Protein 3N6X (pdb70)

CATH classification: 3.40.50.11290 (+1 more: 3.30.1490.270)

Solvent-accessible surface area: 20135 Å² total

Nearest PDB structures (foldseek):
  3n6x-assembly1_A  TM=1.002E+00  e=2.620E-93  Methylobacillus flagellatus KT
  3kaj-assembly1_A  TM=5.120E-01  e=2.077E-11  Glycine max
  2io7-assembly1_B  TM=5.416E-01  e=2.328E-09  Escherichia coli
  2iob-assembly1_B  TM=5.149E-01  e=4.248E-08  Escherichia coli
  2vob-assembly2_B  TM=5.689E-01  e=2.455E-07  Leishmania major

Structure (mmCIF, N/CA/C/O backbone):
data_3N6X
#
_entry.id   3N6X
#
_cell.length_a   97.344
_cell.length_b   97.344
_cell.length_c   155.487
_cell.angle_alpha   90.000
_cell.angle_beta   90.000
_cell.angle_gamma   90.000
#
_symmetry.space_group_name_H-M   'P 41 21 2'
#
loop_
_entity.id
_entity.type
_entity.pdbx_description
1 polymer 'Putative glutathionylspermidine synthase'
2 non-polymer 'SULFATE ION'
3 non-polymer 'CHLORIDE ION'
4 non-polymer GLYCEROL
5 water water
#
loop_
_atom_site.group_PDB
_atom_site.id
_atom_site.type_symbol
_atom_site.label_atom_id
_atom_site.label_alt_id
_atom_site.label_comp_id
_atom_site.label_asym_id
_atom_site.label_entity_id
_atom_site.label_seq_id
_atom_site.pdbx_PDB_ins_code
_atom_site.Cartn_x
_atom_site.Cartn_y
_atom_site.Cartn_z
_atom_site.occupancy
_atom_site.B_iso_or_equiv
_atom_site.auth_seq_id
_atom_site.auth_comp_id
_atom_site.auth_asym_id
_atom_site.auth_atom_id
_atom_site.pdbx_PDB_model_num
ATOM 1 N N . THR A 1 7 ? 102.831 15.471 8.250 1.00 94.13 6 THR A N 1
ATOM 2 C CA . THR A 1 7 ? 101.371 15.485 8.236 1.00 93.57 6 THR A CA 1
ATOM 3 C C . THR A 1 7 ? 100.802 15.609 9.659 1.00 95.89 6 THR A C 1
ATOM 4 O O . THR A 1 7 ? 100.868 14.655 10.444 1.00 95.72 6 THR A O 1
ATOM 6 N N . LYS A 1 8 ? 100.279 16.805 9.996 1.00 90.41 7 LYS A N 1
ATOM 7 C CA . LYS A 1 8 ? 99.703 17.103 11.313 1.00 89.05 7 LYS A CA 1
ATOM 8 C C . LYS A 1 8 ? 98.232 17.542 11.161 1.00 90.03 7 LYS A C 1
ATOM 9 O O . LYS A 1 8 ? 97.861 18.032 10.086 1.00 90.00 7 LYS A O 1
ATOM 11 N N . PRO A 1 9 ? 97.364 17.389 12.209 1.00 83.55 8 PRO A N 1
ATOM 12 C CA . PRO A 1 9 ? 95.962 17.830 12.059 1.00 82.56 8 PRO A CA 1
ATOM 13 C C . PRO A 1 9 ? 95.840 19.349 11.875 1.00 84.99 8 PRO A C 1
ATOM 14 O O . PRO A 1 9 ? 96.599 20.109 12.492 1.00 85.03 8 PRO A O 1
ATOM 18 N N . PHE A 1 10 ? 94.895 19.790 10.997 1.00 79.39 9 PHE A N 1
ATOM 19 C CA . PHE A 1 10 ? 94.625 21.206 10.700 1.00 77.84 9 PHE A CA 1
ATOM 20 C C . PHE A 1 10 ? 94.429 22.020 11.980 1.00 79.73 9 PHE A C 1
ATOM 21 O O . PHE A 1 10 ? 93.603 21.654 12.812 1.00 78.37 9 PHE A O 1
ATOM 29 N N . ASP A 1 11 ? 95.191 23.126 12.135 1.00 76.17 10 ASP A N 1
ATOM 30 C CA . ASP A 1 11 ? 95.053 24.008 13.299 1.00 75.64 10 ASP A CA 1
ATOM 31 C C . ASP A 1 11 ? 94.265 25.260 12.937 1.00 78.97 10 ASP A C 1
ATOM 32 O O . ASP A 1 11 ? 94.445 25.809 11.844 1.00 78.50 10 ASP A O 1
ATOM 37 N N . GLU A 1 12 ? 93.378 25.705 13.851 1.00 74.98 11 GLU A N 1
ATOM 38 C CA . GLU A 1 12 ? 92.538 26.889 13.644 1.00 74.69 11 GLU A CA 1
ATOM 39 C C . GLU A 1 12 ? 93.376 28.176 13.545 1.00 79.01 11 GLU A C 1
ATOM 40 O O . GLU A 1 12 ? 93.002 29.083 12.808 1.00 77.96 11 GLU A O 1
ATOM 54 N N . PHE A 1 14 ? 97.408 28.266 13.573 1.00 83.34 13 PHE A N 1
ATOM 55 C CA . PHE A 1 14 ? 98.677 28.114 12.842 1.00 84.47 13 PHE A CA 1
ATOM 56 C C . PHE A 1 14 ? 98.566 27.346 11.521 1.00 91.28 13 PHE A C 1
ATOM 57 O O . PHE A 1 14 ? 98.140 26.190 11.507 1.00 91.34 13 PHE A O 1
ATOM 65 N N . LEU A 1 15 ? 98.996 27.995 10.412 1.00 89.77 14 LEU A N 1
ATOM 66 C CA . LEU A 1 15 ? 98.963 27.458 9.041 1.00 90.77 14 LEU A CA 1
ATOM 67 C C . LEU A 1 15 ? 99.996 26.328 8.791 1.00 97.85 14 LEU A C 1
ATOM 68 O O . LEU A 1 15 ? 100.483 25.710 9.745 1.00 97.56 14 LEU A O 1
ATOM 73 N N . GLN A 1 16 ? 100.309 26.058 7.480 1.00 96.50 15 GLN A N 1
ATOM 74 C CA . GLN A 1 16 ? 101.245 25.014 7.013 1.00 97.09 15 GLN A CA 1
ATOM 75 C C . GLN A 1 16 ? 102.588 25.031 7.758 1.00 102.20 15 GLN A C 1
ATOM 76 O O . GLN A 1 16 ? 103.112 23.967 8.107 1.00 101.87 15 GLN A O 1
ATOM 78 N N . ASP A 1 17 ? 103.144 26.237 7.993 1.00 99.10 16 ASP A N 1
ATOM 79 C CA . ASP A 1 17 ? 104.378 26.409 8.754 1.00 98.87 16 ASP A CA 1
ATOM 80 C C . ASP A 1 17 ? 104.001 26.850 10.180 1.00 102.19 16 ASP A C 1
ATOM 81 O O . ASP A 1 17 ? 103.101 26.257 10.782 1.00 101.78 16 ASP A O 1
ATOM 83 N N . GLU A 1 18 ? 104.663 27.890 10.713 1.00 98.16 17 GLU A N 1
ATOM 84 C CA . GLU A 1 18 ? 104.302 28.447 12.016 1.00 97.32 17 GLU A CA 1
ATOM 85 C C . GLU A 1 18 ? 103.509 29.758 11.812 1.00 98.57 17 GLU A C 1
ATOM 86 O O . GLU A 1 18 ? 103.163 30.443 12.782 1.00 98.17 17 GLU A O 1
ATOM 92 N N . VAL A 1 19 ? 103.166 30.055 10.528 1.00 92.57 18 VAL A N 1
ATOM 93 C CA . VAL A 1 19 ? 102.383 31.225 10.104 1.00 91.29 18 VAL A CA 1
ATOM 94 C C . VAL A 1 19 ? 101.002 31.206 10.785 1.00 92.17 18 VAL A C 1
ATOM 95 O O . VAL A 1 19 ? 100.394 30.142 10.908 1.00 92.29 18 VAL A O 1
ATOM 99 N N . ILE A 1 20 ? 100.533 32.375 11.258 1.00 84.59 19 ILE A N 1
ATOM 100 C CA . ILE A 1 20 ? 99.223 32.495 11.896 1.00 82.03 19 ILE A CA 1
ATOM 101 C C . ILE A 1 20 ? 98.168 32.745 10.815 1.00 80.34 19 ILE A C 1
ATOM 102 O O . ILE A 1 20 ? 98.412 33.533 9.893 1.00 79.85 19 ILE A O 1
ATOM 107 N N . ARG A 1 21 ? 97.010 32.040 10.900 1.00 72.17 20 ARG A N 1
ATOM 108 C CA . ARG A 1 21 ? 95.892 32.235 9.972 1.00 69.35 20 ARG A CA 1
ATOM 109 C C . ARG A 1 21 ? 95.349 33.665 10.144 1.00 67.93 20 ARG A C 1
ATOM 110 O O . ARG A 1 21 ? 95.214 34.134 11.278 1.00 66.57 20 ARG A O 1
ATOM 118 N N . PRO A 1 22 ? 95.090 34.395 9.031 1.00 61.65 21 PRO A N 1
ATOM 119 C CA . PRO A 1 22 ? 94.643 35.800 9.153 1.00 60.93 21 PRO A CA 1
ATOM 120 C C . PRO A 1 22 ? 93.635 36.088 10.272 1.00 63.52 21 PRO A C 1
ATOM 121 O O . PRO A 1 22 ? 93.769 37.102 10.963 1.00 64.39 21 PRO A O 1
ATOM 125 N N . ILE A 1 23 ? 92.655 35.176 10.481 1.00 56.26 22 ILE A N 1
ATOM 126 C CA . ILE A 1 23 ? 91.599 35.339 11.486 1.00 54.30 22 ILE A CA 1
ATOM 127 C C . ILE A 1 23 ? 92.118 35.456 12.924 1.00 54.33 22 ILE A C 1
ATOM 128 O O . ILE A 1 23 ? 91.495 36.128 13.741 1.00 52.14 22 ILE A O 1
ATOM 133 N N . TYR A 1 24 ? 93.251 34.815 13.227 1.00 50.19 23 TYR A N 1
ATOM 134 C CA . TYR A 1 24 ? 93.826 34.821 14.572 1.00 49.18 23 TYR A CA 1
ATOM 135 C C . TYR A 1 24 ? 94.972 35.856 14.765 1.00 53.51 23 TYR A C 1
ATOM 136 O O . TYR A 1 24 ? 95.550 35.919 15.854 1.00 53.41 23 TYR A O 1
ATOM 145 N N . ALA A 1 25 ? 95.307 36.642 13.710 1.00 50.10 24 ALA A N 1
ATOM 146 C CA . ALA A 1 25 ? 96.405 37.632 13.756 1.00 49.92 24 ALA A CA 1
ATOM 147 C C . ALA A 1 25 ? 96.195 38.653 14.879 1.00 54.29 24 ALA A C 1
ATOM 148 O O . ALA A 1 25 ? 97.089 38.844 15.717 1.00 54.33 24 ALA A O 1
ATOM 150 N N . GLU A 1 26 ? 94.981 39.252 14.938 1.00 49.52 25 GLU A N 1
ATOM 151 C CA . GLU A 1 26 ? 94.612 40.225 15.960 1.00 48.20 25 GLU A CA 1
ATOM 152 C C . GLU A 1 26 ? 94.673 39.635 17.376 1.00 50.68 25 GLU A C 1
ATOM 153 O O . GLU A 1 26 ? 95.059 40.343 18.314 1.00 51.37 25 GLU A O 1
ATOM 159 N N . TYR A 1 27 ? 94.326 38.340 17.532 1.00 45.17 26 TYR A N 1
ATOM 160 C CA . TYR A 1 27 ? 94.392 37.684 18.843 1.00 44.00 26 TYR A CA 1
ATOM 161 C C . TYR A 1 27 ? 95.847 37.490 19.260 1.00 51.08 26 TYR A C 1
ATOM 162 O O . TYR A 1 27 ? 96.176 37.675 20.430 1.00 51.15 26 TYR A O 1
ATOM 171 N N . ALA A 1 28 ? 96.723 37.127 18.296 1.00 50.25 27 ALA A N 1
ATOM 172 C CA . ALA A 1 28 ? 98.161 36.943 18.540 1.00 50.76 27 ALA A CA 1
ATOM 173 C C . ALA A 1 28 ? 98.807 38.271 18.982 1.00 54.29 27 ALA A C 1
ATOM 174 O O . ALA A 1 28 ? 99.612 38.282 19.919 1.00 53.79 27 ALA A O 1
ATOM 176 N N . ALA A 1 29 ? 98.404 39.394 18.332 1.00 50.33 28 ALA A N 1
ATOM 177 C CA . ALA A 1 29 ? 98.864 40.743 18.667 1.00 50.41 28 ALA A CA 1
ATOM 178 C C . ALA A 1 29 ? 98.481 41.084 20.110 1.00 55.45 28 ALA A C 1
ATOM 179 O O . ALA A 1 29 ? 99.364 41.361 20.927 1.00 56.67 28 ALA A O 1
ATOM 181 N N . TRP A 1 30 ? 97.172 40.977 20.445 1.00 50.04 29 TRP A N 1
ATOM 182 C CA . TRP A 1 30 ? 96.669 41.212 21.798 1.00 48.55 29 TRP A CA 1
ATOM 183 C C . TRP A 1 30 ? 97.427 40.355 22.820 1.00 59.03 29 TRP A C 1
ATOM 184 O O . TRP A 1 30 ? 97.778 40.847 23.897 1.00 58.97 29 TRP A O 1
ATOM 195 N N . LEU A 1 31 ? 97.679 39.070 22.475 1.00 60.34 30 LEU A N 1
ATOM 196 C CA . LEU A 1 31 ? 98.363 38.110 23.346 1.00 61.97 30 LEU A CA 1
ATOM 197 C C . LEU A 1 31 ? 99.802 38.546 23.667 1.00 72.51 30 LEU A C 1
ATOM 198 O O . LEU A 1 31 ? 100.254 38.366 24.802 1.00 72.92 30 LEU A O 1
ATOM 203 N N . GLN A 1 32 ? 100.495 39.180 22.694 1.00 73.06 31 GLN A N 1
ATOM 204 C CA . GLN A 1 32 ? 101.857 39.691 22.896 1.00 74.81 31 GLN A CA 1
ATOM 205 C C . GLN A 1 32 ? 101.872 40.897 23.843 1.00 83.58 31 GLN A C 1
ATOM 206 O O . GLN A 1 32 ? 102.750 40.990 24.698 1.00 83.90 31 GLN A O 1
ATOM 212 N N . ASP A 1 33 ? 100.872 41.790 23.721 1.00 83.33 32 ASP A N 1
ATOM 213 C CA . ASP A 1 33 ? 100.758 42.993 24.555 1.00 84.75 32 ASP A CA 1
ATOM 214 C C . ASP A 1 33 ? 100.356 42.673 26.015 1.00 92.05 32 ASP A C 1
ATOM 215 O O . ASP A 1 33 ? 100.479 43.547 26.880 1.00 91.49 32 ASP A O 1
ATOM 220 N N . VAL A 1 34 ? 99.865 41.424 26.285 1.00 91.34 33 VAL A N 1
ATOM 221 C CA . VAL A 1 34 ? 99.431 40.995 27.631 1.00 92.21 33 VAL A CA 1
ATOM 222 C C . VAL A 1 34 ? 100.554 41.189 28.672 1.00 99.10 33 VAL A C 1
ATOM 223 O O . VAL A 1 34 ? 101.629 40.597 28.535 1.00 98.49 33 VAL A O 1
ATOM 227 N N . PRO A 1 35 ? 100.328 42.068 29.692 1.00 98.45 34 PRO A N 1
ATOM 228 C CA . PRO A 1 35 ? 101.389 42.342 30.682 1.00 98.93 34 PRO A CA 1
ATOM 229 C C . PRO A 1 35 ? 101.886 41.104 31.423 1.00 103.99 34 PRO A C 1
ATOM 230 O O . PRO A 1 35 ? 101.081 40.281 31.877 1.00 103.40 34 PRO A O 1
ATOM 234 N N . HIS A 1 36 ? 103.233 40.964 31.516 1.00 101.39 35 HIS A N 1
ATOM 235 C CA . HIS A 1 36 ? 103.933 39.858 32.195 1.00 101.41 35 HIS A CA 1
ATOM 236 C C . HIS A 1 36 ? 103.602 38.469 31.598 1.00 103.87 35 HIS A C 1
ATOM 237 O O . HIS A 1 36 ? 103.000 38.385 30.520 1.00 103.55 35 HIS A O 1
ATOM 244 N N . GLN A 1 37 ? 104.019 37.389 32.282 1.00 98.92 36 GLN A N 1
ATOM 245 C CA . GLN A 1 37 ? 103.821 36.015 31.801 1.00 98.06 36 GLN A CA 1
ATOM 246 C C . GLN A 1 37 ? 102.381 35.490 32.071 1.00 99.37 36 GLN A C 1
ATOM 247 O O . GLN A 1 37 ? 102.171 34.278 32.114 1.00 99.21 36 GLN A O 1
ATOM 253 N N . GLN A 1 38 ? 101.393 36.411 32.183 1.00 93.06 37 GLN A N 1
ATOM 254 C CA . GLN A 1 38 ? 99.993 36.106 32.520 1.00 91.32 37 GLN A CA 1
ATOM 255 C C . GLN A 1 38 ? 99.306 34.993 31.710 1.00 91.78 37 GLN A C 1
ATOM 256 O O . GLN A 1 38 ? 98.556 34.208 32.291 1.00 91.24 37 GLN A O 1
ATOM 262 N N . LEU A 1 39 ? 99.543 34.926 30.382 1.00 85.72 38 LEU A N 1
ATOM 263 C CA . LEU A 1 39 ? 98.931 33.880 29.545 1.00 84.17 38 LEU A CA 1
ATOM 264 C C . LEU A 1 39 ? 99.975 33.142 28.682 1.00 85.81 38 LEU A C 1
ATOM 265 O O . LEU A 1 39 ? 99.853 33.085 27.453 1.00 85.26 38 LEU A O 1
ATOM 270 N N . GLU A 1 40 ? 100.988 32.568 29.333 1.00 81.09 39 GLU A N 1
ATOM 271 C CA . GLU A 1 40 ? 102.048 31.844 28.634 1.00 80.54 39 GLU A CA 1
ATOM 272 C C . GLU A 1 40 ? 101.837 30.326 28.675 1.00 82.66 39 GLU A C 1
ATOM 273 O O . GLU A 1 40 ? 102.308 29.623 27.784 1.00 82.22 39 GLU A O 1
ATOM 279 N N . SER A 1 41 ? 101.125 29.826 29.706 1.00 77.76 40 SER A N 1
ATOM 280 C CA . SER A 1 41 ? 100.837 28.398 29.877 1.00 76.63 40 SER A CA 1
ATOM 281 C C . SER A 1 41 ? 99.523 28.182 30.681 1.00 78.50 40 SER A C 1
ATOM 282 O O . SER A 1 41 ? 98.886 29.157 31.093 1.00 77.91 40 SER A O 1
ATOM 285 N N . LYS A 1 42 ? 99.135 26.900 30.901 1.00 73.40 41 LYS A N 1
ATOM 286 C CA . LYS A 1 42 ? 97.943 26.511 31.674 1.00 72.82 41 LYS A CA 1
ATOM 287 C C . LYS A 1 42 ? 98.017 27.025 33.143 1.00 76.52 41 LYS A C 1
ATOM 288 O O . LYS A 1 42 ? 97.003 27.473 33.685 1.00 75.83 41 LYS A O 1
ATOM 294 N N . ARG A 1 43 ? 99.222 26.947 33.774 1.00 72.59 42 ARG A N 1
ATOM 295 C CA . ARG A 1 43 ? 99.438 27.371 35.167 1.00 71.94 42 ARG A CA 1
ATOM 296 C C . ARG A 1 43 ? 99.186 28.871 35.359 1.00 72.46 42 ARG A C 1
ATOM 297 O O . ARG A 1 43 ? 98.516 29.263 36.315 1.00 70.80 42 ARG A O 1
ATOM 305 N N . GLN A 1 44 ? 99.711 29.703 34.441 1.00 68.11 43 GLN A N 1
ATOM 306 C CA . GLN A 1 44 ? 99.528 31.155 34.486 1.00 67.35 43 GLN A CA 1
ATOM 307 C C . GLN A 1 44 ? 98.084 31.550 34.137 1.00 68.58 43 GLN A C 1
ATOM 308 O O . GLN A 1 44 ? 97.560 32.520 34.696 1.00 67.84 43 GLN A O 1
ATOM 314 N N . GLU A 1 45 ? 97.424 30.756 33.261 1.00 62.91 44 GLU A N 1
ATOM 315 C CA . GLU A 1 45 ? 96.014 30.946 32.908 1.00 61.91 44 GLU A CA 1
ATOM 316 C C . GLU A 1 45 ? 95.127 30.641 34.141 1.00 63.82 44 GLU A C 1
ATOM 317 O O . GLU A 1 45 ? 94.188 31.394 34.425 1.00 62.48 44 GLU A O 1
ATOM 323 N N . ALA A 1 46 ? 95.461 29.551 34.886 1.00 59.51 45 ALA A N 1
ATOM 324 C CA . ALA A 1 46 ? 94.747 29.146 36.106 1.00 59.29 45 ALA A CA 1
ATOM 325 C C . ALA A 1 46 ? 94.926 30.192 37.220 1.00 64.01 45 ALA A C 1
ATOM 326 O O . ALA A 1 46 ? 94.004 30.418 38.013 1.00 63.64 45 ALA A O 1
ATOM 328 N N . GLU A 1 47 ? 96.113 30.841 37.262 1.00 60.54 46 GLU A N 1
ATOM 329 C CA . GLU A 1 47 ? 96.416 31.896 38.219 1.00 60.11 46 GLU A CA 1
ATOM 330 C C . GLU A 1 47 ? 95.602 33.153 37.889 1.00 62.06 46 GLU A C 1
ATOM 331 O O . GLU A 1 47 ? 94.998 33.743 38.793 1.00 60.83 46 GLU A O 1
ATOM 337 N N . LEU A 1 48 ? 95.539 33.525 36.574 1.00 57.37 47 LEU A N 1
ATOM 338 C CA . LEU A 1 48 ? 94.762 34.669 36.074 1.00 56.95 47 LEU A CA 1
ATOM 339 C C . LEU A 1 48 ? 93.266 34.481 36.404 1.00 60.88 47 LEU A C 1
ATOM 340 O O . LEU A 1 48 ? 92.628 35.400 36.925 1.00 60.20 47 LEU A O 1
ATOM 345 N N . LEU A 1 49 ? 92.721 33.285 36.105 1.00 57.48 48 LEU A N 1
ATOM 346 C CA . LEU A 1 49 ? 91.314 32.967 36.347 1.00 57.31 48 LEU A CA 1
ATOM 347 C C . LEU A 1 49 ? 90.946 32.993 37.827 1.00 59.92 48 LEU A C 1
ATOM 348 O O . LEU A 1 49 ? 89.843 33.415 38.172 1.00 58.67 48 LEU A O 1
ATOM 353 N N . PHE A 1 50 ? 91.881 32.602 38.708 1.00 56.72 49 PHE A N 1
ATOM 354 C CA . PHE A 1 50 ? 91.630 32.653 40.149 1.00 56.65 49 PHE A CA 1
ATOM 355 C C . PHE A 1 50 ? 91.707 34.092 40.686 1.00 59.34 49 PHE A C 1
ATOM 356 O O . PHE A 1 50 ? 90.811 34.516 41.405 1.00 58.22 49 PHE A O 1
ATOM 364 N N . ARG A 1 51 ? 92.798 34.825 40.356 1.00 56.09 50 ARG A N 1
ATOM 365 C CA . ARG A 1 51 ? 93.019 36.208 40.806 1.00 55.76 50 ARG A CA 1
ATOM 366 C C . ARG A 1 51 ? 91.861 37.135 40.415 1.00 57.44 50 ARG A C 1
ATOM 367 O O . ARG A 1 51 ? 91.444 37.970 41.223 1.00 56.35 50 ARG A O 1
ATOM 375 N N . ARG A 1 52 ? 91.360 36.997 39.169 1.00 52.69 51 ARG A N 1
ATOM 376 C CA . ARG A 1 52 ? 90.291 37.844 38.649 1.00 52.36 51 ARG A CA 1
ATOM 377 C C . ARG A 1 52 ? 88.891 37.340 39.029 1.00 55.99 51 ARG A C 1
ATOM 378 O O . ARG A 1 52 ? 88.097 38.110 39.571 1.00 54.82 51 ARG A O 1
ATOM 386 N N . VAL A 1 53 ? 88.568 36.070 38.700 1.00 53.28 52 VAL A N 1
ATOM 387 C CA . VAL A 1 53 ? 87.220 35.532 38.929 1.00 53.63 52 VAL A CA 1
ATOM 388 C C . VAL A 1 53 ? 87.079 34.409 40.000 1.00 60.41 52 VAL A C 1
ATOM 389 O O . VAL A 1 53 ? 85.980 33.884 40.193 1.00 59.55 52 VAL A O 1
ATOM 393 N N . GLY A 1 54 ? 88.163 34.122 40.724 1.00 59.80 53 GLY A N 1
ATOM 394 C CA . GLY A 1 54 ? 88.167 33.156 41.824 1.00 61.20 53 GLY A CA 1
ATOM 395 C C . GLY A 1 54 ? 87.849 31.722 41.448 1.00 69.16 53 GLY A C 1
ATOM 396 O O . GLY A 1 54 ? 87.207 31.008 42.224 1.00 68.64 53 GLY A O 1
ATOM 397 N N . ILE A 1 55 ? 88.317 31.276 40.266 1.00 69.00 54 ILE A N 1
ATOM 398 C CA . ILE A 1 55 ? 88.083 29.910 39.784 1.00 70.25 54 ILE A CA 1
ATOM 399 C C . ILE A 1 55 ? 89.218 28.955 40.196 1.00 78.33 54 ILE A C 1
ATOM 400 O O . ILE A 1 55 ? 90.395 29.317 40.118 1.00 77.54 54 ILE A O 1
ATOM 405 N N . THR A 1 56 ? 88.852 27.714 40.578 1.00 78.90 55 THR A N 1
ATOM 406 C CA . THR A 1 56 ? 89.796 26.635 40.903 1.00 80.23 55 THR A CA 1
ATOM 407 C C . THR A 1 56 ? 89.341 25.339 40.197 1.00 86.78 55 THR A C 1
ATOM 408 O O . THR A 1 56 ? 88.241 24.841 40.476 1.00 87.32 55 THR A O 1
ATOM 412 N N . PHE A 1 57 ? 90.149 24.840 39.230 1.00 83.75 56 PHE A N 1
ATOM 413 C CA . PHE A 1 57 ? 89.815 23.619 38.477 1.00 110.80 56 PHE A CA 1
ATOM 414 C C . PHE A 1 57 ? 90.622 22.421 38.984 1.00 139.45 56 PHE A C 1
ATOM 415 O O . PHE A 1 57 ? 90.196 21.277 38.830 1.00 100.53 56 PHE A O 1
ATOM 423 N N . LEU A 1 69 ? 83.039 21.466 38.386 1.00 74.95 68 LEU A N 1
ATOM 424 C CA . LEU A 1 69 ? 82.944 22.478 37.330 1.00 74.67 68 LEU A CA 1
ATOM 425 C C . LEU A 1 69 ? 83.864 22.147 36.140 1.00 76.27 68 LEU A C 1
ATOM 426 O O . LEU A 1 69 ? 85.059 21.882 36.338 1.00 77.01 68 LEU A O 1
ATOM 428 N N . ILE A 1 70 ? 83.300 22.164 34.902 1.00 68.39 69 ILE A N 1
ATOM 429 C CA . ILE A 1 70 ? 84.032 21.876 33.654 1.00 65.72 69 ILE A CA 1
ATOM 430 C C . ILE A 1 70 ? 85.123 22.944 33.391 1.00 63.98 69 ILE A C 1
ATOM 431 O O . ILE A 1 70 ? 84.830 24.137 33.446 1.00 62.99 69 ILE A O 1
ATOM 436 N N . PRO A 1 71 ? 86.384 22.536 33.088 1.00 57.67 70 PRO A N 1
ATOM 437 C CA . PRO A 1 71 ? 87.432 23.540 32.822 1.00 56.18 70 PRO A CA 1
ATOM 438 C C . PRO A 1 71 ? 87.117 24.448 31.630 1.00 58.01 70 PRO A C 1
ATOM 439 O O . PRO A 1 71 ? 86.468 24.027 30.677 1.00 56.81 70 PRO A O 1
ATOM 443 N N . PHE A 1 72 ? 87.570 25.699 31.702 1.00 53.87 71 PHE A N 1
ATOM 444 C CA . PHE A 1 72 ? 87.373 26.679 30.648 1.00 53.30 71 PHE A CA 1
ATOM 445 C C . PHE A 1 72 ? 88.714 27.171 30.116 1.00 53.37 71 PHE A C 1
ATOM 446 O O . PHE A 1 72 ? 89.618 27.464 30.902 1.00 53.71 71 PHE A O 1
ATOM 454 N N . ASP A 1 73 ? 88.856 27.219 28.784 1.00 46.41 72 ASP A N 1
ATOM 455 C CA . ASP A 1 73 ? 90.049 27.737 28.125 1.00 45.41 72 ASP A CA 1
ATOM 456 C C . ASP A 1 73 ? 89.725 29.121 27.552 1.00 50.47 72 ASP A C 1
ATOM 457 O O . ASP A 1 73 ? 88.653 29.311 26.962 1.00 50.29 72 ASP A O 1
ATOM 462 N N . VAL A 1 74 ? 90.635 30.094 27.751 1.00 46.53 73 VAL A N 1
ATOM 463 C CA . VAL A 1 74 ? 90.414 31.493 27.349 1.00 45.45 73 VAL A CA 1
ATOM 464 C C . VAL A 1 74 ? 90.749 31.802 25.888 1.00 49.01 73 VAL A C 1
ATOM 465 O O . VAL A 1 74 ? 90.548 32.938 25.447 1.00 50.76 73 VAL A O 1
ATOM 469 N N . VAL A 1 75 ? 91.243 30.810 25.128 1.00 42.87 74 VAL A N 1
ATOM 470 C CA . VAL A 1 75 ? 91.516 31.028 23.702 1.00 41.65 74 VAL A CA 1
ATOM 471 C C . VAL A 1 75 ? 90.237 30.716 22.917 1.00 46.74 74 VAL A C 1
ATOM 472 O O . VAL A 1 75 ? 89.771 29.571 22.938 1.00 47.18 74 VAL A O 1
ATOM 476 N N . PRO A 1 76 ? 89.577 31.738 22.317 1.00 41.69 75 PRO A N 1
ATOM 477 C CA . PRO A 1 76 ? 88.308 31.469 21.635 1.00 40.89 75 PRO A CA 1
ATOM 478 C C . PRO A 1 76 ? 88.476 30.674 20.349 1.00 44.50 75 PRO A C 1
ATOM 479 O O . PRO A 1 76 ? 89.542 30.695 19.720 1.00 43.78 75 PRO A O 1
ATOM 483 N N . ARG A 1 77 ? 87.410 29.990 19.950 1.00 39.83 76 ARG A N 1
ATOM 484 C CA . ARG A 1 77 ? 87.338 29.306 18.677 1.00 38.56 76 ARG A CA 1
ATOM 485 C C . ARG A 1 77 ? 86.730 30.334 17.719 1.00 41.16 76 ARG A C 1
ATOM 486 O O . ARG A 1 77 ? 85.561 30.681 17.860 1.00 40.84 76 ARG A O 1
ATOM 494 N N . ILE A 1 78 ? 87.555 30.939 16.858 1.00 38.33 77 ILE A N 1
ATOM 495 C CA . ILE A 1 78 ? 87.078 32.018 15.972 1.00 37.11 77 ILE A CA 1
ATOM 496 C C . ILE A 1 78 ? 86.712 31.491 14.602 1.00 40.13 77 ILE A C 1
ATOM 497 O O . ILE A 1 78 ? 87.495 30.773 14.000 1.00 40.96 77 ILE A O 1
ATOM 502 N N . LEU A 1 79 ? 85.513 31.859 14.105 1.00 35.37 78 LEU A N 1
ATOM 503 C CA . LEU A 1 79 ? 85.034 31.479 12.774 1.00 34.29 78 LEU A CA 1
ATOM 504 C C . LEU A 1 79 ? 84.686 32.728 12.002 1.00 37.84 78 LEU A C 1
ATOM 505 O O . LEU A 1 79 ? 84.098 33.644 12.564 1.00 38.11 78 LEU A O 1
ATOM 510 N N . SER A 1 80 ? 85.069 32.791 10.720 1.00 34.64 79 SER A N 1
ATOM 511 C CA . SER A 1 80 ? 84.780 33.960 9.886 1.00 34.17 79 SER A CA 1
ATOM 512 C C . SER A 1 80 ? 83.319 34.014 9.494 1.00 36.19 79 SER A C 1
ATOM 513 O O . SER A 1 80 ? 82.617 32.999 9.564 1.00 35.06 79 SER A O 1
ATOM 516 N N . ALA A 1 81 ? 82.866 35.180 9.039 1.00 32.92 80 ALA A N 1
ATOM 517 C CA . ALA A 1 81 ? 81.500 35.364 8.577 1.00 33.77 80 ALA A CA 1
ATOM 518 C C . ALA A 1 81 ? 81.161 34.417 7.427 1.00 39.16 80 ALA A C 1
ATOM 519 O O . ALA A 1 81 ? 80.033 33.940 7.353 1.00 38.91 80 ALA A O 1
ATOM 521 N N . SER A 1 82 ? 82.133 34.131 6.542 1.00 37.03 81 SER A N 1
ATOM 522 C CA . SER A 1 82 ? 81.875 33.258 5.392 1.00 37.24 81 SER A CA 1
ATOM 523 C C . SER A 1 82 ? 81.844 31.769 5.787 1.00 39.86 81 SER A C 1
ATOM 524 O O . SER A 1 82 ? 80.983 31.032 5.294 1.00 38.52 81 SER A O 1
ATOM 527 N N . GLU A 1 83 ? 82.754 31.338 6.698 1.00 36.55 82 GLU A N 1
ATOM 528 C CA . GLU A 1 83 ? 82.748 29.962 7.249 1.00 37.08 82 GLU A CA 1
ATOM 529 C C . GLU A 1 83 ? 81.392 29.684 7.935 1.00 40.91 82 GLU A C 1
ATOM 530 O O . GLU A 1 83 ? 80.790 28.640 7.701 1.00 41.23 82 GLU A O 1
ATOM 536 N N . TRP A 1 84 ? 80.907 30.644 8.757 1.00 35.52 83 TRP A N 1
ATOM 537 C CA . TRP A 1 84 ? 79.642 30.490 9.466 1.00 33.79 83 TRP A CA 1
ATOM 538 C C . TRP A 1 84 ? 78.452 30.471 8.523 1.00 37.03 83 TRP A C 1
ATOM 539 O O . TRP A 1 84 ? 77.526 29.701 8.748 1.00 35.46 83 TRP A O 1
ATOM 550 N N . ALA A 1 85 ? 78.476 31.301 7.458 1.00 33.80 84 ALA A N 1
ATOM 551 C CA . ALA A 1 85 ? 77.386 31.322 6.474 1.00 34.05 84 ALA A CA 1
ATOM 552 C C . ALA A 1 85 ? 77.233 29.951 5.774 1.00 37.03 84 ALA A C 1
ATOM 553 O O . ALA A 1 85 ? 76.113 29.488 5.587 1.00 36.57 84 ALA A O 1
ATOM 555 N N . ARG A 1 86 ? 78.356 29.278 5.467 1.00 33.80 85 ARG A N 1
ATOM 556 C CA . ARG A 1 86 ? 78.337 27.951 4.828 1.00 34.84 85 ARG A CA 1
ATOM 557 C C . ARG A 1 86 ? 77.866 26.890 5.846 1.00 39.46 85 ARG A C 1
ATOM 558 O O . ARG A 1 86 ? 76.974 26.092 5.553 1.00 39.01 85 ARG A O 1
ATOM 563 N N . LEU A 1 87 ? 78.451 26.925 7.041 1.00 37.18 86 LEU A N 1
ATOM 564 C CA . LEU A 1 87 ? 78.133 26.071 8.181 1.00 38.61 86 LEU A CA 1
ATOM 565 C C . LEU A 1 87 ? 76.635 26.192 8.522 1.00 39.63 86 LEU A C 1
ATOM 566 O O . LEU A 1 87 ? 75.941 25.185 8.666 1.00 38.12 86 LEU A O 1
ATOM 571 N N . SER A 1 88 ? 76.147 27.444 8.614 1.00 34.68 87 SER A N 1
ATOM 572 C CA . SER A 1 88 ? 74.774 27.773 8.954 1.00 33.98 87 SER A CA 1
ATOM 573 C C . SER A 1 88 ? 73.789 27.267 7.874 1.00 37.63 87 SER A C 1
ATOM 574 O O . SER A 1 88 ? 72.773 26.666 8.214 1.00 37.36 87 SER A O 1
ATOM 577 N N . ASP A 1 89 ? 74.132 27.446 6.578 1.00 35.25 88 ASP A N 1
ATOM 578 C CA . ASP A 1 89 ? 73.330 26.935 5.456 1.00 35.24 88 ASP A CA 1
ATOM 579 C C . ASP A 1 89 ? 73.262 25.416 5.498 1.00 35.67 88 ASP A C 1
ATOM 580 O O . ASP A 1 89 ? 72.189 24.854 5.310 1.00 35.51 88 ASP A O 1
ATOM 585 N N . GLY A 1 90 ? 74.396 24.777 5.808 1.00 30.27 89 GLY A N 1
ATOM 586 C CA . GLY A 1 90 ? 74.500 23.325 5.936 1.00 30.01 89 GLY A CA 1
ATOM 587 C C . GLY A 1 90 ? 73.665 22.745 7.059 1.00 33.66 89 GLY A C 1
ATOM 588 O O . GLY A 1 90 ? 72.986 21.729 6.867 1.00 32.95 89 GLY A O 1
ATOM 589 N N . ALA A 1 91 ? 73.693 23.400 8.243 1.00 29.79 90 ALA A N 1
ATOM 590 C CA . ALA A 1 91 ? 72.917 22.965 9.419 1.00 29.11 90 ALA A CA 1
ATOM 591 C C . ALA A 1 91 ? 71.411 23.140 9.208 1.00 30.99 90 ALA A C 1
ATOM 592 O O . ALA A 1 91 ? 70.646 22.239 9.546 1.00 28.60 90 ALA A O 1
ATOM 594 N N . ILE A 1 92 ? 70.986 24.274 8.587 1.00 29.53 91 ILE A N 1
ATOM 595 C CA . ILE A 1 92 ? 69.563 24.538 8.297 1.00 29.77 91 ILE A CA 1
ATOM 596 C C . ILE A 1 92 ? 69.026 23.510 7.289 1.00 34.10 91 ILE A C 1
ATOM 597 O O . ILE A 1 92 ? 67.913 22.997 7.458 1.00 33.99 91 ILE A O 1
ATOM 602 N N . GLN A 1 93 ? 69.830 23.201 6.247 1.00 30.24 92 GLN A N 1
ATOM 603 C CA . GLN A 1 93 ? 69.451 22.234 5.211 1.00 28.76 92 GLN A CA 1
ATOM 604 C C . GLN A 1 93 ? 69.196 20.868 5.833 1.00 30.56 92 GLN A C 1
ATOM 605 O O . GLN A 1 93 ? 68.172 20.245 5.547 1.00 29.99 92 GLN A O 1
ATOM 611 N N . ARG A 1 94 ? 70.124 20.422 6.718 1.00 25.46 93 ARG A N 1
ATOM 612 C CA . ARG A 1 94 ? 70.064 19.136 7.392 1.00 24.76 93 ARG A CA 1
ATOM 613 C C . ARG A 1 94 ? 68.848 19.045 8.303 1.00 30.76 93 ARG A C 1
ATOM 614 O O . ARG A 1 94 ? 68.117 18.058 8.252 1.00 31.79 93 ARG A O 1
ATOM 622 N N . VAL A 1 95 ? 68.608 20.088 9.107 1.00 28.01 94 VAL A N 1
ATOM 623 C CA . VAL A 1 95 ? 67.481 20.135 10.036 1.00 27.26 94 VAL A CA 1
ATOM 624 C C . VAL A 1 95 ? 66.140 20.216 9.304 1.00 30.98 94 VAL A C 1
ATOM 625 O O . VAL A 1 95 ? 65.193 19.543 9.717 1.00 31.35 94 VAL A O 1
ATOM 629 N N . LYS A 1 96 ? 66.082 20.922 8.146 1.00 27.40 95 LYS A N 1
ATOM 630 C CA . LYS A 1 96 ? 64.835 20.939 7.353 1.00 27.42 95 LYS A CA 1
ATOM 631 C C . LYS A 1 96 ? 64.487 19.542 6.873 1.00 31.05 95 LYS A C 1
ATOM 632 O O . LYS A 1 96 ? 63.346 19.124 7.008 1.00 33.22 95 LYS 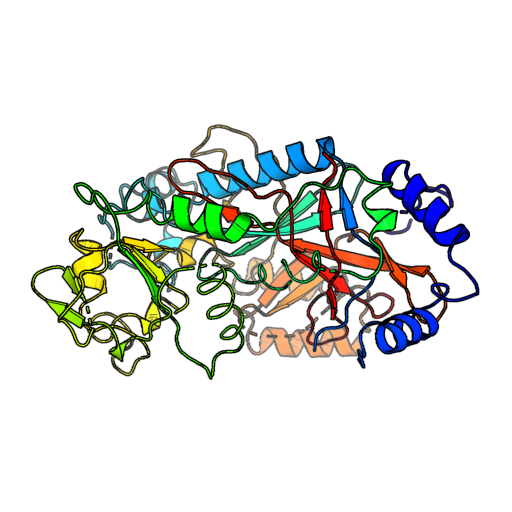A O 1
ATOM 638 N N . ALA A 1 97 ? 65.478 18.797 6.377 1.00 27.73 96 ALA A N 1
ATOM 639 C CA . ALA A 1 97 ? 65.279 17.423 5.882 1.00 27.73 96 ALA A CA 1
ATOM 640 C C . ALA A 1 97 ? 64.893 16.470 7.028 1.00 30.28 96 ALA A C 1
ATOM 641 O O . ALA A 1 97 ? 64.030 15.623 6.845 1.00 30.57 96 ALA A O 1
ATOM 643 N N . LEU A 1 98 ? 65.481 16.666 8.226 1.00 25.76 97 LEU A N 1
ATOM 644 C CA . LEU A 1 98 ? 65.162 15.864 9.416 1.00 24.65 97 LEU A CA 1
ATOM 645 C C . LEU A 1 98 ? 63.706 16.075 9.866 1.00 29.87 97 LEU A C 1
ATOM 646 O O . LEU A 1 98 ? 63.016 15.096 10.169 1.00 29.39 97 LEU A O 1
ATOM 651 N N . ASN A 1 99 ? 63.216 17.341 9.820 1.00 27.26 98 ASN A N 1
ATOM 652 C CA . ASN A 1 99 ? 61.820 17.679 10.148 1.00 27.57 98 ASN A CA 1
ATOM 653 C C . ASN A 1 99 ? 60.850 17.173 9.095 1.00 32.57 98 ASN A C 1
ATOM 654 O O . ASN A 1 99 ? 59.759 16.740 9.436 1.00 34.26 98 ASN A O 1
ATOM 667 N N . PHE A 1 101 ? 61.476 14.526 7.186 1.00 25.86 100 PHE A N 1
ATOM 668 C CA . PHE A 1 101 ? 61.544 13.077 7.385 1.00 25.78 100 PHE A CA 1
ATOM 669 C C . PHE A 1 101 ? 60.571 12.652 8.484 1.00 30.73 100 PHE A C 1
ATOM 670 O O . PHE A 1 101 ? 59.804 11.711 8.286 1.00 30.98 100 PHE A O 1
ATOM 678 N N . LEU A 1 102 ? 60.571 13.389 9.627 1.00 27.91 101 LEU A N 1
ATOM 679 C CA . LEU A 1 102 ? 59.691 13.116 10.777 1.00 27.23 101 LEU A CA 1
ATOM 680 C C . LEU A 1 102 ? 58.208 13.277 10.431 1.00 32.90 101 LEU A C 1
ATOM 681 O O . LEU A 1 102 ? 57.409 12.429 10.797 1.00 34.04 101 LEU A O 1
ATOM 686 N N . HIS A 1 103 ? 57.857 14.300 9.652 1.00 29.92 102 HIS A N 1
ATOM 687 C CA . HIS A 1 103 ? 56.494 14.439 9.159 1.00 29.91 102 HIS A CA 1
ATOM 688 C C . HIS A 1 103 ? 56.152 13.244 8.240 1.00 34.36 102 HIS A C 1
ATOM 689 O O . HIS A 1 103 ? 55.058 12.690 8.327 1.00 34.75 102 HIS A O 1
ATOM 696 N N . ASP A 1 104 ? 57.092 12.847 7.377 1.00 30.52 103 ASP A N 1
ATOM 697 C CA . ASP A 1 104 ? 56.865 11.739 6.448 1.00 29.54 103 ASP A CA 1
ATOM 698 C C . ASP A 1 104 ? 56.655 10.374 7.156 1.00 32.74 103 ASP A C 1
ATOM 699 O O . ASP A 1 104 ? 55.670 9.699 6.848 1.00 32.08 103 ASP A O 1
ATOM 704 N N . VAL A 1 105 ? 57.542 9.990 8.144 1.00 29.28 104 VAL A N 1
ATOM 705 C CA . VAL A 1 105 ? 57.397 8.693 8.856 1.00 30.18 104 VAL A CA 1
ATOM 706 C C . VAL A 1 105 ? 56.094 8.530 9.594 1.00 34.60 104 VAL A C 1
ATOM 707 O O . VAL A 1 105 ? 55.673 7.389 9.848 1.00 34.09 104 VAL A O 1
ATOM 711 N N . TYR A 1 106 ? 55.520 9.648 10.069 1.00 30.92 105 TYR A N 1
ATOM 712 C CA . TYR A 1 106 ? 54.276 9.611 10.838 1.00 29.83 105 TYR A CA 1
ATOM 713 C C . TYR A 1 106 ? 53.066 9.945 9.962 1.00 34.54 105 TYR A C 1
ATOM 714 O O . TYR A 1 106 ? 51.954 10.086 10.472 1.00 34.49 105 TYR A O 1
ATOM 723 N N . HIS A 1 107 ? 53.277 10.031 8.632 1.00 31.28 106 HIS A N 1
ATOM 724 C CA . HIS A 1 107 ? 52.198 10.304 7.691 1.00 30.76 106 HIS A CA 1
ATOM 725 C C . HIS A 1 107 ? 52.179 9.310 6.535 1.00 34.87 106 HIS A C 1
ATOM 726 O O . HIS A 1 107 ? 51.907 8.146 6.780 1.00 35.61 106 HIS A O 1
ATOM 733 N N . ASP A 1 108 ? 52.486 9.735 5.295 1.00 32.11 107 ASP A N 1
ATOM 734 C CA . ASP A 1 108 ? 52.418 8.847 4.129 1.00 32.57 107 ASP A CA 1
ATOM 735 C C . ASP A 1 108 ? 53.608 7.918 3.944 1.00 36.32 107 ASP A C 1
ATOM 736 O O . ASP A 1 108 ? 53.536 7.001 3.124 1.00 35.84 107 ASP A O 1
ATOM 741 N N . GLN A 1 109 ? 54.698 8.132 4.710 1.00 32.00 108 GLN A N 1
ATOM 742 C CA . GLN A 1 109 ? 55.915 7.300 4.637 1.00 31.63 108 GLN A CA 1
ATOM 743 C C . GLN A 1 109 ? 56.416 7.138 3.198 1.00 35.97 108 GLN A C 1
ATOM 744 O O . GLN A 1 109 ? 56.787 6.039 2.789 1.00 36.58 108 GLN A O 1
ATOM 750 N N . GLU A 1 110 ? 56.421 8.257 2.433 1.00 31.56 109 GLU A N 1
ATOM 751 C CA . GLU A 1 110 ? 56.838 8.296 1.030 1.00 31.13 109 GLU A CA 1
ATOM 752 C C . GLU A 1 110 ? 58.273 7.794 0.823 1.00 35.94 109 GLU A C 1
ATOM 753 O O . GLU A 1 110 ? 58.541 7.125 -0.178 1.00 35.63 109 GLU A O 1
ATOM 759 N N . ILE A 1 111 ? 59.199 8.129 1.764 1.00 31.07 110 ILE A N 1
ATOM 760 C CA . ILE A 1 111 ? 60.608 7.722 1.675 1.00 29.58 110 ILE A CA 1
ATOM 761 C C . ILE A 1 111 ? 60.786 6.197 1.834 1.00 33.41 110 ILE A C 1
ATOM 762 O O . ILE A 1 111 ? 61.759 5.645 1.328 1.00 33.34 110 ILE A O 1
ATOM 767 N N . ILE A 1 112 ? 59.863 5.528 2.566 1.00 29.90 111 ILE A N 1
ATOM 768 C CA . ILE A 1 112 ? 59.903 4.068 2.740 1.00 29.41 111 ILE A CA 1
ATOM 769 C C . ILE A 1 112 ? 59.345 3.395 1.466 1.00 35.34 111 ILE A C 1
ATOM 770 O O . ILE A 1 112 ? 59.982 2.490 0.924 1.00 34.78 111 ILE A O 1
ATOM 775 N N . LYS A 1 113 ? 58.206 3.917 0.942 1.00 31.89 112 LYS A N 1
ATOM 776 C CA . LYS A 1 113 ? 57.583 3.420 -0.288 1.00 32.17 112 LYS A CA 1
ATOM 777 C C . LYS A 1 113 ? 58.518 3.577 -1.495 1.00 37.18 112 LYS A C 1
ATOM 778 O O . LYS A 1 113 ? 58.450 2.764 -2.418 1.00 38.65 112 LYS A O 1
ATOM 784 N N . ALA A 1 114 ? 59.392 4.627 -1.488 1.00 31.63 113 ALA A N 1
ATOM 785 C CA . ALA A 1 114 ? 60.367 4.867 -2.557 1.00 30.85 113 ALA A CA 1
ATOM 786 C C . ALA A 1 114 ? 61.619 3.953 -2.422 1.00 35.14 113 ALA A C 1
ATOM 787 O O . ALA A 1 114 ? 62.512 3.999 -3.279 1.00 36.79 113 ALA A O 1
ATOM 789 N N . GLY A 1 115 ? 61.655 3.142 -1.361 1.00 29.80 114 GLY A N 1
ATOM 790 C CA . GLY A 1 115 ? 62.737 2.194 -1.100 1.00 29.35 114 GLY A CA 1
ATOM 791 C C . GLY A 1 115 ? 64.023 2.798 -0.555 1.00 33.82 114 GLY A C 1
ATOM 792 O O . GLY A 1 115 ? 64.986 2.064 -0.295 1.00 33.41 114 GLY A O 1
ATOM 793 N N . ILE A 1 116 ? 64.044 4.133 -0.338 1.00 30.86 115 ILE A N 1
ATOM 794 C CA . ILE A 1 116 ? 65.233 4.854 0.147 1.00 30.99 115 ILE A CA 1
ATOM 795 C C . ILE A 1 116 ? 65.567 4.547 1.618 1.00 35.43 115 ILE A C 1
ATOM 796 O O . ILE A 1 116 ? 66.729 4.272 1.946 1.00 35.83 115 ILE A O 1
ATOM 801 N N . VAL A 1 117 ? 64.557 4.547 2.486 1.00 32.37 116 VAL A N 1
ATOM 802 C CA . VAL A 1 117 ? 64.743 4.155 3.882 1.00 31.86 116 VAL A CA 1
ATOM 803 C C . VAL A 1 117 ? 64.045 2.815 4.075 1.00 38.67 116 VAL A C 1
ATOM 804 O O . VAL A 1 117 ? 62.881 2.683 3.708 1.00 37.96 116 VAL A O 1
ATOM 808 N N . PRO A 1 118 ? 64.764 1.774 4.556 1.00 39.13 117 PRO A N 1
ATOM 809 C CA . PRO A 1 118 ? 64.120 0.455 4.751 1.00 39.51 117 PRO A CA 1
ATOM 810 C C . PRO A 1 118 ? 62.960 0.503 5.734 1.00 45.21 117 PRO A C 1
ATOM 811 O O . PRO A 1 118 ? 62.943 1.354 6.627 1.00 45.16 117 PRO A O 1
ATOM 815 N N . SER A 1 119 ? 62.029 -0.460 5.624 1.00 42.78 118 SER A N 1
ATOM 816 C CA . SER A 1 119 ? 60.882 -0.561 6.538 1.00 42.24 118 SER A CA 1
ATOM 817 C C . SER A 1 119 ? 61.315 -1.027 7.937 1.00 43.39 118 SER A C 1
ATOM 818 O O . SER A 1 119 ? 60.539 -0.925 8.873 1.00 42.29 118 SER A O 1
ATOM 821 N N . SER A 1 120 ? 62.571 -1.504 8.083 1.00 40.10 119 SER A N 1
ATOM 822 C CA . SER A 1 120 ? 63.099 -1.945 9.381 1.00 39.57 119 SER A CA 1
ATOM 823 C C . SER A 1 120 ? 63.166 -0.799 10.388 1.00 44.76 119 SER A C 1
ATOM 824 O O . SER A 1 120 ? 63.162 -1.047 11.595 1.00 44.80 119 SER A O 1
ATOM 827 N N . ILE A 1 121 ? 63.147 0.465 9.893 1.00 41.92 120 ILE A N 1
ATOM 828 C CA . ILE A 1 121 ? 63.109 1.666 10.743 1.00 41.87 120 ILE A CA 1
ATOM 829 C C . ILE A 1 121 ? 61.886 1.627 11.692 1.00 44.97 120 ILE A C 1
ATOM 830 O O . ILE A 1 121 ? 61.933 2.188 12.781 1.00 45.08 120 ILE A O 1
ATOM 835 N N . LEU A 1 122 ? 60.812 0.945 11.272 1.00 41.13 121 LEU A N 1
ATOM 836 C CA . LEU A 1 122 ? 59.576 0.821 12.050 1.00 40.50 121 LEU A CA 1
ATOM 837 C C . LEU A 1 122 ? 59.728 -0.140 13.247 1.00 43.21 121 LEU A C 1
ATOM 838 O O . LEU A 1 122 ? 58.828 -0.220 14.082 1.00 41.72 121 LEU A O 1
ATOM 843 N N . ALA A 1 123 ? 60.883 -0.848 13.336 1.00 40.19 122 ALA A N 1
ATOM 844 C CA . ALA A 1 123 ? 61.210 -1.718 14.477 1.00 40.23 122 ALA A CA 1
ATOM 845 C C . ALA A 1 123 ? 61.882 -0.893 15.585 1.00 44.74 122 ALA A C 1
ATOM 846 O O . ALA A 1 123 ? 62.025 -1.372 16.710 1.00 45.23 122 ALA A O 1
ATOM 848 N N . ASN A 1 124 ? 62.277 0.356 15.267 1.00 40.75 123 ASN A N 1
ATOM 849 C CA . ASN A 1 124 ? 62.934 1.246 16.212 1.00 40.56 123 ASN A CA 1
ATOM 850 C C . ASN A 1 124 ? 62.007 1.635 17.354 1.00 44.75 123 ASN A C 1
ATOM 851 O O . ASN A 1 124 ? 60.870 2.051 17.115 1.00 42.74 123 ASN A O 1
ATOM 856 N N . ALA A 1 125 ? 62.502 1.495 18.605 1.00 43.20 124 ALA A N 1
ATOM 857 C CA . ALA A 1 125 ? 61.755 1.808 19.836 1.00 43.63 124 ALA A CA 1
ATOM 858 C C . ALA A 1 125 ? 61.442 3.282 19.926 1.00 46.89 124 ALA A C 1
ATOM 859 O O . ALA A 1 125 ? 60.487 3.673 20.604 1.00 46.79 124 ALA A O 1
ATOM 861 N N . GLN A 1 126 ? 62.236 4.110 19.223 1.00 42.76 125 GLN A N 1
ATOM 862 C CA . GLN A 1 126 ? 62.049 5.560 19.191 1.00 41.53 125 GLN A CA 1
ATOM 863 C C . GLN A 1 126 ? 60.921 5.986 18.233 1.00 43.27 125 GLN A C 1
ATOM 864 O O . GLN A 1 126 ? 60.424 7.110 18.339 1.00 43.41 125 GLN A O 1
ATOM 870 N N . TYR A 1 127 ? 60.490 5.079 17.327 1.00 36.85 126 TYR A N 1
ATOM 871 C CA . TYR A 1 127 ? 59.349 5.344 16.456 1.00 35.46 126 TYR A CA 1
ATOM 872 C C . TYR A 1 127 ? 58.090 5.184 17.305 1.00 41.83 126 TYR A C 1
ATOM 873 O O . TYR A 1 127 ? 57.892 4.126 17.893 1.00 43.70 126 TYR A O 1
ATOM 882 N N . ARG A 1 128 ? 57.280 6.253 17.432 1.00 36.94 127 ARG A N 1
ATOM 883 C CA . ARG A 1 128 ? 56.092 6.239 18.294 1.00 34.95 127 ARG A CA 1
ATOM 884 C C . ARG A 1 128 ? 54.826 6.119 17.478 1.00 36.91 127 ARG A C 1
ATOM 885 O O . ARG A 1 128 ? 54.396 7.094 16.847 1.00 35.92 127 ARG A O 1
ATOM 893 N N . PRO A 1 129 ? 54.188 4.923 17.476 1.00 33.62 128 PRO A N 1
ATOM 894 C CA . PRO A 1 129 ? 52.935 4.761 16.711 1.00 33.46 128 PRO A CA 1
ATOM 895 C C . PRO A 1 129 ? 51.813 5.702 17.182 1.00 35.79 128 PRO A C 1
ATOM 896 O O . PRO A 1 129 ? 50.896 5.985 16.408 1.00 35.53 128 PRO A O 1
ATOM 900 N N . GLU A 1 130 ? 51.939 6.259 18.424 1.00 31.45 129 GLU A N 1
ATOM 901 C CA . GLU A 1 130 ? 50.997 7.251 19.008 1.00 31.12 129 GLU A CA 1
ATOM 902 C C . GLU A 1 130 ? 51.016 8.556 18.218 1.00 34.69 129 GLU A C 1
ATOM 903 O O . GLU A 1 130 ? 50.061 9.344 18.280 1.00 35.17 129 GLU A O 1
ATOM 917 N N . PHE A 1 132 ? 51.510 8.579 14.792 1.00 29.53 131 PHE A N 1
ATOM 918 C CA . PHE A 1 132 ? 51.097 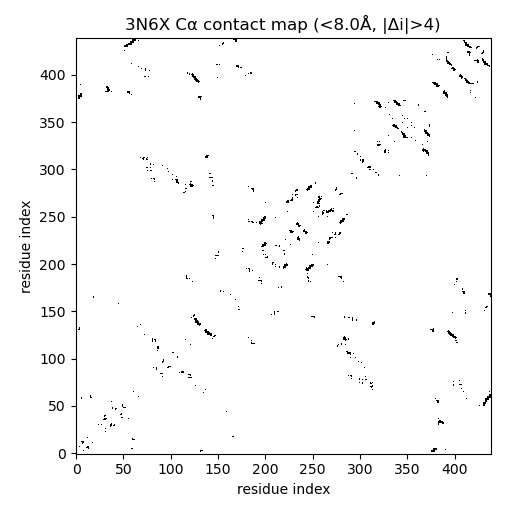8.288 13.416 1.00 30.78 131 PHE A CA 1
ATOM 919 C C . PHE A 1 132 ? 49.782 8.963 13.082 1.00 37.70 131 PHE A C 1
ATOM 920 O O . PHE A 1 132 ? 48.798 8.794 13.800 1.00 39.55 131 PHE A O 1
ATOM 928 N N . GLY A 1 133 ? 49.785 9.755 12.015 1.00 33.32 132 GLY A N 1
ATOM 929 C CA . GLY A 1 133 ? 48.605 10.487 11.573 1.00 31.75 132 GLY A CA 1
ATOM 930 C C . GLY A 1 133 ? 48.380 11.791 12.311 1.00 36.64 132 GLY A C 1
ATOM 931 O O . GLY A 1 133 ? 47.460 12.543 11.969 1.00 38.17 132 GLY A O 1
ATOM 932 N N . VAL A 1 134 ? 49.225 12.090 13.322 1.00 30.78 133 VAL A N 1
ATOM 933 C CA . VAL A 1 134 ? 49.086 13.317 14.116 1.00 29.26 133 VAL A CA 1
ATOM 934 C C . VAL A 1 134 ? 49.744 14.513 13.422 1.00 35.20 133 VAL A C 1
ATOM 935 O O . VAL A 1 134 ? 50.940 14.474 13.118 1.00 35.91 133 VAL A O 1
ATOM 939 N N . ASP A 1 135 ? 48.961 15.568 13.169 1.00 32.31 134 ASP A N 1
ATOM 940 C CA . ASP A 1 135 ? 49.457 16.816 12.593 1.00 32.76 134 ASP A CA 1
ATOM 941 C C . ASP A 1 135 ? 49.980 17.718 13.707 1.00 38.18 134 ASP A C 1
ATOM 942 O O . ASP A 1 135 ? 49.274 17.963 14.684 1.00 38.77 134 ASP A O 1
ATOM 947 N N . VAL A 1 136 ? 51.225 18.177 13.580 1.00 34.70 135 VAL A N 1
ATOM 948 C CA . VAL A 1 136 ? 51.860 19.043 14.572 1.00 33.79 135 VAL A CA 1
ATOM 949 C C . VAL A 1 136 ? 51.944 20.478 14.021 1.00 39.94 135 VAL A C 1
ATOM 950 O O . VAL A 1 136 ? 52.127 20.652 12.812 1.00 39.35 135 VAL A O 1
ATOM 954 N N . PRO A 1 137 ? 51.797 21.527 14.881 1.00 38.44 136 PRO A N 1
ATOM 955 C CA . PRO A 1 137 ? 51.823 22.916 14.362 1.00 38.53 136 PRO A CA 1
ATOM 956 C C . PRO A 1 137 ? 53.044 23.258 13.492 1.00 41.61 136 PRO A C 1
ATOM 957 O O . PRO A 1 137 ? 54.187 23.062 13.909 1.00 39.98 136 PRO A O 1
ATOM 961 N N . GLY A 1 138 ? 52.768 23.691 12.257 1.00 38.81 137 GLY A N 1
ATOM 962 C CA . GLY A 1 138 ? 53.780 24.054 11.264 1.00 37.72 137 GLY A CA 1
ATOM 963 C C . GLY A 1 138 ? 54.625 22.903 10.747 1.00 42.01 137 GLY A C 1
ATOM 964 O O . GLY A 1 138 ? 55.619 23.134 10.056 1.00 43.41 137 GLY A O 1
ATOM 965 N N . GLY A 1 139 ? 54.268 21.666 11.118 1.00 36.58 138 GLY A N 1
ATOM 966 C CA . GLY A 1 139 ? 55.036 20.477 10.745 1.00 34.98 138 GLY A CA 1
ATOM 967 C C . GLY A 1 139 ? 56.419 20.430 11.381 1.00 36.46 138 GLY A C 1
ATOM 968 O O . GLY A 1 139 ? 57.328 19.761 10.867 1.00 36.53 138 GLY A O 1
ATOM 969 N N . VAL A 1 140 ? 56.595 21.149 12.500 1.00 29.86 139 VAL A N 1
ATOM 970 C CA . VAL A 1 140 ? 57.868 21.195 13.211 1.00 29.06 139 VAL A CA 1
ATOM 971 C C . VAL A 1 140 ? 57.908 20.146 14.312 1.00 32.15 139 VAL A C 1
ATOM 972 O O . VAL A 1 140 ? 57.054 20.147 15.197 1.00 32.17 139 VAL A O 1
ATOM 976 N N . TYR A 1 141 ? 58.909 19.259 14.268 1.00 28.01 140 TYR A N 1
ATOM 977 C CA . TYR A 1 141 ? 59.082 18.219 15.288 1.00 26.61 140 TYR A CA 1
ATOM 978 C C . TYR A 1 141 ? 60.238 18.560 16.185 1.00 31.02 140 TYR A C 1
ATOM 979 O O . TYR A 1 141 ? 60.126 18.426 17.405 1.00 30.16 140 TYR A O 1
ATOM 988 N N . ALA A 1 142 ? 61.373 18.983 15.578 1.00 27.44 141 ALA A N 1
ATOM 989 C CA . ALA A 1 142 ? 62.566 19.368 16.306 1.00 27.16 141 ALA A CA 1
ATOM 990 C C . ALA A 1 142 ? 62.662 20.880 16.296 1.00 31.30 141 ALA A C 1
ATOM 991 O O . ALA A 1 142 ? 63.272 21.463 15.390 1.00 31.09 141 ALA A O 1
ATOM 993 N N . HIS A 1 143 ? 62.016 21.521 17.289 1.00 27.12 142 HIS A N 1
ATOM 994 C CA . HIS A 1 143 ? 62.002 22.987 17.472 1.00 26.01 142 HIS A CA 1
ATOM 995 C C . HIS A 1 143 ? 63.409 23.449 17.790 1.00 30.00 142 HIS A C 1
ATOM 996 O O . HIS A 1 143 ? 63.815 24.533 17.378 1.00 28.57 142 HIS A O 1
ATOM 1003 N N . ILE A 1 144 ? 64.178 22.585 18.485 1.00 28.10 143 ILE A N 1
ATOM 1004 C CA . ILE A 1 144 ? 65.596 22.789 18.751 1.00 27.78 143 ILE A CA 1
ATOM 1005 C C . ILE A 1 144 ? 66.356 21.540 18.282 1.00 32.34 143 ILE A C 1
ATOM 1006 O O . ILE A 1 144 ? 66.035 20.416 18.705 1.00 30.39 143 ILE A O 1
ATOM 1011 N N . ALA A 1 145 ? 67.396 21.746 17.470 1.00 28.73 144 ALA A N 1
ATOM 1012 C CA . ALA A 1 145 ? 68.240 20.672 16.988 1.00 28.08 144 ALA A CA 1
ATOM 1013 C C . ALA A 1 145 ? 69.690 21.029 17.209 1.00 32.96 144 ALA A C 1
ATOM 1014 O O . ALA A 1 145 ? 70.147 22.075 16.745 1.00 33.22 144 ALA A O 1
ATOM 1016 N N . GLY A 1 146 ? 70.392 20.181 17.940 1.00 29.62 145 GLY A N 1
ATOM 1017 C CA . GLY A 1 146 ? 71.829 20.307 18.143 1.00 29.90 145 GLY A CA 1
ATOM 1018 C C . GLY A 1 146 ? 72.571 19.482 17.109 1.00 37.74 145 GLY A C 1
ATOM 1019 O O . GLY A 1 146 ? 72.187 18.344 16.830 1.00 38.27 145 GLY A O 1
ATOM 1020 N N . VAL A 1 147 ? 73.583 20.065 16.478 1.00 36.69 146 VAL A N 1
ATOM 1021 C CA . VAL A 1 147 ? 74.353 19.385 15.429 1.00 37.40 146 VAL A CA 1
ATOM 1022 C C . VAL A 1 147 ? 75.804 19.336 15.855 1.00 41.57 146 VAL A C 1
ATOM 1023 O O . VAL A 1 147 ? 76.442 20.375 15.924 1.00 40.90 146 VAL A O 1
ATOM 1027 N N . ASP A 1 148 ? 76.332 18.149 16.146 1.00 39.40 147 ASP A N 1
ATOM 1028 C CA . ASP A 1 148 ? 77.737 18.040 16.546 1.00 39.82 147 ASP A CA 1
ATOM 1029 C C . ASP A 1 148 ? 78.652 18.019 15.315 1.00 43.81 147 ASP A C 1
ATOM 1030 O O . ASP A 1 148 ? 78.524 17.145 14.458 1.00 43.75 147 ASP A O 1
ATOM 1035 N N . LEU A 1 149 ? 79.519 19.029 15.198 1.00 40.10 148 LEU A N 1
ATOM 1036 C CA . LEU A 1 149 ? 80.382 19.214 14.027 1.00 39.90 148 LEU A CA 1
ATOM 1037 C C . LEU A 1 149 ? 81.840 19.134 14.367 1.00 44.05 148 LEU A C 1
ATOM 1038 O O . LEU A 1 149 ? 82.263 19.616 15.418 1.00 43.52 148 LEU A O 1
ATOM 1043 N N . VAL A 1 150 ? 82.635 18.617 13.426 1.00 41.10 149 VAL A N 1
ATOM 1044 C CA . VAL A 1 150 ? 84.092 18.560 13.538 1.00 41.22 149 VAL A CA 1
ATOM 1045 C C . VAL A 1 150 ? 84.702 19.103 12.257 1.00 49.11 149 VAL A C 1
ATOM 1046 O O . VAL A 1 150 ? 84.076 19.036 11.194 1.00 46.94 149 VAL A O 1
ATOM 1050 N N . ARG A 1 151 ? 85.892 19.681 12.362 1.00 51.02 150 ARG A N 1
ATOM 1051 C CA . ARG A 1 151 ? 86.590 20.270 11.220 1.00 53.01 150 ARG A CA 1
ATOM 1052 C C . ARG A 1 151 ? 87.839 19.439 10.883 1.00 61.79 150 ARG A C 1
ATOM 1053 O O . ARG A 1 151 ? 88.516 18.966 11.791 1.00 62.30 150 ARG A O 1
ATOM 1061 N N . THR A 1 152 ? 88.120 19.228 9.592 1.00 61.19 151 THR A N 1
ATOM 1062 C CA . THR A 1 152 ? 89.324 18.494 9.184 1.00 62.68 151 THR A CA 1
ATOM 1063 C C . THR A 1 152 ? 90.244 19.357 8.302 1.00 70.92 151 THR A C 1
ATOM 1064 O O . THR A 1 152 ? 91.443 19.080 8.203 1.00 70.78 151 THR A O 1
ATOM 1068 N N . GL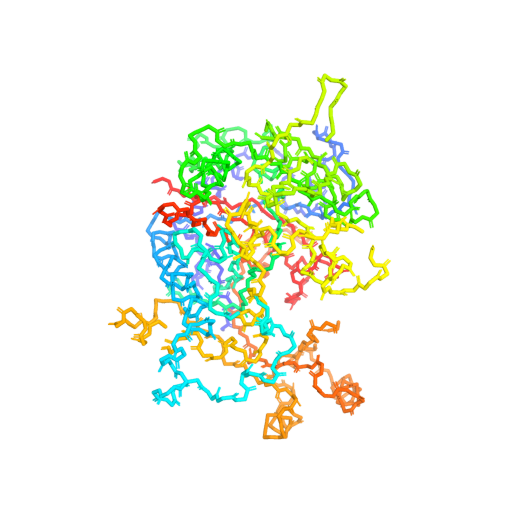Y A 1 153 ? 89.673 20.396 7.691 1.00 70.28 152 GLY A N 1
ATOM 1069 C CA . GLY A 1 153 ? 90.402 21.311 6.820 1.00 71.42 152 GLY A CA 1
ATOM 1070 C C . GLY A 1 153 ? 89.875 22.735 6.850 1.00 77.72 152 GLY A C 1
ATOM 1071 O O . GLY A 1 153 ? 89.078 23.091 7.726 1.00 77.26 152 GLY A O 1
ATOM 1072 N N . GLU A 1 154 ? 90.340 23.570 5.891 1.00 75.04 153 GLU A N 1
ATOM 1073 C CA . GLU A 1 154 ? 89.931 24.975 5.758 1.00 74.98 153 GLU A CA 1
ATOM 1074 C C . GLU A 1 154 ? 88.440 25.055 5.416 1.00 77.39 153 GLU A C 1
ATOM 1075 O O . GLU A 1 154 ? 87.706 25.849 6.015 1.00 76.16 153 GLU A O 1
ATOM 1081 N N . ASN A 1 155 ? 87.998 24.208 4.474 1.00 73.61 154 ASN A N 1
ATOM 1082 C CA . ASN A 1 155 ? 86.612 24.154 4.028 1.00 73.26 154 ASN A CA 1
ATOM 1083 C C . ASN A 1 155 ? 86.026 22.729 4.194 1.00 75.16 154 ASN A C 1
ATOM 1084 O O . ASN A 1 155 ? 85.181 22.311 3.392 1.00 75.14 154 ASN A O 1
ATOM 1086 N N . ASP A 1 156 ? 86.461 21.998 5.249 1.00 69.54 155 ASP A N 1
ATOM 1087 C CA . ASP A 1 156 ? 85.992 20.628 5.505 1.00 68.42 155 ASP A CA 1
ATOM 1088 C C . ASP A 1 156 ? 85.336 20.469 6.889 1.00 66.84 155 ASP A C 1
ATOM 1089 O O . ASP A 1 156 ? 86.009 20.607 7.913 1.00 65.97 155 ASP A O 1
ATOM 1094 N N . PHE A 1 157 ? 84.018 20.177 6.909 1.00 59.46 156 PHE A N 1
ATOM 1095 C CA . PHE A 1 157 ? 83.250 19.975 8.141 1.00 57.81 156 PHE A CA 1
ATOM 1096 C C . PHE A 1 157 ? 82.415 18.705 8.071 1.00 55.15 156 PHE A C 1
ATOM 1097 O O . PHE A 1 157 ? 81.774 18.447 7.048 1.00 54.66 156 PHE A O 1
ATOM 1105 N N . TYR A 1 158 ? 82.377 17.934 9.175 1.00 46.92 157 TYR A N 1
ATOM 1106 C CA . TYR A 1 158 ? 81.596 16.696 9.257 1.00 44.69 157 TYR A CA 1
ATOM 1107 C C . TYR A 1 158 ? 80.586 16.733 10.388 1.00 42.19 157 TYR A C 1
ATOM 1108 O O . TYR A 1 158 ? 80.938 17.107 11.509 1.00 39.45 157 TYR A O 1
ATOM 1117 N N . VAL A 1 159 ? 79.351 16.253 10.133 1.00 36.56 158 VAL A N 1
ATOM 1118 C CA . VAL A 1 159 ? 78.351 16.116 11.204 1.00 34.71 158 VAL A CA 1
ATOM 1119 C C . VAL A 1 159 ? 78.593 14.776 11.893 1.00 40.09 158 VAL A C 1
ATOM 1120 O O . VAL A 1 159 ? 78.461 13.737 11.258 1.00 39.62 158 VAL A O 1
ATOM 1124 N N . LEU A 1 160 ? 78.973 14.793 13.168 1.00 38.81 159 LEU A N 1
ATOM 1125 C CA . LEU A 1 160 ? 79.201 13.550 13.916 1.00 39.64 159 LEU A CA 1
ATOM 1126 C C . LEU A 1 160 ? 77.892 12.911 14.369 1.00 42.72 159 LEU A C 1
ATOM 1127 O O . LEU A 1 160 ? 77.806 11.686 14.456 1.00 42.75 159 LEU A O 1
ATOM 1132 N N . GLU A 1 161 ? 76.907 13.742 14.747 1.00 38.61 160 GLU A N 1
ATOM 1133 C CA . GLU A 1 161 ? 75.669 13.276 15.366 1.00 38.34 160 GLU A CA 1
ATOM 1134 C C . GLU A 1 161 ? 74.615 14.370 15.344 1.00 37.76 160 GLU A C 1
ATOM 1135 O O . GLU A 1 161 ? 74.956 15.550 15.400 1.00 36.94 160 GLU A O 1
ATOM 1141 N N . ASP A 1 162 ? 73.327 13.975 15.345 1.00 32.17 161 ASP A N 1
ATOM 1142 C CA . ASP A 1 162 ? 72.198 14.903 15.447 1.00 31.00 161 ASP A CA 1
ATOM 1143 C C . ASP A 1 162 ? 71.583 14.771 16.861 1.00 35.31 161 ASP A C 1
ATOM 1144 O O . ASP A 1 162 ? 71.623 13.687 17.433 1.00 34.97 161 ASP A O 1
ATOM 1149 N N . ASN A 1 163 ? 71.078 15.879 17.444 1.00 33.00 162 ASN A N 1
ATOM 1150 C CA . ASN A 1 163 ? 70.461 15.864 18.795 1.00 32.75 162 ASN A CA 1
ATOM 1151 C C . ASN A 1 163 ? 69.098 16.520 18.731 1.00 34.71 162 ASN A C 1
ATOM 1152 O O . ASN A 1 163 ? 69.012 17.747 18.705 1.00 34.08 162 ASN A O 1
ATOM 1157 N N . LEU A 1 164 ? 68.028 15.701 18.678 1.00 30.45 163 LEU A N 1
ATOM 1158 C CA . LEU A 1 164 ? 66.669 16.177 18.433 1.00 30.32 163 LEU A CA 1
ATOM 1159 C C . LEU A 1 164 ? 65.676 15.877 19.560 1.00 35.38 163 LEU A C 1
ATOM 1160 O O . LEU A 1 164 ? 64.474 16.112 19.387 1.00 34.31 163 LEU A O 1
ATOM 1165 N N . ARG A 1 165 ? 66.142 15.296 20.667 1.00 33.39 164 ARG A N 1
ATOM 1166 C CA . ARG A 1 165 ? 65.254 14.898 21.766 1.00 33.71 164 ARG A CA 1
ATOM 1167 C C . ARG A 1 165 ? 65.038 16.053 22.764 1.00 39.35 164 ARG A C 1
ATOM 1168 O O . ARG A 1 165 ? 63.977 16.696 22.732 1.00 40.18 164 ARG A O 1
ATOM 1176 N N . THR A 1 166 ? 66.044 16.338 23.616 1.00 34.71 165 THR A N 1
ATOM 1177 C CA . THR A 1 166 ? 66.041 17.499 24.541 1.00 34.97 165 THR A CA 1
ATOM 1178 C C . THR A 1 166 ? 67.461 18.148 24.464 1.00 38.81 165 THR A C 1
ATOM 1179 O O . THR A 1 166 ? 68.213 18.086 25.455 1.00 38.44 165 THR A O 1
ATOM 1183 N N . PRO A 1 167 ? 67.919 18.609 23.244 1.00 34.07 166 PRO A N 1
ATOM 1184 C CA . PRO A 1 167 ? 69.306 19.117 23.119 1.00 33.38 166 PRO A CA 1
ATOM 1185 C C . PRO A 1 167 ? 69.703 20.124 24.193 1.00 37.94 166 PRO A C 1
ATOM 1186 O O . PRO A 1 167 ? 68.893 20.976 24.591 1.00 36.21 166 PRO A O 1
ATOM 1190 N N . SER A 1 168 ? 70.936 20.000 24.693 1.00 35.85 167 SER A N 1
ATOM 1191 C CA . SER A 1 168 ? 71.420 20.857 25.775 1.00 35.94 167 SER A CA 1
ATOM 1192 C C . SER A 1 168 ? 72.786 21.459 25.466 1.00 39.83 167 SER A C 1
ATOM 1193 O O . SER A 1 168 ? 73.436 21.055 24.504 1.00 39.16 167 SER A O 1
ATOM 1196 N N . GLY A 1 169 ? 73.206 22.431 26.287 1.00 36.32 168 GLY A N 1
ATOM 1197 C CA . GLY A 1 169 ? 74.514 23.060 26.156 1.00 35.02 168 GLY A CA 1
ATOM 1198 C C . GLY A 1 169 ? 74.491 24.563 25.955 1.00 37.42 168 GLY A C 1
ATOM 1199 O O . GLY A 1 169 ? 75.539 25.198 26.067 1.00 36.26 168 GLY A O 1
ATOM 1200 N N . VAL A 1 170 ? 73.296 25.161 25.662 1.00 34.16 169 VAL A N 1
ATOM 1201 C CA . VAL A 1 170 ? 73.201 26.610 25.431 1.00 35.20 169 VAL A CA 1
ATOM 1202 C C . VAL A 1 170 ? 73.662 27.440 26.618 1.00 41.36 169 VAL A C 1
ATOM 1203 O O . VAL A 1 170 ? 74.252 28.505 26.412 1.00 42.54 169 VAL A O 1
ATOM 1207 N N . SER A 1 171 ? 73.444 26.940 27.867 1.00 37.69 170 SER A N 1
ATOM 1208 C CA . SER A 1 171 ? 73.874 27.659 29.080 1.00 37.21 170 SER A CA 1
ATOM 1209 C C . SER A 1 171 ? 75.390 27.853 29.104 1.00 39.94 170 SER A C 1
ATOM 1210 O O . SER A 1 171 ? 75.851 28.940 29.433 1.00 39.22 170 SER A O 1
ATOM 1213 N N . TYR A 1 172 ? 76.158 26.845 28.644 1.00 37.71 171 TYR A N 1
ATOM 1214 C CA . TYR A 1 172 ? 77.611 26.972 28.547 1.00 38.40 171 TYR A CA 1
ATOM 1215 C C . TYR A 1 172 ? 77.990 27.969 27.437 1.00 39.94 171 TYR A C 1
ATOM 1216 O O . TYR A 1 172 ? 78.896 28.770 27.619 1.00 39.70 171 TYR A O 1
ATOM 1233 N N . LEU A 1 174 ? 76.147 30.594 26.419 1.00 33.80 173 LEU A N 1
ATOM 1234 C CA . LEU A 1 174 ? 75.803 31.927 26.903 1.00 33.59 173 LEU A CA 1
ATOM 1235 C C . LEU A 1 174 ? 76.744 32.423 27.992 1.00 38.22 173 LEU A C 1
ATOM 1236 O O . LEU A 1 174 ? 77.235 33.547 27.897 1.00 38.35 173 LEU A 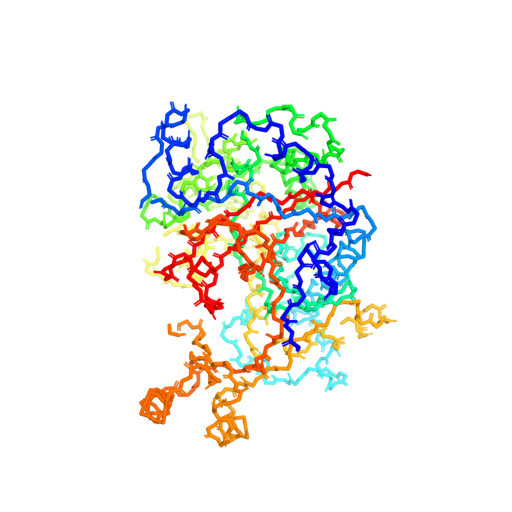O 1
ATOM 1241 N N . GLU A 1 175 ? 77.092 31.550 28.959 1.00 35.57 174 GLU A N 1
ATOM 1242 C CA . GLU A 1 175 ? 77.993 31.899 30.067 1.00 35.54 174 GLU A CA 1
ATOM 1243 C C . GLU A 1 175 ? 79.432 32.063 29.645 1.00 39.88 174 GLU A C 1
ATOM 1244 O O . GLU A 1 175 ? 80.144 32.869 30.236 1.00 40.56 174 GLU A O 1
ATOM 1250 N N . ASN A 1 176 ? 79.878 31.312 28.629 1.00 35.74 175 ASN A N 1
ATOM 1251 C CA . ASN A 1 176 ? 81.254 31.439 28.160 1.00 35.61 175 ASN A CA 1
ATOM 1252 C C . ASN A 1 176 ? 81.474 32.784 27.512 1.00 39.45 175 ASN A C 1
ATOM 1253 O O . ASN A 1 176 ? 82.531 33.377 27.701 1.00 39.88 175 ASN A O 1
ATOM 1258 N N . ARG A 1 177 ? 80.452 33.313 26.813 1.00 35.56 176 ARG A N 1
ATOM 1259 C CA . ARG A 1 177 ? 80.555 34.645 26.209 1.00 35.24 176 ARG A CA 1
ATOM 1260 C C . ARG A 1 177 ? 80.645 35.723 27.305 1.00 39.17 176 ARG A C 1
ATOM 1261 O O . ARG A 1 177 ? 81.516 36.599 27.240 1.00 37.35 176 ARG A O 1
ATOM 1269 N N . LYS A 1 178 ? 79.738 35.642 28.306 1.00 36.65 177 LYS A N 1
ATOM 1270 C CA . LYS A 1 178 ? 79.662 36.560 29.439 1.00 36.97 177 LYS A CA 1
ATOM 1271 C C . LYS A 1 178 ? 81.008 36.590 30.209 1.00 43.80 177 LYS A C 1
ATOM 1272 O O . LYS A 1 178 ? 81.487 37.663 30.550 1.00 43.94 177 LYS A O 1
ATOM 1302 N N . ARG A 1 182 ? 83.704 39.704 30.458 1.00 40.03 181 ARG A N 1
ATOM 1303 C CA . ARG A 1 182 ? 84.053 40.162 31.802 1.00 40.11 181 ARG A CA 1
ATOM 1304 C C . ARG A 1 182 ? 85.590 40.210 31.970 1.00 44.27 181 ARG A C 1
ATOM 1305 O O . ARG A 1 182 ? 86.113 41.186 32.498 1.00 44.46 181 ARG A O 1
ATOM 1313 N N . LEU A 1 183 ? 86.305 39.175 31.484 1.00 40.52 182 LEU A N 1
ATOM 1314 C CA . LEU A 1 183 ? 87.761 39.112 31.596 1.00 39.57 182 LEU A CA 1
ATOM 1315 C C . LEU A 1 183 ? 88.467 40.054 30.627 1.00 44.60 182 LEU A C 1
ATOM 1316 O O . LEU A 1 183 ? 89.391 40.757 31.036 1.00 45.05 182 LEU A O 1
ATO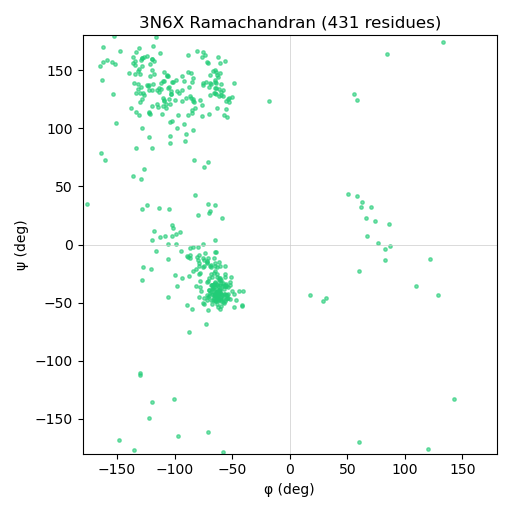M 1321 N N . PHE A 1 184 ? 88.108 40.001 29.315 1.00 40.51 183 PHE A N 1
ATOM 1322 C CA . PHE A 1 184 ? 88.845 40.741 28.280 1.00 40.38 183 PHE A CA 1
ATOM 1323 C C . PHE A 1 184 ? 87.967 41.656 27.383 1.00 45.78 183 PHE A C 1
ATOM 1324 O O . PHE A 1 184 ? 87.937 41.469 26.159 1.00 45.19 183 PHE A O 1
ATOM 1332 N N . PRO A 1 185 ? 87.336 42.723 27.948 1.00 42.90 184 PRO A N 1
ATOM 1333 C CA . PRO A 1 185 ? 86.516 43.615 27.104 1.00 42.28 184 PRO A CA 1
ATOM 1334 C C . PRO A 1 185 ? 87.279 44.196 25.915 1.00 46.25 184 PRO A C 1
ATOM 1335 O O . PRO A 1 185 ? 86.721 44.303 24.823 1.00 46.79 184 PRO A O 1
ATOM 1339 N N . GLU A 1 186 ? 88.572 44.500 26.106 1.00 42.16 185 GLU A N 1
ATOM 1340 C CA . GLU A 1 186 ? 89.423 45.076 25.055 1.00 42.19 185 GLU A CA 1
ATOM 1341 C C . GLU A 1 186 ? 89.554 44.166 23.807 1.00 47.98 185 GLU A C 1
ATOM 1342 O O . GLU A 1 186 ? 89.712 44.667 22.694 1.00 48.80 185 GLU A O 1
ATOM 1348 N N . LEU A 1 187 ? 89.447 42.834 24.000 1.00 44.41 186 LEU A N 1
ATOM 1349 C CA . LEU A 1 187 ? 89.528 41.839 22.923 1.00 42.99 186 LEU A CA 1
ATOM 1350 C C . LEU A 1 187 ? 88.301 41.933 22.004 1.00 44.70 186 LEU A C 1
ATOM 1351 O O . LEU A 1 187 ? 88.420 41.778 20.789 1.00 45.11 186 LEU A O 1
ATOM 1356 N N . PHE A 1 188 ? 87.144 42.247 22.579 1.00 40.06 187 PHE A N 1
ATOM 1357 C CA . PHE A 1 188 ? 85.899 42.403 21.834 1.00 39.41 187 PHE A CA 1
ATOM 1358 C C . PHE A 1 188 ? 85.866 43.710 21.039 1.00 45.65 187 PHE A C 1
ATOM 1359 O O . PHE A 1 188 ? 85.016 43.878 20.153 1.00 46.50 187 PHE A O 1
ATOM 1367 N N . ARG A 1 189 ? 86.803 44.630 21.340 1.00 42.00 188 ARG A N 1
ATOM 1368 C CA A ARG A 1 189 ? 86.938 45.885 20.606 0.50 41.45 188 ARG A CA 1
ATOM 1369 C CA B ARG A 1 189 ? 86.922 45.865 20.588 0.50 41.70 188 ARG A CA 1
ATOM 1370 C C . ARG A 1 189 ? 87.722 45.603 19.311 1.00 45.21 188 ARG A C 1
ATOM 1371 O O . ARG A 1 189 ? 87.421 46.185 18.270 1.00 45.67 188 ARG A O 1
ATOM 1386 N N . ARG A 1 190 ? 88.702 44.667 19.380 1.00 40.31 189 ARG A N 1
ATOM 1387 C CA . ARG A 1 190 ? 89.568 44.274 18.253 1.00 40.29 189 ARG A CA 1
ATOM 1388 C C . ARG A 1 190 ? 88.905 43.327 17.246 1.00 44.22 189 ARG A C 1
ATOM 1389 O O . ARG A 1 190 ? 89.342 43.275 16.098 1.00 44.32 189 ARG A O 1
ATOM 1397 N N . TYR A 1 191 ? 87.871 42.555 17.676 1.00 40.02 190 TYR A N 1
ATOM 1398 C CA . TYR A 1 191 ? 87.149 41.627 16.793 1.00 38.34 190 TYR A CA 1
ATOM 1399 C C . TYR A 1 191 ? 85.666 41.996 16.669 1.00 41.90 190 TYR A C 1
ATOM 1400 O O . TYR A 1 191 ? 85.013 42.281 17.684 1.00 41.17 190 TYR A O 1
ATOM 1409 N N . PRO A 1 192 ? 85.089 41.917 15.436 1.00 37.51 191 PRO A N 1
ATOM 1410 C CA . PRO A 1 192 ? 83.644 42.171 15.287 1.00 36.40 191 PRO A CA 1
ATOM 1411 C C . PRO A 1 192 ? 82.827 40.904 15.622 1.00 39.62 191 PRO A C 1
ATOM 1412 O O . PRO A 1 192 ? 82.295 40.243 14.720 1.00 39.62 191 PRO A O 1
ATOM 1416 N N . VAL A 1 193 ? 82.748 40.554 16.928 1.00 34.28 192 VAL A N 1
ATOM 1417 C CA . VAL A 1 193 ? 82.076 39.336 17.391 1.00 32.69 192 VAL A CA 1
ATOM 1418 C C . VAL A 1 193 ? 80.556 39.493 17.410 1.00 36.32 192 VAL A C 1
ATOM 1419 O O . VAL A 1 193 ? 80.044 40.427 18.026 1.00 36.85 192 VAL A O 1
ATOM 1423 N N . ALA A 1 194 ? 79.831 38.582 16.714 1.00 32.26 193 ALA A N 1
ATOM 1424 C CA . ALA A 1 194 ? 78.362 38.597 16.697 1.00 32.16 193 ALA A CA 1
ATOM 1425 C C . ALA A 1 194 ? 77.813 38.192 18.079 1.00 35.60 193 ALA A C 1
ATOM 1426 O O . ALA A 1 194 ? 78.392 37.324 18.732 1.00 34.38 193 ALA A O 1
ATOM 1428 N N . PRO A 1 195 ? 76.741 38.863 18.574 1.00 33.29 194 PRO A N 1
ATOM 1429 C CA . PRO A 1 195 ? 76.220 38.528 19.915 1.00 32.85 194 PRO A CA 1
ATOM 1430 C C . PRO A 1 195 ? 75.414 37.225 19.950 1.00 36.61 194 PRO A C 1
ATOM 1431 O O . PRO A 1 195 ? 74.936 36.769 18.914 1.00 36.30 194 PRO A O 1
ATOM 1435 N N . VAL A 1 196 ? 75.238 36.642 21.161 1.00 3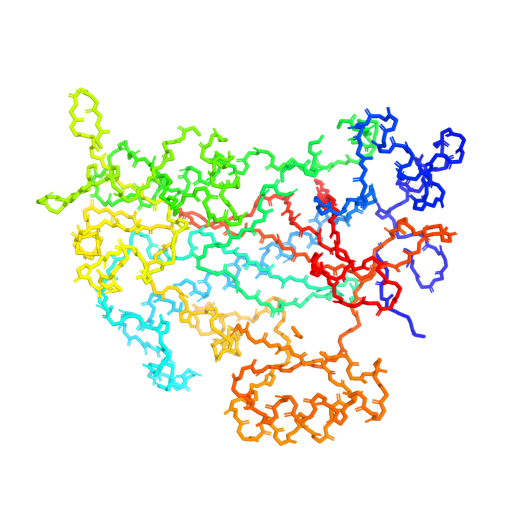2.43 195 VAL A N 1
ATOM 1436 C CA . VAL A 1 196 ? 74.524 35.366 21.345 1.00 30.55 195 VAL A CA 1
ATOM 1437 C C . VAL A 1 196 ? 73.410 35.451 22.384 1.00 35.73 195 VAL A C 1
ATOM 1438 O O . VAL A 1 196 ? 72.539 34.571 22.419 1.00 35.01 195 VAL A O 1
ATOM 1442 N N . GLU A 1 197 ? 73.455 36.473 23.267 1.00 33.85 196 GLU A N 1
ATOM 1443 C CA . GLU A 1 197 ? 72.544 36.560 24.423 1.00 33.52 196 GLU A CA 1
ATOM 1444 C C . GLU A 1 197 ? 71.054 36.732 24.133 1.00 35.34 196 GLU A C 1
ATOM 1445 O O . GLU A 1 197 ? 70.237 36.617 25.052 1.00 35.34 196 GLU A O 1
ATOM 1451 N N . HIS A 1 198 ? 70.693 36.926 22.858 1.00 29.97 197 HIS A N 1
ATOM 1452 C CA . HIS A 1 198 ? 69.291 37.049 22.442 1.00 28.91 197 HIS A CA 1
ATOM 1453 C C . HIS A 1 198 ? 68.648 35.662 22.158 1.00 31.69 197 HIS A C 1
ATOM 1454 O O . HIS A 1 198 ? 67.453 35.593 21.869 1.00 30.51 197 HIS A O 1
ATOM 1461 N N . TYR A 1 199 ? 69.447 34.570 22.258 1.00 29.70 198 TYR A N 1
ATOM 1462 C CA . TYR A 1 199 ? 68.991 33.191 22.029 1.00 29.67 198 TYR A CA 1
ATOM 1463 C C . TYR A 1 199 ? 67.687 32.869 22.781 1.00 32.67 198 TYR A C 1
ATOM 1464 O O . TYR A 1 199 ? 66.720 32.515 22.129 1.00 33.48 198 TYR A O 1
ATOM 1473 N N . PRO A 1 200 ? 67.597 33.073 24.138 1.00 28.82 199 PRO A N 1
ATOM 1474 C CA . PRO A 1 200 ? 66.343 32.745 24.851 1.00 28.08 199 PRO A CA 1
ATOM 1475 C C . PRO A 1 200 ? 65.089 33.441 24.328 1.00 31.83 199 PRO A C 1
ATOM 1476 O O . PRO A 1 200 ? 64.017 32.830 24.305 1.00 31.44 199 PRO A O 1
ATOM 1480 N N . GLN A 1 201 ? 65.223 34.695 23.864 1.00 28.83 200 GLN A N 1
ATOM 1481 C CA . GLN A 1 201 ? 64.089 35.439 23.330 1.00 28.65 200 GLN A CA 1
ATOM 1482 C C . GLN A 1 201 ? 63.736 35.003 21.914 1.00 31.39 200 GLN A C 1
ATOM 1483 O O . GLN A 1 201 ? 62.557 34.998 21.556 1.00 31.02 200 GLN A O 1
ATOM 1489 N N . VAL A 1 202 ? 64.744 34.578 21.124 1.00 27.76 201 VAL A N 1
ATOM 1490 C CA . VAL A 1 202 ? 64.509 33.990 19.792 1.00 27.44 201 VAL A CA 1
ATOM 1491 C C . VAL A 1 202 ? 63.763 32.648 20.000 1.00 30.81 201 VAL A C 1
ATOM 1492 O O . VAL A 1 202 ? 62.763 32.394 19.341 1.00 30.92 201 VAL A O 1
ATOM 1496 N N . LEU A 1 203 ? 64.209 31.840 20.974 1.00 26.68 202 LEU A N 1
ATOM 1497 C CA . LEU A 1 203 ? 63.549 30.566 21.278 1.00 27.26 202 LEU A CA 1
ATOM 1498 C C . LEU A 1 203 ? 62.100 30.768 21.776 1.00 30.86 202 LEU A C 1
ATOM 1499 O O . LEU A 1 203 ? 61.194 30.095 21.294 1.00 30.99 202 LEU A O 1
ATOM 1504 N N . LEU A 1 204 ? 61.880 31.718 22.706 1.00 27.38 203 LEU A N 1
ATOM 1505 C CA . LEU A 1 204 ? 60.530 32.003 23.196 1.00 26.71 203 LEU A CA 1
ATOM 1506 C C . LEU A 1 204 ? 59.604 32.413 22.044 1.00 32.80 203 LEU A C 1
ATOM 1507 O O . LEU A 1 204 ? 58.479 31.933 21.962 1.00 33.69 203 LEU A O 1
ATOM 1512 N N . ASN A 1 205 ? 60.090 33.260 21.138 1.00 30.21 204 ASN A N 1
ATOM 1513 C CA . ASN A 1 205 ? 59.302 33.703 19.987 1.00 30.63 204 ASN A CA 1
ATOM 1514 C C . ASN A 1 205 ? 58.935 32.532 19.059 1.00 33.94 204 ASN A C 1
ATOM 1515 O O . ASN A 1 205 ? 57.797 32.455 18.593 1.00 34.77 204 ASN A O 1
ATOM 1520 N N . ASN A 1 206 ? 59.876 31.597 18.845 1.00 29.58 205 ASN A N 1
ATOM 1521 C CA . ASN A 1 206 ? 59.630 30.390 18.059 1.00 29.05 205 ASN A CA 1
ATOM 1522 C C . ASN A 1 206 ? 58.615 29.460 18.733 1.00 33.87 205 ASN A C 1
ATOM 1523 O O . ASN A 1 206 ? 57.834 28.809 18.030 1.00 34.90 205 ASN A O 1
ATOM 1528 N N . LEU A 1 207 ? 58.643 29.359 20.091 1.00 29.34 206 LEU A N 1
ATOM 1529 C CA . LEU A 1 207 ? 57.680 28.499 20.819 1.00 29.09 206 LEU A CA 1
ATOM 1530 C C . LEU A 1 207 ? 56.250 29.062 20.703 1.00 33.56 206 LEU A C 1
ATOM 1531 O O . LEU A 1 207 ? 55.304 28.297 20.540 1.00 33.65 206 LEU A O 1
ATOM 1536 N N . ARG A 1 208 ? 56.110 30.399 20.747 1.00 29.46 207 ARG A N 1
ATOM 1537 C CA A ARG A 1 208 ? 54.815 31.075 20.594 0.50 28.86 207 ARG A CA 1
ATOM 1538 C CA B ARG A 1 208 ? 54.810 31.059 20.596 0.50 29.32 207 ARG A CA 1
ATOM 1539 C C . ARG A 1 208 ? 54.247 30.821 19.196 1.00 32.75 207 ARG A C 1
ATOM 1540 O O . ARG A 1 208 ? 53.036 30.680 19.033 1.00 32.33 207 ARG A O 1
ATOM 1555 N N . ALA A 1 209 ? 55.135 30.766 18.186 1.00 28.95 208 ALA A N 1
ATOM 1556 C CA . ALA A 1 209 ? 54.780 30.574 16.782 1.00 29.04 208 ALA A CA 1
ATOM 1557 C C . ALA A 1 209 ? 54.227 29.172 16.502 1.00 35.43 208 ALA A C 1
ATOM 1558 O O . ALA A 1 209 ? 53.579 28.962 15.469 1.00 36.02 208 ALA A O 1
ATOM 1560 N N . VAL A 1 210 ? 54.497 28.203 17.405 1.00 31.08 209 VAL A N 1
ATOM 1561 C CA . VAL A 1 210 ? 54.024 26.830 17.222 1.00 29.28 209 VAL A CA 1
ATOM 1562 C C . VAL A 1 210 ? 52.834 26.528 18.077 1.00 34.29 209 VAL A C 1
ATOM 1563 O O . VAL A 1 210 ? 52.488 25.367 18.241 1.00 33.56 209 VAL A O 1
ATOM 1567 N N . ALA A 1 211 ? 52.156 27.576 18.590 1.00 32.06 210 ALA A N 1
ATOM 1568 C CA . ALA A 1 211 ? 50.908 27.399 19.330 1.00 32.25 210 ALA A CA 1
ATOM 1569 C C . ALA A 1 211 ? 49.874 26.846 18.357 1.00 35.82 210 ALA A C 1
ATOM 1570 O O . ALA A 1 211 ? 49.982 27.097 17.152 1.00 35.35 210 ALA A O 1
ATOM 1572 N N . GLN A 1 212 ? 48.910 26.056 18.849 1.00 32.87 211 GLN A N 1
ATOM 1573 C CA . GLN A 1 212 ? 47.866 25.484 17.977 1.00 33.39 211 GLN A CA 1
ATOM 1574 C C . GLN A 1 212 ? 46.988 26.586 17.309 1.00 40.40 211 GLN A C 1
ATOM 1575 O O . GLN A 1 212 ? 47.021 27.751 17.728 1.00 38.80 211 GLN A O 1
ATOM 1581 N N . ALA A 1 213 ? 46.280 26.225 16.220 1.00 40.81 212 ALA A N 1
ATOM 1582 C CA . ALA A 1 213 ? 45.450 27.163 15.453 1.00 41.67 212 ALA A CA 1
ATOM 1583 C C . ALA A 1 213 ? 44.362 27.764 16.321 1.00 49.71 212 ALA A C 1
ATOM 1584 O O . ALA A 1 213 ? 43.673 27.031 17.041 1.00 50.12 212 ALA A O 1
ATOM 1586 N N . GLY A 1 214 ? 44.273 29.100 16.312 1.00 48.38 213 GLY A N 1
ATOM 1587 C CA . GLY A 1 214 ? 43.294 29.835 17.104 1.00 48.48 213 GLY A CA 1
ATOM 1588 C C . GLY A 1 214 ? 43.883 30.609 18.268 1.00 53.95 213 GLY A C 1
ATOM 1589 O O . GLY A 1 214 ? 43.394 31.692 18.594 1.00 55.43 213 GLY A O 1
ATOM 1590 N N . VAL A 1 215 ? 44.937 30.054 18.912 1.00 48.84 214 VAL A N 1
ATOM 1591 C CA . VAL A 1 215 ? 45.594 30.652 20.089 1.00 47.48 214 VAL A CA 1
ATOM 1592 C C . VAL A 1 215 ? 46.241 32.011 19.745 1.00 56.77 214 VAL A C 1
ATOM 1593 O O . VAL A 1 215 ? 47.179 32.066 18.949 1.00 56.30 214 VAL A O 1
ATOM 1597 N N . HIS A 1 216 ? 45.767 33.094 20.382 1.00 58.55 215 HIS A N 1
ATOM 1598 C CA . HIS A 1 216 ? 46.263 34.438 20.082 1.00 60.93 215 HIS A CA 1
ATOM 1599 C C . HIS A 1 216 ? 47.471 34.868 20.906 1.00 62.75 215 HIS A C 1
ATOM 1600 O O . HIS A 1 216 ? 48.474 35.307 20.328 1.00 63.49 215 HIS A O 1
ATOM 1607 N N . GLU A 1 217 ? 47.388 34.763 22.244 1.00 55.36 216 GLU A N 1
ATOM 1608 C CA . GLU A 1 217 ? 48.525 35.112 23.102 1.00 53.73 216 GLU A CA 1
ATOM 1609 C C . GLU A 1 217 ? 48.931 33.865 23.905 1.00 50.59 216 GLU A C 1
ATOM 1610 O O . GLU A 1 217 ? 48.397 33.615 24.993 1.00 49.93 216 GLU A O 1
ATOM 1616 N N . PRO A 1 218 ? 49.748 32.973 23.285 1.00 40.95 217 PRO A N 1
ATOM 1617 C CA . PRO A 1 218 ? 50.029 31.678 23.924 1.00 38.41 217 PRO A CA 1
ATOM 1618 C C . PRO A 1 218 ? 50.796 31.764 25.221 1.00 36.92 217 PRO A C 1
ATOM 1619 O O . PRO A 1 218 ? 51.706 32.569 25.354 1.00 35.45 217 PRO A O 1
ATOM 1623 N N . THR A 1 219 ? 50.401 30.936 26.191 1.00 31.06 218 THR A N 1
ATOM 1624 C CA . THR A 1 219 ? 51.099 30.807 27.445 1.00 29.57 218 THR A CA 1
ATOM 1625 C C . THR A 1 219 ? 52.138 29.699 27.254 1.00 30.80 218 THR A C 1
ATOM 1626 O O . THR A 1 219 ? 51.790 28.607 26.818 1.00 30.58 218 THR A O 1
ATOM 1630 N N . VAL A 1 220 ? 53.406 29.996 27.543 1.00 26.27 219 VAL A N 1
ATOM 1631 C CA . VAL A 1 220 ? 54.509 29.048 27.375 1.00 25.50 219 VAL A CA 1
ATOM 1632 C C . VAL A 1 220 ? 55.122 28.715 28.730 1.00 31.74 219 VAL A C 1
ATOM 1633 O O . VAL A 1 220 ? 55.380 29.613 29.520 1.00 33.01 219 VAL A O 1
ATOM 1637 N N . VAL A 1 221 ? 55.339 27.424 29.005 1.00 28.11 220 VAL A N 1
ATOM 1638 C CA . VAL A 1 221 ? 55.992 26.974 30.236 1.00 27.09 220 VAL A CA 1
ATOM 1639 C C . VAL A 1 221 ? 57.150 26.023 29.875 1.00 31.16 220 VAL A C 1
ATOM 1640 O O . VAL A 1 221 ? 57.187 25.496 28.762 1.00 30.85 220 VAL A O 1
ATOM 1644 N N . LEU A 1 222 ? 58.089 25.825 30.801 1.00 28.30 221 LEU A N 1
ATOM 1645 C CA . LEU A 1 222 ? 59.166 24.858 30.622 1.00 28.71 221 LEU A CA 1
ATOM 1646 C C . LEU A 1 222 ? 58.937 23.697 31.607 1.00 33.22 221 LEU A C 1
ATOM 1647 O O . LEU A 1 222 ? 59.020 23.897 32.825 1.00 32.02 221 LEU A O 1
ATOM 1652 N N . LEU A 1 223 ? 58.610 22.493 31.078 1.00 29.96 222 LEU A N 1
ATOM 1653 C CA . LEU A 1 223 ? 58.399 21.307 31.917 1.00 29.59 222 LEU A CA 1
ATOM 1654 C C . LEU A 1 223 ? 59.742 20.606 32.229 1.00 31.83 222 LEU A C 1
ATOM 1655 O O . LEU A 1 223 ? 60.420 20.128 31.323 1.00 29.33 222 LEU A O 1
ATOM 1660 N N . THR A 1 224 ? 60.144 20.631 33.509 1.00 29.15 223 THR A N 1
ATOM 1661 C CA . THR A 1 224 ? 61.405 20.049 33.975 1.00 30.06 223 THR A CA 1
ATOM 1662 C C . THR A 1 224 ? 61.173 18.779 34.826 1.00 37.32 223 THR A C 1
ATOM 1663 O O . THR A 1 224 ? 60.185 18.709 35.572 1.00 36.80 223 THR A O 1
ATOM 1667 N N . PRO A 1 225 ? 62.106 17.785 34.787 1.00 35.79 224 PRO A N 1
ATOM 1668 C CA . PRO A 1 225 ? 61.977 16.643 35.709 1.00 36.54 224 PRO A CA 1
ATOM 1669 C C . PRO A 1 225 ? 62.225 17.064 37.164 1.00 44.73 224 PRO A C 1
ATOM 1670 O O . PRO A 1 225 ? 61.681 16.457 38.078 1.00 46.23 224 PRO A O 1
ATOM 1674 N N . GLY A 1 226 ? 62.985 18.143 37.355 1.00 43.34 225 GLY A N 1
ATOM 1675 C CA . GLY A 1 226 ? 63.289 18.683 38.675 1.00 44.47 225 GLY A CA 1
ATOM 1676 C C . GLY A 1 226 ? 64.773 18.717 38.993 1.00 54.23 225 GLY A C 1
ATOM 1677 O O . GLY A 1 226 ? 65.607 18.358 38.145 1.00 53.54 225 GLY A O 1
ATOM 1678 N N . ALA A 1 227 ? 65.112 19.135 40.249 1.00 54.69 226 ALA A N 1
ATOM 1679 C CA . ALA A 1 227 ? 66.490 19.315 40.748 1.00 55.46 226 ALA A CA 1
ATOM 1680 C C . ALA A 1 227 ? 67.416 18.104 40.633 1.00 61.03 226 ALA A C 1
ATOM 1681 O O . ALA A 1 227 ? 68.617 18.283 40.404 1.00 60.19 226 ALA A O 1
ATOM 1683 N N . TYR A 1 228 ? 66.879 16.879 40.772 1.00 59.77 227 TYR A N 1
ATOM 1684 C CA . TYR A 1 228 ? 67.714 15.678 40.656 1.00 60.74 227 TYR A CA 1
ATOM 1685 C C . TYR A 1 228 ? 67.955 15.253 39.205 1.00 66.58 227 TYR A C 1
ATOM 1686 O O . TYR A 1 228 ? 67.918 14.063 38.874 1.00 67.09 227 TYR A O 1
ATOM 1695 N N . ASN A 1 229 ? 68.233 16.245 38.350 1.00 63.20 228 ASN A N 1
ATOM 1696 C CA . ASN A 1 229 ? 68.561 16.080 36.942 1.00 62.40 228 ASN A CA 1
ATOM 1697 C C . ASN A 1 229 ? 69.817 16.923 36.658 1.00 64.64 228 ASN A C 1
ATOM 1698 O O . ASN A 1 229 ? 69.914 18.076 37.120 1.00 62.50 228 ASN A O 1
ATOM 1703 N N . SER A 1 230 ? 70.803 16.322 35.949 1.00 61.19 229 SER A N 1
ATOM 1704 C CA . SER A 1 230 ? 72.099 16.952 35.643 1.00 60.69 229 SER A CA 1
ATOM 1705 C C . SER A 1 230 ? 71.966 18.312 34.922 1.00 63.47 229 SER A C 1
ATOM 1706 O O . SER A 1 230 ? 72.759 19.224 35.190 1.00 63.81 229 SER A O 1
ATOM 1709 N N . ALA A 1 231 ? 70.949 18.452 34.033 1.00 57.11 230 ALA A N 1
ATOM 1710 C CA . ALA A 1 231 ? 70.735 19.688 33.273 1.00 55.79 230 ALA A CA 1
ATOM 1711 C C . ALA A 1 231 ? 69.709 20.632 33.929 1.00 56.78 230 ALA A C 1
ATOM 1712 O O . ALA A 1 231 ? 69.307 21.614 33.303 1.00 55.97 230 ALA A O 1
ATOM 1714 N N . TYR A 1 232 ? 69.299 20.353 35.200 1.00 51.84 231 TYR A N 1
ATOM 1715 C CA . TYR A 1 232 ? 68.296 21.179 35.882 1.00 49.84 231 TYR A CA 1
ATOM 1716 C C . TYR A 1 232 ? 68.650 22.641 35.898 1.00 49.26 231 TYR A C 1
ATOM 1717 O O . TYR A 1 232 ? 67.783 23.463 35.586 1.00 50.22 231 TYR A O 1
ATOM 1726 N N . PHE A 1 233 ? 69.924 22.987 36.238 1.00 41.96 232 PHE A N 1
ATOM 1727 C CA A PHE A 1 233 ? 70.323 24.391 36.244 0.50 40.90 232 PHE A CA 1
ATOM 1728 C CA B PHE A 1 233 ? 70.402 24.371 36.234 0.50 41.16 232 PHE A CA 1
ATOM 1729 C C . PHE A 1 233 ? 70.059 25.044 34.888 1.00 43.03 232 PHE A C 1
ATOM 1730 O O . PHE A 1 233 ? 69.532 26.154 34.858 1.00 42.84 232 PHE A O 1
ATOM 1745 N N . GLU A 1 234 ? 70.356 24.340 33.767 1.00 36.94 233 GLU A N 1
ATOM 1746 C CA . GLU A 1 234 ? 70.076 24.868 32.435 1.00 35.72 233 GLU A CA 1
ATOM 1747 C C . GLU A 1 234 ? 68.574 25.133 32.257 1.00 38.44 233 GLU A C 1
ATOM 1748 O O . GLU A 1 234 ? 68.212 26.173 31.713 1.00 39.19 233 GLU A O 1
ATOM 1754 N N . HIS A 1 235 ? 67.703 24.233 32.786 1.00 32.22 234 HIS A N 1
ATOM 1755 C CA . HIS A 1 235 ? 66.244 24.390 32.678 1.00 31.53 234 HIS A CA 1
ATOM 1756 C C . HIS A 1 235 ? 65.797 25.666 33.403 1.00 35.62 234 HIS A C 1
ATOM 1757 O O . HIS A 1 235 ? 65.062 26.479 32.833 1.00 34.98 234 HIS A O 1
ATOM 1764 N N . ALA A 1 236 ? 66.279 25.854 34.650 1.00 31.76 235 ALA A N 1
ATOM 1765 C CA . ALA A 1 236 ? 65.949 27.011 35.468 1.00 31.76 235 ALA A CA 1
ATOM 1766 C C . ALA A 1 236 ? 66.514 28.298 34.835 1.00 36.51 235 ALA A C 1
ATOM 1767 O O . ALA A 1 236 ? 65.788 29.297 34.714 1.00 35.07 235 ALA A O 1
ATOM 1769 N N . PHE A 1 237 ? 67.782 28.228 34.343 1.00 34.34 236 PHE A N 1
ATOM 1770 C CA . PHE A 1 237 ? 68.473 29.341 33.686 1.00 34.99 236 PHE A CA 1
ATOM 1771 C C . PHE A 1 237 ? 67.760 29.796 32.399 1.00 37.31 236 PHE A C 1
ATOM 1772 O O . PHE A 1 237 ? 67.444 30.988 32.278 1.00 36.72 236 PHE A O 1
ATOM 1780 N N . ILE A 1 238 ? 67.484 28.855 31.446 1.00 33.80 237 ILE A N 1
ATOM 1781 C CA A ILE A 1 238 ? 66.823 29.226 30.203 0.50 33.43 237 ILE A CA 1
ATOM 1782 C CA B ILE A 1 238 ? 66.802 29.209 30.179 0.50 33.61 237 ILE A CA 1
ATOM 1783 C C . ILE A 1 238 ? 65.397 29.766 30.431 1.00 36.07 237 ILE A C 1
ATOM 1784 O O . ILE A 1 238 ? 65.038 30.782 29.852 1.00 37.36 237 ILE A O 1
ATOM 1793 N N . ALA A 1 239 ? 64.629 29.146 31.348 1.00 31.60 238 ALA A N 1
ATOM 1794 C CA . ALA A 1 239 ? 63.269 29.614 31.693 1.00 31.02 238 ALA A CA 1
ATOM 1795 C C . ALA A 1 239 ? 63.313 31.039 32.295 1.00 34.94 238 ALA A C 1
ATOM 1796 O O . ALA A 1 239 ? 62.490 31.895 31.941 1.00 33.84 238 ALA A O 1
ATOM 1798 N N . GLN A 1 240 ? 64.299 31.300 33.162 1.00 32.20 239 GLN A N 1
ATOM 1799 C CA . GLN A 1 240 ? 64.484 32.633 33.746 1.00 32.58 239 GLN A CA 1
ATOM 1800 C C . GLN A 1 240 ? 64.878 33.629 32.646 1.00 35.93 239 GLN A C 1
ATOM 1801 O O . GLN A 1 240 ? 64.256 34.676 32.532 1.00 35.98 239 GLN A O 1
ATOM 1807 N N . GLN A 1 241 ? 65.846 33.251 31.770 1.00 32.78 240 GLN A N 1
ATOM 1808 C CA . GLN A 1 241 ? 66.264 34.087 30.627 1.00 32.05 240 GLN A CA 1
ATOM 1809 C C . GLN A 1 241 ? 65.088 34.381 29.681 1.00 35.99 240 GLN A C 1
ATOM 1810 O O . GLN A 1 241 ? 65.016 35.460 29.084 1.00 36.93 240 GLN A O 1
ATOM 1824 N N . GLY A 1 243 ? 61.792 34.258 30.703 1.00 29.48 242 GLY A N 1
ATOM 1825 C CA . GLY A 1 243 ? 60.728 34.897 31.470 1.00 28.30 242 GLY A CA 1
ATOM 1826 C C . GLY A 1 243 ? 59.452 34.073 31.474 1.00 33.15 242 GLY A C 1
ATOM 1827 O O . GLY A 1 243 ? 58.354 34.623 31.416 1.00 35.09 242 GLY A O 1
ATOM 1828 N N . ILE A 1 244 ? 59.590 32.739 31.489 1.00 28.38 243 ILE A N 1
ATOM 1829 C CA . ILE A 1 244 ? 58.450 31.819 31.524 1.00 28.28 243 ILE A CA 1
ATOM 1830 C C . ILE A 1 244 ? 58.511 30.944 32.792 1.00 32.36 243 ILE A C 1
ATOM 1831 O O . ILE A 1 244 ? 59.583 30.794 33.390 1.00 31.39 243 ILE A O 1
ATOM 1836 N N . GLU A 1 245 ? 57.368 30.359 33.186 1.00 29.06 244 GLU A N 1
ATOM 1837 C CA . GLU A 1 245 ? 57.297 29.505 34.381 1.00 28.61 244 GLU A CA 1
ATOM 1838 C C . GLU A 1 245 ? 58.057 28.213 34.190 1.00 34.33 244 GLU A C 1
ATOM 1839 O O . GLU A 1 245 ? 57.977 27.596 33.119 1.00 34.28 244 GLU A O 1
ATOM 1845 N N . LEU A 1 246 ? 58.793 27.803 35.229 1.00 30.94 245 LEU A N 1
ATOM 1846 C CA . LEU A 1 246 ? 59.475 26.527 35.301 1.00 30.46 245 LEU A CA 1
ATOM 1847 C C . LEU A 1 246 ? 58.563 25.591 36.095 1.00 36.43 245 LEU A C 1
ATOM 1848 O O . LEU A 1 246 ? 58.309 25.833 37.284 1.00 37.38 245 LEU A O 1
ATOM 1853 N N . VAL A 1 247 ? 57.996 24.582 35.428 1.00 31.58 246 VAL A N 1
ATOM 1854 C CA . VAL A 1 247 ? 57.046 23.684 36.066 1.00 30.67 246 VAL A CA 1
ATOM 1855 C C . VAL A 1 247 ? 57.525 22.239 36.095 1.00 35.25 246 VAL A C 1
ATOM 1856 O O . VAL A 1 247 ? 58.340 21.832 35.271 1.00 35.34 246 VAL A O 1
ATOM 1860 N N . GLU A 1 248 ? 56.970 21.459 37.032 1.00 31.61 247 GLU A N 1
ATOM 1861 C CA . GLU A 1 248 ? 57.144 20.014 37.139 1.00 30.31 247 GLU A CA 1
ATOM 1862 C C . GLU A 1 248 ? 55.784 19.390 36.838 1.00 33.06 247 GLU A C 1
ATOM 1863 O O . GLU A 1 248 ? 54.786 20.112 36.773 1.00 32.28 247 GLU A O 1
ATOM 1869 N N . GLY A 1 249 ? 55.758 18.092 36.572 1.00 30.27 248 GLY A N 1
ATOM 1870 C CA . GLY A 1 249 ? 54.531 17.391 36.197 1.00 30.18 248 GLY A CA 1
ATOM 1871 C C . GLY A 1 249 ? 53.327 17.700 37.073 1.00 34.04 248 GLY A C 1
ATOM 1872 O O . GLY A 1 249 ? 52.244 18.031 36.563 1.00 33.32 248 GLY A O 1
ATOM 1873 N N . GLN A 1 250 ? 53.523 17.647 38.399 1.00 30.90 249 GLN A N 1
ATOM 1874 C CA . GLN A 1 250 ? 52.456 17.852 39.396 1.00 31.36 249 GLN A CA 1
ATOM 1875 C C . GLN A 1 250 ? 51.861 19.265 39.397 1.00 35.60 249 GLN A C 1
ATOM 1876 O O . GLN A 1 250 ? 50.775 19.461 39.940 1.00 37.46 249 GLN A O 1
ATOM 1882 N N . ASP A 1 251 ? 52.556 20.239 38.758 1.00 30.24 250 ASP A N 1
ATOM 1883 C CA . ASP A 1 251 ? 52.115 21.643 38.655 1.00 29.00 250 ASP A CA 1
ATOM 1884 C C . ASP A 1 251 ? 51.069 21.845 37.561 1.00 32.19 250 ASP A C 1
ATOM 1885 O O . ASP A 1 251 ? 50.438 22.909 37.493 1.00 31.14 250 ASP A O 1
ATOM 1890 N N . LEU A 1 252 ? 50.903 20.836 36.696 1.00 28.86 251 LEU A N 1
ATOM 1891 C CA . LEU A 1 252 ? 49.987 20.871 35.562 1.00 27.93 251 LEU A CA 1
ATOM 1892 C C . LEU A 1 252 ? 48.957 19.768 35.683 1.00 32.35 251 LEU A C 1
ATOM 1893 O O . LEU A 1 252 ? 49.184 18.775 36.376 1.00 32.43 251 LEU A O 1
ATOM 1898 N N . PHE A 1 253 ? 47.840 19.921 34.992 1.00 27.36 252 PHE A N 1
ATOM 1899 C CA . PHE A 1 253 ? 46.817 18.894 34.952 1.00 26.66 252 PHE A CA 1
ATOM 1900 C C . PHE A 1 253 ? 46.033 19.035 33.680 1.00 31.30 252 PHE A C 1
ATOM 1901 O O . PHE A 1 253 ? 46.001 20.115 33.089 1.00 29.49 252 PHE A O 1
ATOM 1909 N N . VAL A 1 254 ? 45.394 17.950 33.256 1.00 30.45 253 VAL A N 1
ATOM 1910 C CA . VAL A 1 254 ? 44.630 17.901 32.026 1.00 30.53 253 VAL A CA 1
ATOM 1911 C C . VAL A 1 254 ? 43.125 17.818 32.321 1.00 36.19 253 VAL A C 1
ATOM 1912 O O . VAL A 1 254 ? 42.714 17.076 33.212 1.00 35.77 253 VAL A O 1
ATOM 1916 N N . ARG A 1 255 ? 42.307 18.526 31.516 1.00 33.59 254 ARG A N 1
ATOM 1917 C CA . ARG A 1 255 ? 40.849 18.360 31.457 1.00 33.47 254 ARG A CA 1
ATOM 1918 C C . ARG A 1 255 ? 40.240 18.969 30.209 1.00 35.94 254 ARG A C 1
ATOM 1919 O O . ARG A 1 255 ? 40.681 20.022 29.753 1.00 34.38 254 ARG A O 1
ATOM 1927 N N . ASN A 1 256 ? 39.238 18.280 29.649 1.00 34.06 255 ASN A N 1
ATOM 1928 C CA A ASN A 1 256 ? 38.521 18.668 28.434 0.50 34.32 255 ASN A CA 1
ATOM 1929 C CA B ASN A 1 256 ? 38.504 18.743 28.464 0.50 34.09 255 ASN A CA 1
ATOM 1930 C C . ASN A 1 256 ? 39.422 19.205 27.316 1.00 39.08 255 ASN A C 1
ATOM 1931 O O . ASN A 1 256 ? 39.228 20.311 26.787 1.00 39.36 255 ASN A O 1
ATOM 1940 N N . ASN A 1 257 ? 40.406 18.365 26.925 1.00 35.45 256 ASN A N 1
ATOM 1941 C CA . ASN A 1 257 ? 41.351 18.648 25.842 1.00 34.57 256 ASN A CA 1
ATOM 1942 C C . ASN A 1 257 ? 42.161 19.924 26.048 1.00 36.68 256 ASN A C 1
ATOM 1943 O O . ASN A 1 257 ? 42.401 20.684 25.103 1.00 37.76 256 ASN A O 1
ATOM 1948 N N . ALA A 1 258 ? 42.607 20.147 27.271 1.00 29.81 257 ALA A N 1
ATOM 1949 C CA . ALA A 1 258 ? 43.410 21.309 27.591 1.00 28.44 257 ALA A CA 1
ATOM 1950 C C . ALA A 1 258 ? 44.305 20.993 28.759 1.00 32.15 257 ALA A C 1
ATOM 1951 O O . ALA A 1 258 ? 44.002 20.094 29.546 1.00 30.73 257 ALA A O 1
ATOM 1953 N N . VAL A 1 259 ? 45.422 21.708 28.860 1.00 29.73 258 VAL A N 1
ATOM 1954 C CA . VAL A 1 259 ? 46.381 21.557 29.952 1.00 29.68 258 VAL A CA 1
ATOM 1955 C C . VAL A 1 259 ? 46.344 22.848 30.729 1.00 34.18 258 VAL A C 1
ATOM 1956 O O . VAL A 1 259 ? 46.333 23.935 30.123 1.00 34.40 258 VAL A O 1
ATOM 1960 N N . TYR A 1 260 ? 46.297 22.749 32.066 1.00 29.63 259 TYR A N 1
ATOM 1961 C CA . TYR A 1 260 ? 46.230 23.915 32.929 1.00 28.43 259 TYR A CA 1
ATOM 1962 C C . TYR A 1 260 ? 47.376 23.945 33.886 1.00 31.66 259 TYR A C 1
ATOM 1963 O O . TYR A 1 260 ? 47.839 22.900 34.326 1.00 31.49 259 TYR A O 1
ATOM 1980 N N . ARG A 1 262 ? 48.450 25.209 37.714 1.00 33.97 261 ARG A N 1
ATOM 1981 C CA . ARG A 1 262 ? 47.843 25.574 38.998 1.00 34.70 261 ARG A CA 1
ATOM 1982 C C . ARG A 1 262 ? 48.356 26.932 39.472 1.00 42.53 261 ARG A C 1
ATOM 1983 O O . ARG A 1 262 ? 49.570 27.137 39.570 1.00 43.10 261 ARG A O 1
ATOM 1991 N N . THR A 1 263 ? 47.440 27.862 39.754 1.00 40.61 262 THR A N 1
ATOM 1992 C CA . THR A 1 263 ? 47.778 29.170 40.348 1.00 41.50 262 THR A CA 1
ATOM 1993 C C . THR A 1 263 ? 46.772 29.462 41.494 1.00 45.96 262 THR A C 1
ATOM 1994 O O . THR A 1 263 ? 45.641 28.968 41.456 1.00 45.51 262 THR A O 1
ATOM 1998 N N . THR A 1 264 ? 47.170 30.273 42.482 1.00 42.93 263 THR A N 1
ATOM 1999 C CA . THR A 1 264 ? 46.280 30.617 43.603 1.00 42.39 263 THR A CA 1
ATOM 2000 C C . THR A 1 264 ? 44.975 31.282 43.118 1.00 44.55 263 THR A C 1
ATOM 2001 O O . THR A 1 264 ? 43.912 31.020 43.683 1.00 44.84 263 THR A O 1
ATOM 2005 N N . GLU A 1 265 ? 45.051 32.064 42.022 1.00 39.50 264 GLU A N 1
ATOM 2006 C CA . GLU A 1 265 ? 43.895 32.743 41.442 1.00 39.61 264 GLU A CA 1
ATOM 2007 C C . GLU A 1 265 ? 43.015 31.814 40.594 1.00 44.25 264 GLU A C 1
ATOM 2008 O O . GLU A 1 265 ? 41.915 32.207 40.197 1.00 44.81 264 GLU A O 1
ATOM 2014 N N . GLY A 1 266 ? 43.490 30.594 40.331 1.00 39.91 265 GLY A N 1
ATOM 2015 C CA . GLY A 1 266 ? 42.746 29.627 39.525 1.00 38.97 265 GLY A CA 1
ATOM 2016 C C . GLY A 1 266 ? 43.577 28.949 38.447 1.00 42.31 265 GLY A C 1
ATOM 2017 O O . GLY A 1 266 ? 44.742 29.301 38.228 1.00 40.63 265 GLY A O 1
ATOM 2018 N N . PRO A 1 267 ? 43.001 27.955 37.739 1.00 38.58 266 PRO A N 1
ATOM 2019 C CA . PRO A 1 267 ? 43.785 27.254 36.703 1.00 37.49 266 PRO A CA 1
ATOM 2020 C C . PRO A 1 267 ? 44.080 28.137 35.490 1.00 39.95 266 PRO A C 1
ATOM 2021 O O . PRO A 1 267 ? 43.155 28.718 34.920 1.00 40.36 266 PRO A O 1
ATOM 2025 N N . LYS A 1 268 ? 45.366 28.224 35.085 1.00 34.08 267 LYS A N 1
ATOM 2026 C CA . LYS A 1 268 ? 45.774 28.988 33.904 1.00 33.29 267 LYS A CA 1
ATOM 2027 C C . LYS A 1 268 ? 46.079 28.038 32.717 1.00 35.49 267 LYS A C 1
ATOM 2028 O O . LYS A 1 268 ? 46.976 27.209 32.824 1.00 34.14 267 LYS A O 1
ATOM 2034 N N . ARG A 1 269 ? 45.371 28.197 31.579 1.00 32.01 268 ARG A N 1
ATOM 2035 C CA . ARG A 1 269 ? 45.618 27.349 30.405 1.00 32.18 268 ARG A CA 1
ATOM 2036 C C . ARG A 1 269 ? 47.032 27.476 29.846 1.00 35.05 268 ARG A C 1
ATOM 2037 O O . ARG A 1 269 ? 47.551 28.583 29.710 1.00 34.39 268 ARG A O 1
ATOM 2045 N N . VAL A 1 270 ? 47.662 26.329 29.557 1.00 30.98 269 VAL A N 1
ATOM 2046 C CA . VAL A 1 270 ? 49.006 26.274 28.978 1.00 30.27 269 VAL A CA 1
ATOM 2047 C C . VAL A 1 270 ? 48.875 25.912 27.512 1.00 33.62 269 VAL A C 1
ATOM 2048 O O . VAL A 1 270 ? 48.213 24.921 27.182 1.00 33.23 269 VAL A O 1
ATOM 2052 N N . ASP A 1 271 ? 49.452 26.739 26.617 1.00 29.63 270 ASP A N 1
ATOM 2053 C CA . ASP A 1 271 ? 49.318 26.500 25.181 1.00 29.36 270 ASP A CA 1
ATOM 2054 C C . ASP A 1 271 ? 50.514 25.789 24.567 1.00 31.56 270 ASP A C 1
ATOM 2055 O O . ASP A 1 271 ? 50.340 24.992 23.637 1.00 30.65 270 ASP A O 1
ATOM 2060 N N . VAL A 1 272 ? 51.730 26.089 25.064 1.00 26.08 271 VAL A N 1
ATOM 2061 C CA . VAL A 1 272 ? 52.964 25.494 24.552 1.00 24.61 271 VAL A CA 1
ATOM 2062 C C . VAL A 1 272 ? 53.829 25.037 25.718 1.00 30.02 271 VAL A C 1
ATOM 2063 O O . VAL A 1 272 ? 54.072 25.812 26.645 1.00 30.51 271 VAL A O 1
ATOM 2067 N N . ILE A 1 273 ? 54.309 23.785 25.667 1.00 26.70 272 ILE A N 1
ATOM 2068 C CA . ILE A 1 273 ? 55.221 23.252 26.684 1.00 26.58 272 ILE A CA 1
ATOM 2069 C C . ILE A 1 273 ? 56.574 22.965 26.049 1.00 30.52 272 ILE A C 1
ATOM 2070 O O . ILE A 1 273 ? 56.673 22.129 25.135 1.00 29.13 272 ILE A O 1
ATOM 2075 N N . TYR A 1 274 ? 57.609 23.650 26.523 1.00 26.66 273 TYR A N 1
ATOM 2076 C CA . TYR A 1 274 ? 58.967 23.371 26.118 1.00 25.92 273 TYR A CA 1
ATOM 2077 C C . TYR A 1 274 ? 59.397 22.234 27.021 1.00 30.48 273 TYR A C 1
ATOM 2078 O O . TYR A 1 274 ? 59.614 22.443 28.214 1.00 27.74 273 TYR A O 1
ATOM 2087 N N . ARG A 1 275 ? 59.325 20.993 26.507 1.00 31.70 274 ARG A N 1
ATOM 2088 C CA . ARG A 1 275 ? 59.599 19.827 27.353 1.00 32.67 274 ARG A CA 1
ATOM 2089 C C . ARG A 1 275 ? 61.071 19.486 27.468 1.00 36.58 274 ARG A C 1
ATOM 2090 O O . ARG A 1 275 ? 61.759 19.327 26.454 1.00 36.14 274 ARG A O 1
ATOM 2098 N N . ARG A 1 276 ? 61.566 19.399 28.705 1.00 32.29 275 ARG A N 1
ATOM 2099 C CA . ARG A 1 276 ? 62.936 18.973 28.955 1.00 31.50 275 ARG A CA 1
ATOM 2100 C C . ARG A 1 276 ? 62.915 17.628 29.693 1.00 35.25 275 ARG A C 1
ATOM 2101 O O . ARG A 1 276 ? 63.795 17.320 30.495 1.00 35.63 275 ARG A O 1
ATOM 2109 N N . ILE A 1 277 ? 61.889 16.836 29.400 1.00 32.46 276 ILE A N 1
ATOM 2110 C CA . ILE A 1 277 ? 61.685 15.485 29.925 1.00 33.50 276 ILE A CA 1
ATOM 2111 C C . ILE A 1 277 ? 61.608 14.535 28.718 1.00 40.31 276 ILE A C 1
ATOM 2112 O O . ILE A 1 277 ? 61.089 14.933 27.677 1.00 40.60 276 ILE A O 1
ATOM 2117 N N . ASP A 1 278 ? 62.126 13.292 28.845 1.00 37.91 277 ASP A N 1
ATOM 2118 C CA . ASP A 1 278 ? 62.045 12.309 27.754 1.00 38.05 277 ASP A CA 1
ATOM 2119 C C . ASP A 1 278 ? 60.607 11.892 27.513 1.00 41.70 277 ASP A C 1
ATOM 2120 O O . ASP A 1 278 ? 59.815 11.857 28.460 1.00 40.81 277 ASP A O 1
ATOM 2125 N N . ASP A 1 279 ? 60.265 11.550 26.243 1.00 39.62 278 ASP A N 1
ATOM 2126 C CA . ASP A 1 279 ? 58.932 11.049 25.839 1.00 41.05 278 ASP A CA 1
ATOM 2127 C C . ASP A 1 279 ? 58.380 10.066 26.836 1.00 46.15 278 ASP A C 1
ATOM 2128 O O . ASP A 1 279 ? 57.237 10.177 27.242 1.00 46.96 278 ASP A O 1
ATOM 2133 N N . ASP A 1 280 ? 59.178 9.055 27.170 1.00 43.99 279 ASP A N 1
ATOM 2134 C CA . ASP A 1 280 ? 58.814 7.951 28.051 1.00 44.23 279 ASP A CA 1
ATOM 2135 C C . ASP A 1 280 ? 58.217 8.386 29.373 1.00 43.78 279 ASP A C 1
ATOM 2136 O O . ASP A 1 280 ? 57.471 7.621 29.975 1.00 43.51 279 ASP A O 1
ATOM 2141 N N . PHE A 1 281 ? 58.587 9.579 29.858 1.00 37.46 280 PHE A N 1
ATOM 2142 C CA . PHE A 1 281 ? 58.204 10.052 31.192 1.00 35.92 280 PHE A CA 1
ATOM 2143 C C . PHE A 1 281 ? 57.123 11.137 31.231 1.00 40.83 280 PHE A C 1
ATOM 2144 O O . PHE A 1 281 ? 56.772 11.579 32.324 1.00 40.99 280 PHE A O 1
ATOM 2152 N N . ILE A 1 282 ? 56.599 11.573 30.068 1.00 37.96 281 ILE A N 1
ATOM 2153 C CA . ILE A 1 282 ? 55.655 12.700 30.021 1.00 38.71 281 ILE A CA 1
ATOM 2154 C C . ILE A 1 282 ? 54.209 12.389 30.397 1.00 41.27 281 ILE A C 1
ATOM 2155 O O . ILE A 1 282 ? 53.466 13.318 30.709 1.00 40.35 281 ILE A O 1
ATOM 2160 N N . ASP A 1 283 ? 53.767 11.137 30.240 1.00 36.46 282 ASP A N 1
ATOM 2161 C CA . ASP A 1 283 ? 52.359 10.805 30.460 1.00 34.96 282 ASP A CA 1
ATOM 2162 C C . ASP A 1 283 ? 52.197 9.355 30.937 1.00 38.69 282 ASP A C 1
ATOM 2163 O O . ASP A 1 283 ? 52.254 8.417 30.123 1.00 37.21 282 ASP A O 1
ATOM 2168 N N . PRO A 1 284 ? 51.928 9.163 32.259 1.00 34.81 283 PRO A N 1
ATOM 2169 C CA . PRO A 1 284 ? 51.789 7.793 32.786 1.00 34.56 283 PRO A CA 1
ATOM 2170 C C . PRO A 1 284 ? 50.581 7.004 32.260 1.00 38.10 283 PRO A C 1
ATOM 2171 O O . PRO A 1 284 ? 50.550 5.799 32.415 1.00 38.68 283 PRO A O 1
ATOM 2175 N N . LEU A 1 285 ? 49.640 7.661 31.582 1.00 34.83 284 LEU A N 1
ATOM 2176 C CA . LEU A 1 285 ? 48.487 6.979 30.996 1.00 35.00 284 LEU A CA 1
ATOM 2177 C C . LEU A 1 285 ? 48.789 6.448 29.596 1.00 40.31 284 LEU A C 1
ATOM 2178 O O . LEU A 1 285 ? 47.958 5.745 29.022 1.00 41.46 284 LEU A O 1
ATOM 2183 N N . SER A 1 286 ? 49.943 6.809 29.026 1.00 36.71 285 SER A N 1
ATOM 2184 C CA . SER A 1 286 ? 50.271 6.407 27.653 1.00 36.81 285 SER A CA 1
ATOM 2185 C C . SER A 1 286 ? 51.632 5.757 27.526 1.00 41.65 285 SER A C 1
ATOM 2186 O O . SER A 1 286 ? 51.842 4.954 26.618 1.00 42.06 285 SER A O 1
ATOM 2189 N N . PHE A 1 287 ? 52.580 6.152 28.379 1.00 38.39 286 PHE A N 1
ATOM 2190 C CA . PHE A 1 287 ? 53.937 5.625 28.334 1.00 38.36 286 PHE A CA 1
ATOM 2191 C C . PHE A 1 287 ? 54.259 4.940 29.656 1.00 43.55 286 PHE A C 1
ATOM 2192 O O . PHE A 1 287 ? 53.411 4.202 30.144 1.00 44.48 286 PHE A O 1
ATOM 2200 N N . ARG A 1 288 ? 55.462 5.176 30.243 1.00 39.77 287 ARG A N 1
ATOM 2201 C CA . ARG A 1 288 ? 55.871 4.587 31.534 1.00 39.36 287 ARG A CA 1
ATOM 2202 C C . ARG A 1 288 ? 54.835 4.893 32.626 1.00 44.09 287 ARG A C 1
ATOM 2203 O O . ARG A 1 288 ? 54.677 6.057 33.001 1.00 43.38 287 ARG A O 1
ATOM 2211 N N . PRO A 1 289 ? 54.069 3.868 33.110 1.00 41.61 288 PRO A N 1
ATOM 2212 C CA . PRO A 1 289 ? 52.988 4.155 34.084 1.00 41.57 288 PRO A CA 1
ATOM 2213 C C . PRO A 1 289 ? 53.474 4.530 35.479 1.00 46.56 288 PRO A C 1
ATOM 2214 O O . PRO A 1 289 ? 52.696 5.050 36.284 1.00 46.49 288 PRO A O 1
ATOM 2218 N N . ASP A 1 290 ? 54.745 4.253 35.771 1.00 44.62 289 ASP A N 1
ATOM 2219 C CA . ASP A 1 290 ? 55.339 4.528 37.075 1.00 45.69 289 ASP A CA 1
ATOM 2220 C C . ASP A 1 290 ? 55.912 5.936 37.165 1.00 47.20 289 ASP A C 1
ATOM 2221 O O . ASP A 1 290 ? 56.288 6.362 38.255 1.00 45.70 289 ASP A O 1
ATOM 2226 N N . SER A 1 291 ? 56.017 6.648 36.016 1.00 43.50 290 SER A N 1
ATOM 2227 C CA . SER A 1 291 ? 56.587 7.998 35.965 1.00 43.14 290 SER A CA 1
ATOM 2228 C C . SER A 1 291 ? 55.862 8.993 36.874 1.00 48.17 290 SER A C 1
ATOM 2229 O O . SER A 1 291 ? 54.631 9.030 36.911 1.00 47.65 290 SER A O 1
ATOM 2240 N N . LEU A 1 293 ? 57.166 12.240 36.682 1.00 40.05 292 LEU A N 1
ATOM 2241 C CA . LEU A 1 293 ? 57.677 13.455 36.045 1.00 38.00 292 LEU A CA 1
ATOM 2242 C C . LEU A 1 293 ? 56.665 14.089 35.130 1.00 39.95 292 LEU A C 1
ATOM 2243 O O . LEU A 1 293 ? 56.776 15.274 34.820 1.00 40.33 292 LEU A O 1
ATOM 2248 N N . GLY A 1 294 ? 55.715 13.295 34.662 1.00 34.36 293 GLY A N 1
ATOM 2249 C CA . GLY A 1 294 ? 54.781 13.725 33.637 1.00 32.67 293 GLY A CA 1
ATOM 2250 C C . GLY A 1 294 ? 53.439 14.224 34.098 1.00 34.10 293 GLY A C 1
ATOM 2251 O O . GLY A 1 294 ? 53.250 14.586 35.266 1.00 33.36 293 GLY A O 1
ATOM 2252 N N . VAL A 1 295 ? 52.513 14.308 33.141 1.00 28.47 294 VAL A N 1
ATOM 2253 C CA . VAL A 1 295 ? 51.188 14.859 33.309 1.00 27.31 294 VAL A CA 1
ATOM 2254 C C . VAL A 1 295 ? 50.198 13.851 32.730 1.00 32.83 294 VAL A C 1
ATOM 2255 O O . VAL A 1 295 ? 50.171 13.655 31.510 1.00 33.13 294 VAL A O 1
ATOM 2259 N N . PRO A 1 296 ? 49.361 13.196 33.570 1.00 29.38 295 PRO A N 1
ATOM 2260 C CA . PRO A 1 296 ? 48.407 12.209 33.021 1.00 28.22 295 PRO A CA 1
ATOM 2261 C C . PRO A 1 296 ? 47.459 12.794 31.970 1.00 32.85 295 PRO A C 1
ATOM 2262 O O . PRO A 1 296 ? 46.831 13.826 32.203 1.00 32.69 295 PRO A O 1
ATOM 2266 N N . GLY A 1 297 ? 47.395 12.139 30.810 1.00 30.42 296 GLY A N 1
ATOM 2267 C CA . GLY A 1 297 ? 46.531 12.543 29.701 1.00 29.59 296 GLY A CA 1
ATOM 2268 C C . GLY A 1 297 ? 47.133 13.564 28.753 1.00 33.37 296 GLY A C 1
ATOM 2269 O O . GLY A 1 297 ? 46.498 13.933 27.763 1.00 33.65 296 GLY A O 1
ATOM 2270 N N . LEU A 1 298 ? 48.370 14.017 29.031 1.00 30.47 297 LEU A N 1
ATOM 2271 C CA . LEU A 1 298 ? 49.059 15.021 28.212 1.00 31.12 297 LEU A CA 1
ATOM 2272 C C . LEU A 1 298 ? 49.150 14.623 26.731 1.00 37.53 297 LEU A C 1
ATOM 2273 O O . LEU A 1 298 ? 48.872 15.453 25.857 1.00 38.46 297 LEU A O 1
ATOM 2278 N N . LEU A 1 299 ? 49.541 13.365 26.447 1.00 33.55 298 LEU A N 1
ATOM 2279 C CA . LEU A 1 299 ? 49.658 12.895 25.075 1.00 34.06 298 LEU A CA 1
ATOM 2280 C C . LEU A 1 299 ? 48.351 13.040 24.286 1.00 37.36 298 LEU A C 1
ATOM 2281 O O . LEU A 1 299 ? 48.380 13.503 23.143 1.00 36.92 298 LEU A O 1
ATOM 2286 N N . SER A 1 300 ? 47.203 12.703 24.916 1.00 33.91 299 SER A N 1
ATOM 2287 C CA . SER A 1 300 ? 45.875 12.838 24.293 1.00 33.62 299 SER A CA 1
ATOM 2288 C C . SER A 1 300 ? 45.544 14.299 23.902 1.00 36.75 299 SER A C 1
ATOM 2289 O O . SER A 1 300 ? 44.979 14.528 22.830 1.00 37.26 299 SER A O 1
ATOM 2292 N N . VAL A 1 301 ? 45.884 15.278 24.776 1.00 31.70 300 VAL A N 1
ATOM 2293 C CA . VAL A 1 301 ? 45.650 16.718 24.502 1.00 31.04 300 VAL A CA 1
ATOM 2294 C C . VAL A 1 301 ? 46.491 17.164 23.282 1.00 34.52 300 VAL A C 1
ATOM 2295 O O . VAL A 1 301 ? 46.008 17.902 22.422 1.00 34.88 300 VAL A O 1
ATOM 2299 N N . TYR A 1 302 ? 47.742 16.721 23.235 1.00 30.08 301 TYR A N 1
ATOM 2300 C CA . TYR A 1 302 ? 48.674 17.019 22.161 1.00 28.97 301 TYR A CA 1
ATOM 2301 C C . TYR A 1 302 ? 48.185 16.400 20.844 1.00 33.61 301 TYR A C 1
ATOM 2302 O O . TYR A 1 302 ? 48.102 17.099 19.835 1.00 33.00 301 TYR A O 1
ATOM 2311 N N . ARG A 1 303 ? 47.804 15.103 20.875 1.00 31.26 302 ARG A N 1
ATOM 2312 C CA . ARG A 1 303 ? 47.285 14.390 19.697 1.00 31.95 302 ARG A CA 1
ATOM 2313 C C . ARG A 1 303 ? 45.998 15.033 19.169 1.00 36.77 302 ARG A C 1
ATOM 2314 O O . ARG A 1 303 ? 45.758 14.986 17.965 1.00 37.35 302 ARG A O 1
ATOM 2322 N N . ASN A 1 304 ? 45.193 15.677 20.065 1.00 32.45 303 ASN A N 1
ATOM 2323 C CA . ASN A 1 304 ? 43.916 16.318 19.696 1.00 31.88 303 ASN A CA 1
ATOM 2324 C C . ASN A 1 304 ? 43.961 17.845 19.554 1.00 36.04 303 ASN A C 1
ATOM 2325 O O . ASN A 1 304 ? 42.909 18.491 19.471 1.00 36.28 303 ASN A O 1
ATOM 2330 N N . GLY A 1 305 ? 45.165 18.398 19.488 1.00 32.65 304 GLY A N 1
ATOM 2331 C CA . GLY A 1 305 ? 45.391 19.815 19.208 1.00 32.18 304 GLY A CA 1
ATOM 2332 C C . GLY A 1 305 ? 45.098 20.819 20.310 1.00 36.26 304 GLY A C 1
ATOM 2333 O O . GLY A 1 305 ? 44.978 22.017 20.032 1.00 37.16 304 GLY A O 1
ATOM 2334 N N . GLY A 1 306 ? 45.058 20.365 21.557 1.00 30.85 305 GLY A N 1
ATOM 2335 C CA . GLY A 1 306 ? 44.791 21.253 22.688 1.00 29.44 305 GLY A CA 1
ATOM 2336 C C . GLY A 1 306 ? 46.028 21.886 23.295 1.00 32.92 305 GLY A C 1
ATOM 2337 O O . GLY A 1 306 ? 45.919 22.771 24.153 1.00 33.50 305 GLY A O 1
ATOM 2338 N N . VAL A 1 307 ? 47.221 21.419 22.873 1.00 27.31 306 VAL A N 1
ATOM 2339 C CA . VAL A 1 307 ? 48.508 21.916 23.371 1.00 26.33 306 VAL A CA 1
ATOM 2340 C C . VAL A 1 307 ? 49.619 21.591 22.352 1.00 29.88 306 VAL A C 1
ATOM 2341 O O . VAL A 1 307 ? 49.459 20.684 21.532 1.00 28.45 306 VAL A O 1
ATOM 2345 N N . THR A 1 308 ? 50.738 22.322 22.418 1.00 26.87 307 THR A N 1
ATOM 2346 C CA . THR A 1 308 ? 51.921 22.038 21.614 1.00 26.55 307 THR A CA 1
ATOM 2347 C C . THR A 1 308 ? 53.049 21.594 22.531 1.00 30.70 307 THR A C 1
ATOM 2348 O O . THR A 1 308 ? 53.319 22.259 23.530 1.00 29.93 307 THR A O 1
ATOM 2352 N N . LEU A 1 309 ? 53.712 20.475 22.183 1.00 28.15 308 LEU A N 1
ATOM 2353 C CA . LEU A 1 309 ? 54.911 19.994 22.875 1.00 27.95 308 LEU A CA 1
ATOM 2354 C C . LEU A 1 309 ? 56.112 20.278 22.002 1.00 30.65 308 LEU A C 1
ATOM 2355 O O . LEU A 1 309 ? 56.054 20.090 20.785 1.00 29.54 308 LEU A O 1
ATOM 2360 N N . ALA A 1 310 ? 57.166 20.804 22.597 1.00 27.85 309 ALA A N 1
ATOM 2361 C CA . ALA A 1 310 ? 58.381 21.148 21.873 1.00 28.53 309 ALA A CA 1
ATOM 2362 C C . ALA A 1 310 ? 59.593 20.726 22.695 1.00 31.84 309 ALA A C 1
ATOM 2363 O O . ALA A 1 310 ? 59.729 21.175 23.817 1.00 33.39 309 ALA A O 1
ATOM 2365 N N . ASN A 1 311 ? 60.431 19.800 22.191 1.00 27.60 310 ASN A N 1
ATOM 2366 C CA . ASN A 1 311 ? 60.275 19.156 20.876 1.00 26.36 310 ASN A CA 1
ATOM 2367 C C . ASN A 1 311 ? 59.100 18.169 20.876 1.00 29.73 310 ASN A C 1
ATOM 2368 O O . ASN A 1 311 ? 58.640 17.733 21.941 1.00 28.44 310 ASN A O 1
ATOM 2373 N N . ALA A 1 312 ? 58.568 17.885 19.688 1.00 26.87 311 ALA A N 1
ATOM 2374 C CA . ALA A 1 312 ? 57.467 16.954 19.514 1.00 27.01 311 ALA A CA 1
ATOM 2375 C C . ALA A 1 312 ? 57.812 15.591 20.085 1.00 33.71 311 ALA A C 1
ATOM 2376 O O . ALA A 1 312 ? 58.992 15.251 20.205 1.00 34.22 311 ALA A O 1
ATOM 2378 N N . VAL A 1 313 ? 56.781 14.796 20.406 1.00 30.71 312 VAL A N 1
ATOM 2379 C CA . VAL A 1 313 ? 56.931 13.410 20.823 1.00 29.95 312 VAL A CA 1
ATOM 2380 C C . VAL A 1 313 ? 57.329 12.589 19.554 1.00 33.40 312 VAL A C 1
ATOM 2381 O O . VAL A 1 313 ? 56.819 12.861 18.468 1.00 30.31 312 VAL A O 1
ATOM 2385 N N . GLY A 1 314 ? 58.254 11.640 19.709 1.00 31.35 313 GLY A N 1
ATOM 2386 C CA . GLY A 1 314 ? 58.663 10.749 18.622 1.00 30.51 313 GLY A CA 1
ATOM 2387 C C . GLY A 1 314 ? 59.765 11.240 17.699 1.00 33.52 313 GLY A C 1
ATOM 2388 O O . GLY A 1 314 ? 59.938 10.686 16.607 1.00 30.96 313 GLY A O 1
ATOM 2389 N N . THR A 1 315 ? 60.547 12.261 18.126 1.00 30.55 314 THR A N 1
ATOM 2390 C CA . THR A 1 315 ? 61.660 12.758 17.295 1.00 30.80 314 THR A CA 1
ATOM 2391 C C . THR A 1 315 ? 62.860 11.808 17.323 1.00 34.63 314 THR A C 1
ATOM 2392 O O . THR A 1 315 ? 63.728 11.897 16.450 1.00 34.32 314 THR A O 1
ATOM 2396 N N . GLY A 1 316 ? 62.913 10.934 18.343 1.00 30.09 315 GLY A N 1
ATOM 2397 C CA . GLY A 1 316 ? 64.017 10.004 18.559 1.00 29.83 315 GLY A CA 1
ATOM 2398 C C . GLY A 1 316 ? 64.322 9.083 17.390 1.00 34.72 315 GLY A C 1
ATOM 2399 O O . GLY A 1 316 ? 65.448 8.603 17.261 1.00 33.80 315 GLY A O 1
ATOM 2400 N N . VAL A 1 317 ? 63.315 8.813 16.534 1.00 30.86 316 VAL A N 1
ATOM 2401 C CA . VAL A 1 317 ? 63.499 7.966 15.366 1.00 29.95 316 VAL A CA 1
ATOM 2402 C C . VAL A 1 31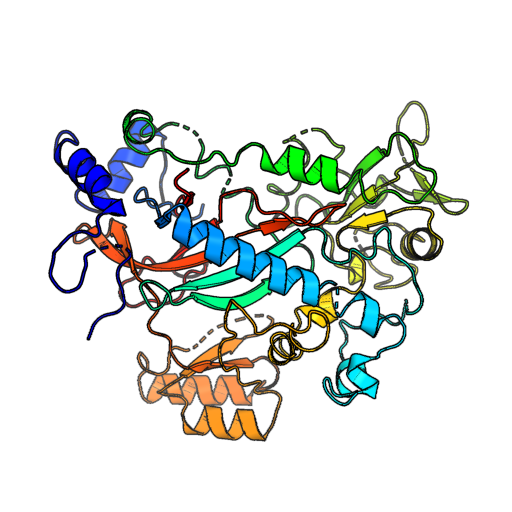7 ? 64.457 8.617 14.335 1.00 34.49 316 VAL A C 1
ATOM 2403 O O . VAL A 1 317 ? 65.119 7.901 13.592 1.00 34.57 316 VAL A O 1
ATOM 2407 N N . ALA A 1 318 ? 64.577 9.964 14.345 1.00 29.88 317 ALA A N 1
ATOM 2408 C CA . ALA A 1 318 ? 65.436 10.691 13.395 1.00 28.72 317 ALA A CA 1
ATOM 2409 C C . ALA A 1 318 ? 66.908 10.843 13.852 1.00 32.28 317 ALA A C 1
ATOM 2410 O O . ALA A 1 318 ? 67.797 10.969 13.004 1.00 32.17 317 ALA A O 1
ATOM 2412 N N . ASP A 1 319 ? 67.169 10.843 15.163 1.00 27.83 318 ASP A N 1
ATOM 2413 C CA . ASP A 1 319 ? 68.546 10.975 15.625 1.00 28.67 318 ASP A CA 1
ATOM 2414 C C . ASP A 1 319 ? 69.121 9.687 16.214 1.00 33.83 318 ASP A C 1
ATOM 2415 O O . ASP A 1 319 ? 70.245 9.694 16.710 1.00 33.74 318 ASP A O 1
ATOM 2420 N N . ASP A 1 320 ? 68.373 8.568 16.108 1.00 32.85 319 ASP A N 1
ATOM 2421 C CA . ASP A 1 320 ? 68.862 7.241 16.487 1.00 33.76 319 ASP A CA 1
ATOM 2422 C C . ASP A 1 320 ? 70.068 6.848 15.599 1.00 37.50 319 ASP A C 1
ATOM 2423 O O . ASP A 1 320 ? 70.092 7.169 14.410 1.00 36.72 319 ASP A O 1
ATOM 2428 N N . LYS A 1 321 ? 71.046 6.149 16.183 1.00 36.21 320 LYS A N 1
ATOM 2429 C CA . LYS A 1 321 ? 72.270 5.719 15.497 1.00 36.24 320 LYS A CA 1
ATOM 2430 C C . LYS A 1 321 ? 72.003 4.964 14.175 1.00 40.04 320 LYS A C 1
ATOM 2431 O O . LYS A 1 321 ? 72.762 5.136 13.219 1.00 39.89 320 LYS A O 1
ATOM 2437 N N . ASP A 1 322 ? 70.879 4.208 14.095 1.00 35.75 321 ASP A N 1
ATOM 2438 C CA . ASP A 1 322 ? 70.525 3.472 12.878 1.00 35.88 321 ASP A CA 1
ATOM 2439 C C . ASP A 1 322 ? 69.889 4.337 11.788 1.00 39.66 321 ASP A C 1
ATOM 2440 O O . ASP A 1 322 ? 69.842 3.917 10.625 1.00 40.53 321 ASP A O 1
ATOM 2445 N N . THR A 1 323 ? 69.382 5.528 12.146 1.00 34.08 322 THR A N 1
ATOM 2446 C CA . THR A 1 323 ? 68.752 6.413 11.152 1.00 32.33 322 THR A CA 1
ATOM 2447 C C . THR A 1 323 ? 69.764 7.406 10.595 1.00 33.10 322 THR A C 1
ATOM 2448 O O . THR A 1 323 ? 69.636 7.832 9.454 1.00 32.89 322 THR A O 1
ATOM 2452 N N . TYR A 1 324 ? 70.778 7.754 11.407 1.00 28.83 323 TYR A N 1
ATOM 2453 C CA . TYR A 1 324 ? 71.841 8.705 11.082 1.00 28.48 323 TYR A CA 1
ATOM 2454 C C . TYR A 1 324 ? 72.408 8.507 9.671 1.00 34.73 323 TYR A C 1
ATOM 2455 O O . TYR A 1 324 ? 72.677 9.486 8.964 1.00 34.67 323 TYR A O 1
ATOM 2464 N N . ILE A 1 325 ? 72.569 7.248 9.255 1.00 30.94 324 ILE A N 1
ATOM 2465 C CA . ILE A 1 325 ? 73.178 6.927 7.970 1.00 30.32 324 ILE A CA 1
ATOM 2466 C C . ILE A 1 325 ? 72.322 7.320 6.754 1.00 33.14 324 ILE A C 1
ATOM 2467 O O . ILE A 1 325 ? 72.852 7.433 5.648 1.00 32.94 324 ILE A O 1
ATOM 2472 N N . TYR A 1 326 ? 71.010 7.564 6.961 1.00 28.29 325 TYR A N 1
ATOM 2473 C CA . TYR A 1 326 ? 70.090 7.928 5.869 1.00 27.80 325 TYR A CA 1
ATOM 2474 C C . TYR A 1 326 ? 69.907 9.429 5.686 1.00 29.23 325 TYR A C 1
ATOM 2475 O O . TYR A 1 326 ? 69.236 9.847 4.745 1.00 29.66 325 TYR A O 1
ATOM 2484 N N . VAL A 1 327 ? 70.492 10.243 6.577 1.00 26.36 326 VAL A N 1
ATOM 2485 C CA . VAL A 1 327 ? 70.322 11.699 6.537 1.00 25.92 326 VAL A CA 1
ATOM 2486 C C . VAL A 1 327 ? 70.716 12.331 5.186 1.00 30.15 326 VAL A C 1
ATOM 2487 O O . VAL A 1 327 ? 69.878 13.019 4.606 1.00 30.19 326 VAL A O 1
ATOM 2491 N N . PRO A 1 328 ? 71.890 11.984 4.571 1.00 27.40 327 PRO A N 1
ATOM 2492 C CA . PRO A 1 328 ? 72.200 12.534 3.237 1.00 26.89 327 PRO A CA 1
ATOM 2493 C C . PRO A 1 328 ? 71.126 12.210 2.188 1.00 33.18 327 PRO A C 1
ATOM 2494 O O . PRO A 1 328 ? 70.806 13.066 1.360 1.00 33.98 327 PRO A O 1
ATOM 2498 N N . GLU A 1 329 ? 70.519 10.998 2.268 1.00 30.06 328 GLU A N 1
ATOM 2499 C CA . GLU A 1 329 ? 69.443 10.584 1.355 1.00 29.56 328 GLU A CA 1
ATOM 2500 C C . GLU A 1 329 ? 68.144 11.344 1.621 1.00 34.22 328 GLU A C 1
ATOM 2501 O O . GLU A 1 329 ? 67.372 11.565 0.681 1.00 35.05 328 GLU A O 1
ATOM 2515 N N . ILE A 1 331 ? 68.049 14.541 2.587 1.00 25.73 330 ILE A N 1
ATOM 2516 C CA . ILE A 1 331 ? 68.299 15.843 1.954 1.00 25.64 330 ILE A CA 1
ATOM 2517 C C . ILE A 1 331 ? 67.995 15.765 0.435 1.00 31.80 330 ILE A C 1
ATOM 2518 O O . ILE A 1 331 ? 67.208 16.558 -0.062 1.00 32.82 330 ILE A O 1
ATOM 2523 N N . ARG A 1 332 ? 68.518 14.738 -0.251 1.00 28.79 331 ARG A N 1
ATOM 2524 C CA . ARG A 1 332 ? 68.251 14.504 -1.684 1.00 28.77 331 ARG A CA 1
ATOM 2525 C C . ARG A 1 332 ? 66.775 14.256 -1.945 1.00 33.94 331 ARG A C 1
ATOM 2526 O O . ARG A 1 332 ? 66.214 14.879 -2.833 1.00 34.84 331 ARG A O 1
ATOM 2534 N N . PHE A 1 333 ? 66.124 13.391 -1.132 1.00 30.21 332 PHE A N 1
ATOM 2535 C CA . PHE A 1 333 ? 64.708 13.049 -1.322 1.00 29.52 332 PHE A CA 1
ATOM 2536 C C . PHE A 1 333 ? 63.742 14.229 -1.049 1.00 34.32 332 PHE A C 1
ATOM 2537 O O . PHE A 1 333 ? 62.886 14.515 -1.879 1.00 35.32 332 PHE A O 1
ATOM 2545 N N . TYR A 1 334 ? 63.862 14.889 0.108 1.00 29.35 333 TYR A N 1
ATOM 2546 C CA . TYR A 1 334 ? 62.923 15.951 0.481 1.00 28.42 333 TYR A CA 1
ATOM 2547 C C . TYR A 1 334 ? 63.209 17.277 -0.128 1.00 33.12 333 TYR A C 1
ATOM 2548 O O . TYR A 1 334 ? 62.274 18.049 -0.367 1.00 32.05 333 TYR A O 1
ATOM 2557 N N . LEU A 1 335 ? 64.494 17.614 -0.285 1.00 31.26 334 LEU A N 1
ATOM 2558 C CA . LEU A 1 335 ? 64.866 18.947 -0.735 1.00 31.76 334 LEU A CA 1
ATOM 2559 C C . LEU A 1 335 ? 65.353 19.000 -2.177 1.00 38.34 334 LEU A C 1
ATOM 2560 O O . LEU A 1 335 ? 65.503 20.094 -2.718 1.00 37.74 334 LEU A O 1
ATOM 2565 N N . GLY A 1 336 ? 65.625 17.830 -2.775 1.00 35.43 335 GLY A N 1
ATOM 2566 C CA . GLY A 1 336 ? 66.152 17.740 -4.135 1.00 35.48 335 GLY A CA 1
ATOM 2567 C C . GLY A 1 336 ? 67.509 18.401 -4.272 1.00 40.18 335 GLY A C 1
ATOM 2568 O O . GLY A 1 336 ? 67.827 18.960 -5.324 1.00 40.71 335 GLY A O 1
ATOM 2569 N N . GLU A 1 337 ? 68.319 18.356 -3.189 1.00 35.67 336 GLU A N 1
ATOM 2570 C CA . GLU A 1 337 ? 69.626 19.012 -3.126 1.00 34.10 336 GLU A CA 1
ATOM 2571 C C . GLU A 1 337 ? 70.689 18.026 -2.718 1.00 38.21 336 GLU A C 1
ATOM 2572 O O . GLU A 1 337 ? 70.386 17.017 -2.080 1.00 37.67 336 GLU A O 1
ATOM 2578 N N . GLU A 1 338 ? 71.950 18.373 -2.979 1.00 34.63 337 GLU A N 1
ATOM 2579 C CA . GLU A 1 338 ? 73.087 17.618 -2.499 1.00 34.61 337 GLU A CA 1
ATOM 2580 C C . GLU A 1 338 ? 73.425 18.096 -1.071 1.00 38.38 337 GLU A C 1
ATOM 2581 O O . GLU A 1 338 ? 73.345 19.302 -0.796 1.00 37.75 337 GLU A O 1
ATOM 2587 N N . PRO A 1 339 ? 73.788 17.178 -0.139 1.00 33.98 338 PRO A N 1
ATOM 2588 C CA . PRO A 1 339 ? 74.120 17.616 1.231 1.00 32.93 338 PRO A CA 1
ATOM 2589 C C . PRO A 1 339 ? 75.292 18.595 1.276 1.00 38.23 338 PRO A C 1
ATOM 2590 O O . PRO A 1 339 ? 76.335 18.329 0.675 1.00 38.76 338 PRO A O 1
ATOM 2594 N N . ILE A 1 340 ? 75.129 19.725 1.998 1.00 34.03 339 ILE A N 1
ATOM 2595 C CA . ILE A 1 340 ? 76.210 20.712 2.164 1.00 32.30 339 ILE A CA 1
ATOM 2596 C C . ILE A 1 340 ? 77.245 20.148 3.155 1.00 36.10 339 ILE A C 1
ATOM 2597 O O . ILE A 1 340 ? 78.447 20.200 2.891 1.00 35.04 339 ILE A O 1
ATOM 2602 N N . LEU A 1 341 ? 76.768 19.600 4.283 1.00 33.74 340 LEU A N 1
ATOM 2603 C CA . LEU A 1 341 ? 77.638 18.999 5.308 1.00 34.11 340 LEU A CA 1
ATOM 2604 C C . LEU A 1 341 ? 77.677 17.486 5.153 1.00 38.28 340 LEU A C 1
ATOM 2605 O O . LEU A 1 341 ? 76.651 16.869 4.867 1.00 38.38 340 LEU A O 1
ATOM 2610 N N . SER A 1 342 ? 78.840 16.885 5.360 1.00 34.97 341 SER A N 1
ATOM 2611 C CA . SER A 1 342 ? 78.984 15.444 5.178 1.00 34.81 341 SER A CA 1
ATOM 2612 C C . SER A 1 342 ? 78.784 14.676 6.439 1.00 36.40 341 SER A C 1
ATOM 2613 O O . SER A 1 342 ? 79.243 15.091 7.502 1.00 34.86 341 SER A O 1
ATOM 2616 N N . ASN A 1 343 ? 78.194 13.485 6.301 1.00 32.43 342 ASN A N 1
ATOM 2617 C CA . ASN A 1 343 ? 78.106 12.499 7.355 1.00 32.27 342 ASN A CA 1
ATOM 2618 C C . ASN A 1 343 ? 79.491 11.857 7.500 1.00 37.59 342 ASN A C 1
ATOM 2619 O O . ASN A 1 343 ? 80.340 11.988 6.610 1.00 36.90 342 ASN A O 1
ATOM 2624 N N . VAL A 1 344 ? 79.707 11.151 8.588 1.00 34.84 343 VAL A N 1
ATOM 2625 C CA . VAL A 1 344 ? 80.935 10.396 8.795 1.00 34.32 343 VAL A CA 1
ATOM 2626 C C . VAL A 1 344 ? 80.575 8.921 8.518 1.00 37.15 343 VAL A C 1
ATOM 2627 O O . VAL A 1 344 ? 79.541 8.474 9.013 1.00 35.96 343 VAL A O 1
ATOM 2631 N N . PRO A 1 345 ? 81.366 8.147 7.713 1.00 33.87 344 PRO A N 1
ATOM 2632 C CA . PRO A 1 345 ? 81.038 6.715 7.539 1.00 33.36 344 PRO A CA 1
ATOM 2633 C C . PRO A 1 345 ? 80.956 6.046 8.909 1.00 37.26 344 PRO A C 1
ATOM 2634 O O . PRO A 1 345 ? 81.840 6.254 9.753 1.00 35.87 344 PRO A O 1
ATOM 2638 N N . THR A 1 346 ? 79.811 5.430 9.205 1.00 34.27 345 THR A N 1
ATOM 2639 C CA . THR A 1 346 ? 79.575 4.880 10.535 1.00 34.37 345 THR A CA 1
ATOM 2640 C C . THR A 1 346 ? 79.162 3.443 10.467 1.00 39.14 345 THR A C 1
ATOM 2641 O O . THR A 1 346 ? 78.261 3.090 9.707 1.00 39.55 345 THR A O 1
ATOM 2645 N N . TYR A 1 347 ? 79.822 2.604 11.264 1.00 35.48 346 TYR A N 1
ATOM 2646 C CA . TYR A 1 347 ? 79.532 1.177 11.337 1.00 34.68 346 TYR A CA 1
ATOM 2647 C C . TYR A 1 347 ? 78.649 0.913 12.527 1.00 38.28 346 TYR A C 1
ATOM 2648 O O . TYR A 1 347 ? 78.927 1.425 13.600 1.00 38.88 346 TYR A O 1
ATOM 2657 N N . GLN A 1 348 ? 77.565 0.150 12.347 1.00 34.65 347 GLN A N 1
ATOM 2658 C CA . GLN A 1 348 ? 76.690 -0.220 13.472 1.00 34.60 347 GLN A CA 1
ATOM 2659 C C . GLN A 1 348 ? 77.004 -1.664 13.857 1.00 39.03 347 GLN A C 1
ATOM 2660 O O . GLN A 1 348 ? 76.680 -2.583 13.107 1.00 37.98 347 GLN A O 1
ATOM 2666 N N . LEU A 1 349 ? 77.695 -1.858 15.000 1.00 35.74 348 LEU A N 1
ATOM 2667 C CA . LEU A 1 349 ? 78.146 -3.188 15.453 1.00 35.63 348 LEU A CA 1
ATOM 2668 C C . LEU A 1 349 ? 77.009 -4.145 15.780 1.00 39.34 348 LEU A C 1
ATOM 2669 O O . LEU A 1 349 ? 77.242 -5.336 15.929 1.00 39.48 348 LEU A O 1
ATOM 2674 N N . SER A 1 350 ? 75.761 -3.646 15.746 1.00 35.55 349 SER A N 1
ATOM 2675 C CA . SER A 1 350 ? 74.558 -4.473 15.847 1.00 34.64 349 SER A CA 1
ATOM 2676 C C . SER A 1 350 ? 74.363 -5.275 14.538 1.00 37.88 349 SER A C 1
ATOM 2677 O O . SER A 1 350 ? 73.548 -6.194 14.500 1.00 37.70 349 SER A O 1
ATOM 2680 N N . LYS A 1 351 ? 75.097 -4.893 13.458 1.00 32.96 350 LYS A N 1
ATOM 2681 C CA . LYS A 1 351 ? 75.016 -5.544 12.146 1.00 31.97 350 LYS A CA 1
ATOM 2682 C C . LYS A 1 351 ? 76.216 -6.435 11.963 1.00 34.67 350 LYS A C 1
ATOM 2683 O O . LYS A 1 351 ? 77.342 -5.999 12.199 1.00 33.80 350 LYS A O 1
ATOM 2689 N N . ALA A 1 352 ? 75.979 -7.703 11.580 1.00 31.77 351 ALA A N 1
ATOM 2690 C CA . ALA A 1 352 ? 77.015 -8.730 11.436 1.00 31.08 351 ALA A CA 1
ATOM 2691 C C . ALA A 1 352 ? 78.149 -8.328 10.486 1.00 35.69 351 ALA A C 1
ATOM 2692 O O . ALA A 1 352 ? 79.323 -8.508 10.825 1.00 35.75 351 ALA A O 1
ATOM 2694 N N . ASP A 1 353 ? 77.810 -7.723 9.332 1.00 33.38 352 ASP A N 1
ATOM 2695 C CA . ASP A 1 353 ? 78.810 -7.259 8.361 1.00 34.32 352 ASP A CA 1
ATOM 2696 C C . ASP A 1 353 ? 79.689 -6.172 8.955 1.00 37.68 352 ASP A C 1
ATOM 2697 O O . ASP A 1 353 ? 80.901 -6.168 8.731 1.00 37.74 352 ASP A O 1
ATOM 2702 N N . ASP A 1 354 ? 79.075 -5.251 9.721 1.00 33.52 353 ASP A N 1
ATOM 2703 C CA . ASP A 1 354 ? 79.781 -4.145 10.368 1.00 32.71 353 ASP A CA 1
ATOM 2704 C C . ASP A 1 354 ? 80.638 -4.641 11.520 1.00 35.74 353 ASP A C 1
ATOM 2705 O O . ASP A 1 354 ? 81.800 -4.251 11.620 1.00 35.19 353 ASP A O 1
ATOM 2710 N N . LEU A 1 355 ? 80.089 -5.556 12.359 1.00 31.21 354 LEU A N 1
ATOM 2711 C CA . LEU A 1 355 ? 80.832 -6.152 13.465 1.00 30.63 354 LEU A CA 1
ATOM 2712 C C . LEU A 1 355 ? 82.070 -6.906 12.945 1.00 35.49 354 LEU A C 1
ATOM 2713 O O . LEU A 1 355 ? 83.150 -6.748 13.496 1.00 35.29 354 LEU A O 1
ATOM 2718 N N . LYS A 1 356 ? 81.918 -7.666 11.844 1.00 33.44 355 LYS A N 1
ATOM 2719 C CA . LYS A 1 356 ? 83.027 -8.411 11.243 1.00 32.91 355 LYS A CA 1
ATOM 2720 C C . LYS A 1 356 ? 84.135 -7.465 10.789 1.00 38.79 355 LYS A C 1
ATOM 2721 O O . LYS A 1 356 ? 85.303 -7.689 11.113 1.00 38.00 355 LYS A O 1
ATOM 2727 N N . TYR A 1 357 ? 83.763 -6.385 10.071 1.00 36.74 356 TYR A N 1
ATOM 2728 C CA . TYR A 1 357 ? 84.724 -5.406 9.566 1.00 36.32 356 TYR A CA 1
ATOM 2729 C C . TYR A 1 357 ? 85.448 -4.704 10.695 1.00 38.75 356 TYR A C 1
ATOM 2730 O O . TYR A 1 357 ? 86.673 -4.637 10.679 1.00 39.52 356 TYR A O 1
ATOM 2739 N N . VAL A 1 358 ? 84.696 -4.170 11.671 1.00 34.03 357 VAL A N 1
ATOM 2740 C CA . VAL A 1 358 ? 85.264 -3.421 12.788 1.00 34.26 357 VAL A CA 1
ATOM 2741 C C . VAL A 1 358 ? 86.276 -4.238 13.589 1.00 41.03 357 VAL A C 1
ATOM 2742 O O . VAL A 1 358 ? 87.383 -3.765 13.805 1.00 41.24 357 VAL A O 1
ATOM 2746 N N . LEU A 1 359 ? 85.915 -5.487 13.988 1.00 38.17 358 LEU A N 1
ATOM 2747 C CA . LEU A 1 359 ? 86.820 -6.361 14.750 1.00 37.28 358 LEU A CA 1
ATOM 2748 C C . LEU A 1 359 ? 88.066 -6.723 13.955 1.00 44.71 358 LEU A C 1
ATOM 2749 O O . LEU A 1 359 ? 89.127 -6.923 14.546 1.00 45.97 358 LEU A O 1
ATOM 2754 N N . ASP A 1 360 ? 87.956 -6.750 12.615 1.00 42.18 359 ASP A N 1
ATOM 2755 C CA . ASP A 1 360 ? 89.084 -7.061 11.735 1.00 43.50 359 ASP A CA 1
ATOM 2756 C C . ASP A 1 360 ? 90.014 -5.843 11.485 1.00 50.56 359 ASP A C 1
ATOM 2757 O O . ASP A 1 360 ? 91.163 -6.028 11.096 1.00 50.66 359 ASP A O 1
ATOM 2762 N N . ASN A 1 361 ? 89.509 -4.610 11.692 1.00 47.86 360 ASN A N 1
ATOM 2763 C CA . ASN A 1 361 ? 90.278 -3.384 11.438 1.00 46.49 360 ASN A CA 1
ATOM 2764 C C . ASN A 1 361 ? 90.249 -2.450 12.651 1.00 50.37 360 ASN A C 1
ATOM 2765 O O . ASN A 1 361 ? 90.368 -1.234 12.503 1.00 50.79 360 ASN A O 1
ATOM 2770 N N . LEU A 1 362 ? 90.146 -3.031 13.849 1.00 47.27 361 LEU A N 1
ATOM 2771 C CA . LEU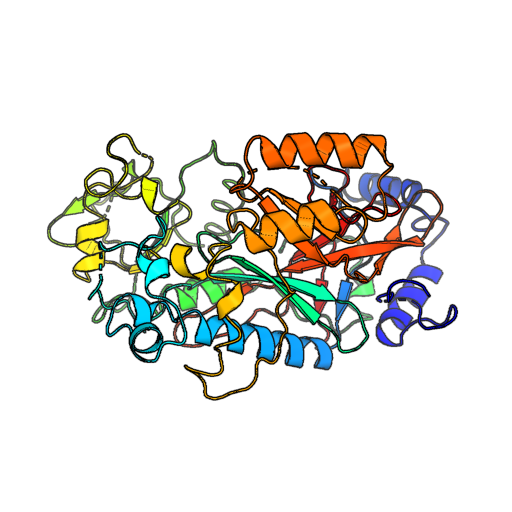 A 1 362 ? 90.017 -2.321 15.124 1.00 48.39 361 LEU A CA 1
ATOM 2772 C C . LEU A 1 362 ? 91.103 -1.263 15.406 1.00 57.93 361 LEU A C 1
ATOM 2773 O O . LEU A 1 362 ? 90.793 -0.216 15.973 1.00 58.01 361 LEU A O 1
ATOM 2778 N N . ALA A 1 363 ? 92.364 -1.528 15.005 1.00 57.82 362 ALA A N 1
ATOM 2779 C CA . ALA A 1 363 ? 93.495 -0.614 15.262 1.00 58.35 362 ALA A CA 1
ATOM 2780 C C . ALA A 1 363 ? 93.505 0.641 14.339 1.00 63.10 362 ALA A C 1
ATOM 2781 O O . ALA A 1 363 ? 94.418 1.469 14.439 1.00 62.67 362 ALA A O 1
ATOM 2783 N N . GLU A 1 364 ? 92.505 0.758 13.429 1.00 58.97 363 GLU A N 1
ATOM 2784 C CA . GLU A 1 364 ? 92.401 1.869 12.475 1.00 57.49 363 GLU A CA 1
ATOM 2785 C C . GLU A 1 364 ? 91.151 2.712 12.723 1.00 58.46 363 GLU A C 1
ATOM 2786 O O . GLU A 1 364 ? 90.961 3.743 12.066 1.00 58.92 363 GLU A O 1
ATOM 2792 N N . LEU A 1 365 ? 90.294 2.275 13.655 1.00 51.77 364 LEU A N 1
ATOM 2793 C CA . LEU A 1 365 ? 88.992 2.896 13.875 1.00 49.65 364 LEU A CA 1
ATOM 2794 C C . LEU A 1 365 ? 88.813 3.469 15.254 1.00 51.82 364 LEU A C 1
ATOM 2795 O O . LEU A 1 365 ? 89.627 3.224 16.150 1.00 52.34 364 LEU A O 1
ATOM 2800 N N . VAL A 1 366 ? 87.704 4.218 15.435 1.00 45.81 365 VAL A N 1
ATOM 2801 C CA . VAL A 1 366 ? 87.276 4.786 16.705 1.00 44.86 365 VAL A CA 1
ATOM 2802 C C . VAL A 1 366 ? 85.966 4.111 17.059 1.00 48.70 365 VAL A C 1
ATOM 2803 O O . VAL A 1 366 ? 85.014 4.174 16.279 1.00 49.59 365 VAL A O 1
ATOM 2807 N N . VAL A 1 367 ? 85.916 3.435 18.203 1.00 43.88 366 VAL A N 1
ATOM 2808 C CA . VAL A 1 367 ? 84.703 2.727 18.616 1.00 43.04 366 VAL A CA 1
ATOM 2809 C C . VAL A 1 367 ? 84.105 3.407 19.818 1.00 49.13 366 VAL A C 1
ATOM 2810 O O . VAL A 1 367 ? 84.836 3.784 20.722 1.00 50.30 366 VAL A O 1
ATOM 2814 N N . LYS A 1 368 ? 82.784 3.637 19.801 1.00 46.93 367 LYS A N 1
ATOM 2815 C CA . LYS A 1 368 ? 82.090 4.327 20.886 1.00 47.84 367 LYS A CA 1
ATOM 2816 C C . LYS A 1 368 ? 80.870 3.547 21.288 1.00 55.28 367 LYS A C 1
ATOM 2817 O O . LYS A 1 368 ? 80.214 2.963 20.428 1.00 54.25 367 LYS A O 1
ATOM 2823 N N . GLU A 1 369 ? 80.483 3.627 22.572 1.00 55.87 368 GLU A N 1
ATOM 2824 C CA . GLU A 1 369 ? 79.232 3.020 23.002 1.00 57.56 368 GLU A CA 1
ATOM 2825 C C . GLU A 1 369 ? 78.065 3.972 22.778 1.00 64.26 368 GLU A C 1
ATOM 2826 O O . GLU A 1 369 ? 78.250 5.187 22.801 1.00 64.75 368 GLU A O 1
ATOM 2832 N N . VAL A 1 370 ? 76.885 3.424 22.484 1.00 62.51 369 VAL A N 1
ATOM 2833 C CA . VAL A 1 370 ? 75.692 4.211 22.198 1.00 63.37 369 VAL A CA 1
ATOM 2834 C C . VAL A 1 370 ? 75.138 4.850 23.492 1.00 70.18 369 VAL A C 1
ATOM 2835 O O . VAL A 1 370 ? 75.229 6.068 23.650 1.00 69.71 369 VAL A O 1
ATOM 2839 N N . GLN A 1 371 ? 74.600 4.014 24.428 1.00 68.44 370 GLN A N 1
ATOM 2840 C CA . GLN A 1 371 ? 74.047 4.459 25.719 1.00 101.67 370 GLN A CA 1
ATOM 2841 C C . GLN A 1 371 ? 73.904 3.277 26.676 1.00 139.10 370 GLN A C 1
ATOM 2842 O O . GLN A 1 371 ? 73.304 2.262 26.319 1.00 105.64 370 GLN A O 1
ATOM 2844 N N . GLY A 1 377 ? 82.629 4.770 27.551 1.00 75.84 376 GLY A N 1
ATOM 2845 C CA . GLY A 1 377 ? 83.642 3.950 26.897 1.00 75.56 376 GLY A CA 1
ATOM 2846 C C . GLY A 1 377 ? 83.928 4.375 25.469 1.00 78.72 376 GLY A C 1
ATOM 2847 O O . GLY A 1 377 ? 83.005 4.731 24.727 1.00 79.53 376 GLY A O 1
ATOM 2856 N N . LEU A 1 379 ? 87.289 3.626 22.300 1.00 64.81 378 LEU A N 1
ATOM 2857 C CA . LEU A 1 379 ? 88.606 3.133 21.923 1.00 63.34 378 LEU A CA 1
ATOM 2858 C C . LEU A 1 379 ? 89.152 3.873 20.713 1.00 66.87 378 LEU A C 1
ATOM 2859 O O . LEU A 1 379 ? 88.476 3.961 19.694 1.00 67.43 378 LEU A O 1
ATOM 2864 N N . VAL A 1 380 ? 90.395 4.368 20.811 1.00 62.33 379 VAL A N 1
ATOM 2865 C CA . VAL A 1 380 ? 91.074 4.992 19.691 1.00 62.13 379 VAL A CA 1
ATOM 2866 C C . VAL A 1 380 ? 92.099 3.992 19.167 1.00 69.57 379 VAL A C 1
ATOM 2867 O O . VAL A 1 380 ? 93.198 3.876 19.710 1.00 69.27 379 VAL A O 1
ATOM 2871 N N . GLY A 1 381 ? 91.677 3.215 18.173 1.00 69.13 380 GLY A N 1
ATOM 2872 C CA . GLY A 1 381 ? 92.475 2.169 17.542 1.00 70.13 380 GLY A CA 1
ATOM 2873 C C . GLY A 1 381 ? 93.930 2.514 17.282 1.00 76.35 380 GLY A C 1
ATOM 2874 O O . GLY A 1 381 ? 94.814 1.764 17.703 1.00 76.63 380 GLY A O 1
ATOM 2875 N N . PRO A 1 382 ? 94.237 3.653 16.597 1.00 74.23 381 PRO A N 1
ATOM 2876 C CA . PRO A 1 382 ? 95.654 3.978 16.322 1.00 74.48 381 PRO A CA 1
ATOM 2877 C C . PRO A 1 382 ? 96.462 4.364 17.570 1.00 79.05 381 PRO A C 1
ATOM 2878 O O . PRO A 1 382 ? 97.693 4.312 17.540 1.00 78.80 381 PRO A O 1
ATOM 2882 N N . ALA A 1 383 ? 95.771 4.736 18.668 1.00 75.92 382 ALA A N 1
ATOM 2883 C CA . ALA A 1 383 ? 96.407 5.106 19.933 1.00 76.13 382 ALA A CA 1
ATOM 2884 C C . ALA A 1 383 ? 96.261 3.974 20.966 1.00 81.70 382 ALA A C 1
ATOM 2885 O O . ALA A 1 383 ? 96.197 4.236 22.174 1.00 81.40 382 ALA A O 1
ATOM 2887 N N . ALA A 1 384 ? 96.219 2.715 20.491 1.00 79.07 383 ALA A N 1
ATOM 2888 C CA . ALA A 1 384 ? 96.040 1.560 21.369 1.00 78.97 383 ALA A CA 1
ATOM 2889 C C . ALA A 1 384 ? 97.068 0.468 21.116 1.00 81.90 383 ALA A C 1
ATOM 2890 O O . ALA A 1 384 ? 97.505 0.278 19.979 1.00 81.31 383 ALA A O 1
ATOM 2892 N N . SER A 1 385 ? 97.453 -0.252 22.189 1.00 78.06 384 SER A N 1
ATOM 2893 C CA . SER A 1 385 ? 98.397 -1.372 22.138 1.00 77.77 384 SER A CA 1
ATOM 2894 C C . SER A 1 385 ? 97.645 -2.673 21.871 1.00 82.51 384 SER A C 1
ATOM 2895 O O . SER A 1 385 ? 96.434 -2.738 22.110 1.00 82.89 384 SER A O 1
ATOM 2898 N N . LYS A 1 386 ? 98.374 -3.733 21.447 1.00 78.39 385 LYS A N 1
ATOM 2899 C CA . LYS A 1 386 ? 97.793 -5.052 21.157 1.00 77.69 385 LYS A CA 1
ATOM 2900 C C . LYS A 1 386 ? 96.925 -5.596 22.314 1.00 79.69 385 LYS A C 1
ATOM 2901 O O . LYS A 1 386 ? 95.895 -6.229 22.057 1.00 78.58 385 LYS A O 1
ATOM 2903 N N . GLN A 1 387 ? 97.316 -5.309 23.579 1.00 75.41 386 GLN A N 1
ATOM 2904 C CA . GLN A 1 387 ? 96.574 -5.773 24.755 1.00 75.02 386 GLN A CA 1
ATOM 2905 C C . GLN A 1 387 ? 95.241 -5.052 24.924 1.00 77.45 386 GLN A C 1
ATOM 2906 O O . GLN A 1 387 ? 94.198 -5.708 24.961 1.00 76.94 386 GLN A O 1
ATOM 2912 N N . GLU A 1 388 ? 95.261 -3.705 25.008 1.00 73.12 387 GLU A N 1
ATOM 2913 C CA . GLU A 1 388 ? 94.021 -2.930 25.162 1.00 72.46 387 GLU A CA 1
ATOM 2914 C C . GLU A 1 388 ? 93.063 -3.073 23.956 1.00 73.68 387 GLU A C 1
ATOM 2915 O O . GLU A 1 388 ? 91.845 -2.985 24.133 1.00 73.38 387 GLU A O 1
ATOM 2921 N N . LEU A 1 389 ? 93.612 -3.384 22.756 1.00 67.89 388 LEU A N 1
ATOM 2922 C CA . LEU A 1 389 ? 92.811 -3.670 21.562 1.00 66.94 388 LEU A CA 1
ATOM 2923 C C . LEU A 1 389 ? 92.054 -4.999 21.751 1.00 70.83 388 LEU A C 1
ATOM 2924 O O . LEU A 1 389 ? 90.837 -5.046 21.541 1.00 70.45 388 LEU A O 1
ATOM 2929 N N . GLU A 1 390 ? 92.776 -6.069 22.205 1.00 66.70 389 GLU A N 1
ATOM 2930 C CA . GLU A 1 390 ? 92.187 -7.386 22.486 1.00 65.59 389 GLU A CA 1
ATOM 2931 C C . GLU A 1 390 ? 91.193 -7.321 23.650 1.00 66.47 389 GLU A C 1
ATOM 2932 O O . GLU A 1 390 ? 90.207 -8.059 23.644 1.00 65.77 389 GLU A O 1
ATOM 2938 N N . ASP A 1 391 ? 91.447 -6.431 24.644 1.00 61.06 390 ASP A N 1
ATOM 2939 C CA . ASP A 1 391 ? 90.550 -6.226 25.788 1.00 60.35 390 ASP A CA 1
ATOM 2940 C C . ASP A 1 391 ? 89.216 -5.644 25.311 1.00 62.28 390 ASP A C 1
ATOM 2941 O O . ASP A 1 391 ? 88.152 -6.139 25.704 1.00 61.84 390 ASP A O 1
ATOM 2946 N N . PHE A 1 392 ? 89.277 -4.582 24.453 1.00 57.21 391 PHE A N 1
ATOM 2947 C CA . PHE A 1 392 ? 88.094 -3.907 23.911 1.00 56.41 391 PHE A CA 1
ATOM 2948 C C . PHE A 1 392 ? 87.293 -4.838 22.994 1.00 56.41 391 PHE A C 1
ATOM 2949 O O . PHE A 1 392 ? 86.061 -4.810 23.012 1.00 54.79 391 PHE A O 1
ATOM 2957 N N . ARG A 1 393 ? 88.008 -5.713 22.244 1.00 51.06 392 ARG A N 1
ATOM 2958 C CA . ARG A 1 393 ? 87.436 -6.754 21.387 1.00 49.91 392 ARG A CA 1
ATOM 2959 C C . ARG A 1 393 ? 86.473 -7.638 22.216 1.00 53.03 392 ARG A C 1
ATOM 2960 O O . ARG A 1 393 ? 85.347 -7.909 21.777 1.00 52.52 392 ARG A O 1
ATOM 2968 N N . GLN A 1 394 ? 86.895 -8.013 23.451 1.00 48.92 393 GLN A N 1
ATOM 2969 C CA . GLN A 1 394 ? 86.071 -8.796 24.376 1.00 48.45 393 GLN A CA 1
ATOM 2970 C C . GLN A 1 394 ? 84.909 -7.960 24.877 1.00 50.71 393 GLN A C 1
ATOM 2971 O O . GLN A 1 394 ? 83.795 -8.464 24.963 1.00 49.94 393 GLN A O 1
ATOM 2977 N N . ARG A 1 395 ? 85.170 -6.668 25.206 1.00 48.28 394 ARG A N 1
ATOM 2978 C CA . ARG A 1 395 ? 84.139 -5.721 25.677 1.00 48.07 394 ARG A CA 1
ATOM 2979 C C . ARG A 1 395 ? 83.033 -5.566 24.604 1.00 49.94 394 ARG A C 1
ATOM 2980 O O . ARG A 1 395 ? 81.838 -5.680 24.919 1.00 49.17 394 ARG A O 1
ATOM 2985 N N . ILE A 1 396 ? 83.445 -5.402 23.328 1.00 44.37 395 ILE A N 1
ATOM 2986 C CA . ILE A 1 396 ? 82.518 -5.317 22.198 1.00 42.82 395 ILE A CA 1
ATOM 2987 C C . ILE A 1 396 ? 81.668 -6.590 22.094 1.00 45.09 395 ILE A C 1
ATOM 2988 O O . ILE A 1 396 ? 80.449 -6.500 22.063 1.00 44.29 395 ILE A O 1
ATOM 2993 N N . LEU A 1 397 ? 82.310 -7.771 22.061 1.00 41.49 396 LEU A N 1
ATOM 2994 C CA . LEU A 1 397 ? 81.581 -9.042 21.891 1.00 41.02 396 LEU A CA 1
ATOM 2995 C C . LEU A 1 397 ? 80.647 -9.404 23.037 1.00 46.09 396 LEU A C 1
ATOM 2996 O O . LEU A 1 397 ? 79.691 -10.162 22.834 1.00 44.57 396 LEU A O 1
ATOM 3001 N N . ALA A 1 398 ? 80.853 -8.774 24.220 1.00 45.35 397 ALA A N 1
ATOM 3002 C CA . ALA A 1 398 ? 79.972 -8.947 25.373 1.00 45.75 397 ALA A CA 1
ATOM 3003 C C . ALA A 1 398 ? 78.610 -8.266 25.117 1.00 51.33 397 ALA A C 1
ATOM 3004 O O . ALA A 1 398 ? 77.592 -8.735 25.627 1.00 51.64 397 ALA A O 1
ATOM 3006 N N . ASN A 1 399 ? 78.591 -7.184 24.273 1.00 48.55 398 ASN A N 1
ATOM 3007 C CA . ASN A 1 399 ? 77.363 -6.461 23.880 1.00 48.67 398 ASN A CA 1
ATOM 3008 C C . ASN A 1 399 ? 77.598 -5.648 22.581 1.00 51.41 398 ASN A C 1
ATOM 3009 O O . ASN A 1 399 ? 77.723 -4.422 22.645 1.00 51.18 398 ASN A O 1
ATOM 3014 N N . PRO A 1 400 ? 77.696 -6.316 21.394 1.00 46.41 399 PRO A N 1
ATOM 3015 C CA . PRO A 1 400 ? 78.030 -5.575 20.152 1.00 45.12 399 PRO A CA 1
ATOM 3016 C C . PRO A 1 400 ? 77.019 -4.514 19.711 1.00 45.74 399 PRO A C 1
ATOM 3017 O O . PRO A 1 400 ? 77.429 -3.466 19.208 1.00 43.47 399 PRO A O 1
ATOM 3021 N N . ALA A 1 401 ? 75.712 -4.758 19.937 1.00 42.13 400 ALA A N 1
ATOM 3022 C CA . ALA A 1 401 ? 74.648 -3.813 19.574 1.00 42.49 400 ALA A CA 1
ATOM 3023 C C . ALA A 1 401 ? 74.755 -2.443 20.286 1.00 47.73 400 ALA A C 1
ATOM 3024 O O . ALA A 1 401 ? 74.123 -1.475 19.847 1.00 49.40 400 ALA A O 1
ATOM 3026 N N . ASN A 1 402 ? 75.569 -2.355 21.350 1.00 43.50 401 ASN A N 1
ATOM 3027 C CA A ASN A 1 402 ? 75.760 -1.102 22.093 0.50 43.52 401 ASN A CA 1
ATOM 3028 C CA B ASN A 1 402 ? 75.753 -1.107 22.085 0.50 43.50 401 ASN A CA 1
ATOM 3029 C C . ASN A 1 402 ? 76.945 -0.288 21.542 1.00 47.98 401 ASN A C 1
ATOM 3030 O O . ASN A 1 402 ? 77.370 0.679 22.168 1.00 48.82 401 ASN A O 1
ATOM 3039 N N . TYR A 1 403 ? 77.466 -0.657 20.357 1.00 43.24 402 TYR A N 1
ATOM 3040 C CA . TYR A 1 403 ? 78.606 0.056 19.794 1.00 42.20 402 TYR A CA 1
ATOM 3041 C C . TYR A 1 403 ? 78.415 0.521 18.364 1.00 44.57 402 TYR A C 1
ATOM 3042 O O . TYR A 1 403 ? 77.621 -0.049 17.603 1.00 44.15 402 TYR A O 1
ATOM 3051 N N . ILE A 1 404 ? 79.136 1.583 18.011 1.00 38.33 403 ILE A N 1
ATOM 3052 C CA . ILE A 1 404 ? 79.248 2.104 16.664 1.00 37.30 403 ILE A CA 1
ATOM 3053 C C . ILE A 1 404 ? 80.713 2.375 16.459 1.00 40.45 403 ILE A C 1
ATOM 3054 O O . ILE A 1 404 ? 81.450 2.498 17.442 1.00 38.98 403 ILE A O 1
ATOM 3059 N N . ALA A 1 405 ? 81.160 2.432 15.213 1.00 38.24 404 ALA A N 1
ATOM 3060 C CA . ALA A 1 405 ? 82.564 2.727 14.928 1.00 39.13 404 ALA A CA 1
ATOM 3061 C C . ALA A 1 405 ? 82.679 3.643 13.737 1.00 43.85 404 ALA A C 1
ATOM 3062 O O . ALA A 1 405 ? 81.835 3.606 12.852 1.00 43.64 404 ALA A O 1
ATOM 3064 N N . GLN A 1 406 ? 83.693 4.501 13.736 1.00 42.01 405 GLN A N 1
ATOM 3065 C CA . GLN A 1 406 ? 83.931 5.435 12.645 1.00 42.68 405 GLN A CA 1
ATOM 3066 C C . GLN A 1 406 ? 85.418 5.443 12.325 1.00 50.16 405 GLN A C 1
ATOM 3067 O O . GLN A 1 406 ? 86.231 5.137 13.201 1.00 50.03 405 GLN A O 1
ATOM 3073 N N . PRO A 1 407 ? 85.823 5.818 11.094 1.00 49.01 406 PRO A N 1
ATOM 3074 C CA . PRO A 1 407 ? 87.261 5.951 10.826 1.00 50.35 406 PRO A CA 1
ATOM 3075 C C . PRO A 1 407 ? 87.858 7.075 11.679 1.00 59.29 406 PRO A C 1
ATOM 3076 O O . PRO A 1 407 ? 87.139 8.011 12.032 1.00 60.17 406 PRO A O 1
ATOM 3080 N N . THR A 1 408 ? 89.142 6.954 12.074 1.00 58.54 407 THR A N 1
ATOM 3081 C CA . THR A 1 408 ? 89.804 7.996 12.879 1.00 58.98 407 THR A CA 1
ATOM 3082 C C . THR A 1 408 ? 90.031 9.225 12.004 1.00 61.43 407 THR A C 1
ATOM 3083 O O . THR A 1 408 ? 90.751 9.151 11.005 1.00 60.17 407 THR A O 1
ATOM 3087 N N . LEU A 1 409 ? 89.319 10.317 12.317 1.00 58.15 408 LEU A N 1
ATOM 3088 C CA . LEU A 1 409 ? 89.344 11.540 11.517 1.00 57.15 408 LEU A CA 1
ATOM 3089 C C . LEU A 1 409 ? 90.456 12.474 11.952 1.00 60.82 408 LEU A C 1
ATOM 3090 O O . LEU A 1 409 ? 90.771 12.543 13.147 1.00 59.78 408 LEU A O 1
ATOM 3095 N N . ALA A 1 410 ? 91.006 13.251 10.992 1.00 57.40 409 ALA A N 1
ATOM 3096 C CA . ALA A 1 410 ? 92.028 14.263 11.276 1.00 58.10 409 ALA A CA 1
ATOM 3097 C C . ALA A 1 410 ? 91.372 15.494 11.959 1.00 63.23 409 ALA A C 1
ATOM 3098 O O . ALA A 1 410 ? 91.287 16.577 11.361 1.00 61.84 409 ALA A O 1
ATOM 3100 N N . LEU A 1 411 ? 90.870 15.292 13.209 1.00 61.38 410 LEU A N 1
ATOM 3101 C CA . LEU A 1 411 ? 90.164 16.300 14.015 1.00 61.30 410 LEU A CA 1
ATOM 3102 C C . LEU A 1 411 ? 90.982 17.582 14.157 1.00 65.15 410 LEU A C 1
ATOM 3103 O O . LEU A 1 411 ? 92.131 17.526 14.587 1.00 65.46 410 LEU A O 1
ATOM 3108 N N . SER A 1 412 ? 90.391 18.738 13.777 1.00 60.92 411 SER A N 1
ATOM 3109 C CA . SER A 1 412 ? 91.088 20.023 13.833 1.00 60.77 411 SER A CA 1
ATOM 3110 C C . SER A 1 412 ? 91.477 20.415 15.242 1.00 63.96 411 SER A C 1
ATOM 3111 O O . SER A 1 412 ? 90.779 20.075 16.206 1.00 62.38 411 SER A O 1
ATOM 3114 N N . THR A 1 413 ? 92.623 21.092 15.363 1.00 61.30 412 THR A N 1
ATOM 3115 C CA . THR A 1 413 ? 93.142 21.552 16.640 1.00 61.54 412 THR A CA 1
ATOM 3116 C C . THR A 1 413 ? 92.959 23.053 16.796 1.00 66.94 412 THR A C 1
ATOM 3117 O O . THR A 1 413 ? 93.043 23.800 15.820 1.00 66.48 412 THR A O 1
ATOM 3121 N N . CYS A 1 414 ? 92.704 23.489 18.017 1.00 64.41 413 CYS A N 1
ATOM 3122 C CA . CYS A 1 414 ? 92.543 24.895 18.337 1.00 64.86 413 CYS A CA 1
ATOM 3123 C C . CYS A 1 414 ? 93.575 25.250 19.403 1.00 68.75 413 CYS A C 1
ATOM 3124 O O . CYS A 1 414 ? 93.744 24.486 20.365 1.00 67.89 413 CYS A O 1
ATOM 3127 N N . PRO A 1 415 ? 94.315 26.383 19.243 1.00 64.94 414 PRO A N 1
ATOM 3128 C CA . PRO A 1 415 ? 95.319 26.752 20.257 1.00 64.06 414 PRO A CA 1
ATOM 3129 C C . PRO A 1 415 ? 94.724 26.779 21.642 1.00 66.58 414 PRO A C 1
ATOM 3130 O O . PRO A 1 415 ? 93.659 27.344 21.849 1.00 64.98 414 PRO A O 1
ATOM 3134 N N . THR A 1 416 ? 95.336 26.042 22.548 1.00 64.71 415 THR A N 1
ATOM 3135 C CA . THR A 1 416 ? 94.839 25.860 23.897 1.00 65.23 415 THR A CA 1
ATOM 3136 C C . THR A 1 416 ? 95.997 26.001 24.862 1.00 73.26 415 THR A C 1
ATOM 3137 O O . THR A 1 416 ? 97.100 25.510 24.585 1.00 73.27 415 THR A O 1
ATOM 3141 N N . LEU A 1 417 ? 95.762 26.674 25.994 1.00 72.18 416 LEU A N 1
ATOM 3142 C CA . LEU A 1 417 ? 96.794 26.857 27.002 1.00 73.13 416 LEU A CA 1
ATOM 3143 C C . LEU A 1 417 ? 97.015 25.575 27.801 1.00 79.10 416 LEU A C 1
ATOM 3144 O O . LEU A 1 417 ? 96.128 25.135 28.541 1.00 78.97 416 LEU A O 1
ATOM 3149 N N . VAL A 1 418 ? 98.181 24.942 27.591 1.00 76.64 417 VAL A N 1
ATOM 3150 C CA . VAL A 1 418 ? 98.588 23.702 28.273 1.00 76.63 417 VAL A CA 1
ATOM 3151 C C . VAL A 1 418 ? 99.852 23.961 29.142 1.00 80.60 417 VAL A C 1
ATOM 3152 O O . VAL A 1 418 ? 100.340 25.093 29.175 1.00 79.61 417 VAL A O 1
ATOM 3156 N N . GLU A 1 419 ? 100.349 22.922 29.864 1.00 78.37 418 GLU A N 1
ATOM 3157 C CA . GLU A 1 419 ? 101.526 23.025 30.749 1.00 78.78 418 GLU A CA 1
ATOM 3158 C C . GLU A 1 419 ? 102.764 23.644 30.057 1.00 84.44 418 GLU A C 1
ATOM 3159 O O . GLU A 1 419 ? 103.383 24.554 30.612 1.00 84.23 418 GLU A O 1
ATOM 3161 N N . THR A 1 420 ? 103.089 23.177 28.831 1.00 82.11 419 THR A N 1
ATOM 3162 C CA . THR A 1 420 ? 104.243 23.665 28.049 1.00 82.31 419 THR A CA 1
ATOM 3163 C C . THR A 1 420 ? 104.022 25.068 27.425 1.00 85.92 419 THR A C 1
ATOM 3164 O O . THR A 1 420 ? 104.991 25.726 27.033 1.00 85.88 419 THR A O 1
ATOM 3168 N N . GLY A 1 421 ? 102.761 25.489 27.319 1.00 81.71 420 GLY A N 1
ATOM 3169 C CA . GLY A 1 421 ? 102.404 26.784 26.750 1.00 81.19 420 GLY A CA 1
ATOM 3170 C C . GLY A 1 421 ? 101.132 26.754 25.928 1.00 84.40 420 GLY A C 1
ATOM 3171 O O . GLY A 1 421 ? 100.114 26.228 26.376 1.00 83.32 420 GLY A O 1
ATOM 3172 N N . ILE A 1 422 ? 101.177 27.347 24.725 1.00 81.13 421 ILE A N 1
ATOM 3173 C CA . ILE A 1 422 ? 100.041 27.360 23.803 1.00 81.24 421 ILE A CA 1
ATOM 3174 C C . ILE A 1 422 ? 100.242 26.233 22.781 1.00 84.84 421 ILE A C 1
ATOM 3175 O O . ILE A 1 422 ? 101.059 26.366 21.861 1.00 84.77 421 ILE A O 1
ATOM 3180 N N . ALA A 1 423 ? 99.552 25.094 22.987 1.00 80.27 422 ALA A N 1
ATOM 3181 C CA . ALA A 1 423 ? 99.686 23.931 22.104 1.00 79.17 422 ALA A CA 1
ATOM 3182 C C . ALA A 1 423 ? 98.367 23.554 21.444 1.00 79.20 422 ALA A C 1
ATOM 3183 O O . ALA A 1 423 ? 97.307 23.743 22.043 1.00 78.59 422 ALA A O 1
ATOM 3185 N N . PRO A 1 424 ? 98.410 22.968 20.220 1.00 73.33 423 PRO A N 1
ATOM 3186 C CA . PRO A 1 424 ? 97.159 22.565 19.558 1.00 71.74 423 PRO A CA 1
ATOM 3187 C C . PRO A 1 424 ? 96.427 21.455 20.313 1.00 70.78 423 PRO A C 1
ATOM 3188 O O . PRO A 1 424 ? 97.057 20.498 20.768 1.00 70.29 423 PRO A O 1
ATOM 3192 N N . ARG A 1 425 ? 95.094 21.611 20.484 1.00 62.99 424 ARG A N 1
ATOM 3193 C CA . ARG A 1 425 ? 94.231 20.612 21.124 1.00 60.50 424 ARG A CA 1
ATOM 3194 C C . ARG A 1 425 ? 92.955 20.399 20.310 1.00 62.44 424 ARG A C 1
ATOM 3195 O O . ARG A 1 425 ? 92.477 21.326 19.655 1.00 61.91 424 ARG A O 1
ATOM 3203 N N . HIS A 1 426 ? 92.428 19.167 20.320 1.00 57.32 425 HIS A N 1
ATOM 3204 C CA . HIS A 1 426 ? 91.249 18.801 19.533 1.00 55.28 425 HIS A CA 1
ATOM 3205 C C . HIS A 1 426 ? 89.959 19.432 20.060 1.00 52.81 425 HIS A C 1
ATOM 3206 O O . HIS A 1 426 ? 89.714 19.445 21.267 1.00 50.16 425 HIS A O 1
ATOM 3213 N N . VAL A 1 427 ? 89.144 19.969 19.143 1.00 47.75 426 VAL A N 1
ATOM 3214 C CA . VAL A 1 427 ? 87.863 20.612 19.482 1.00 46.64 426 VAL A CA 1
ATOM 3215 C C . VAL A 1 427 ? 86.715 20.069 18.639 1.00 50.36 426 VAL A C 1
ATOM 3216 O O . VAL A 1 427 ? 86.924 19.625 17.499 1.00 49.55 426 VAL A O 1
ATOM 3220 N N . ASP A 1 428 ? 85.492 20.232 19.141 1.00 46.37 427 ASP A N 1
ATOM 3221 C CA . ASP A 1 428 ? 84.292 20.002 18.357 1.00 45.60 427 ASP A CA 1
ATOM 3222 C C . ASP A 1 428 ? 83.315 21.174 18.566 1.00 49.16 427 ASP A C 1
ATOM 3223 O O . ASP A 1 428 ? 83.530 21.999 19.466 1.00 47.95 427 ASP A O 1
ATOM 3228 N N . LEU A 1 429 ? 82.293 21.283 17.707 1.00 44.63 428 LEU A N 1
ATOM 3229 C CA . LEU A 1 429 ? 81.392 22.421 17.700 1.00 43.48 428 LEU A CA 1
ATOM 3230 C C . LEU A 1 429 ? 79.921 21.996 17.716 1.00 44.17 428 LEU A C 1
ATOM 3231 O O . LEU A 1 429 ? 79.506 21.177 16.890 1.00 44.25 428 LEU A O 1
ATOM 3236 N N . ARG A 1 430 ? 79.122 22.580 18.618 1.00 37.92 429 ARG A N 1
ATOM 3237 C CA . ARG A 1 430 ? 77.687 22.319 18.640 1.00 36.41 429 ARG A CA 1
ATOM 3238 C C . ARG A 1 430 ? 76.825 23.595 18.494 1.00 39.83 429 ARG A C 1
ATOM 3239 O O . ARG A 1 430 ? 76.471 24.217 19.493 1.00 40.54 429 ARG A O 1
ATOM 3247 N N . PRO A 1 431 ? 76.425 23.973 17.261 1.00 35.77 430 PRO A N 1
ATOM 3248 C CA . PRO A 1 431 ? 75.448 25.059 17.125 1.00 35.03 430 PRO A CA 1
ATOM 3249 C C . PRO A 1 431 ? 74.018 24.520 17.357 1.00 38.02 430 PRO A C 1
ATOM 3250 O O . PRO A 1 431 ? 73.808 23.301 17.380 1.00 37.23 430 PRO A O 1
ATOM 3254 N N . PHE A 1 432 ? 73.046 25.421 17.543 1.00 33.12 431 PHE A N 1
ATOM 3255 C CA . PHE A 1 432 ? 71.675 25.039 17.849 1.00 32.57 431 PHE A CA 1
ATOM 3256 C C . PHE A 1 432 ? 70.729 25.594 16.810 1.00 34.69 431 PHE A C 1
ATOM 3257 O O . PHE A 1 432 ? 70.577 26.801 16.707 1.00 35.73 431 PHE A O 1
ATOM 3265 N N . VAL A 1 433 ? 70.115 24.726 16.021 1.00 28.64 432 VAL A N 1
ATOM 3266 C CA . VAL A 1 433 ? 69.206 25.166 14.976 1.00 27.88 432 VAL A CA 1
ATOM 3267 C C . VAL A 1 433 ? 67.810 25.329 15.555 1.00 33.36 432 VAL A C 1
ATOM 3268 O O . VAL A 1 433 ? 67.275 24.391 16.165 1.00 32.47 432 VAL A O 1
ATOM 3272 N N . LEU A 1 434 ? 67.199 26.508 15.332 1.00 30.67 433 LEU A N 1
ATOM 3273 C CA . LEU A 1 434 ? 65.865 26.815 15.840 1.00 30.14 433 LEU A CA 1
ATOM 3274 C C . LEU A 1 434 ? 64.847 26.869 14.733 1.00 33.77 433 LEU A C 1
ATOM 3275 O O . LEU A 1 434 ? 65.024 27.616 13.783 1.00 35.73 433 LEU A O 1
ATOM 3280 N N . SER A 1 435 ? 63.788 26.070 14.838 1.00 30.76 434 SER A N 1
ATOM 3281 C CA . SER A 1 435 ? 62.715 26.044 13.839 1.00 31.99 434 SER A CA 1
ATOM 3282 C C . SER A 1 435 ? 61.387 26.432 14.475 1.00 40.28 434 SER A C 1
ATOM 3283 O O . SER A 1 435 ? 60.916 25.770 15.395 1.00 40.07 434 SER A O 1
ATOM 3286 N N . GLY A 1 436 ? 60.812 27.504 13.980 1.00 41.05 435 GLY A N 1
ATOM 3287 C CA . GLY A 1 436 ? 59.498 27.986 14.376 1.00 42.82 435 GLY A CA 1
ATOM 3288 C C . GLY A 1 436 ? 58.713 28.222 13.116 1.00 50.19 435 GLY A C 1
ATOM 3289 O O . GLY A 1 436 ? 58.476 27.277 12.354 1.00 51.00 435 GLY A O 1
ATOM 3290 N N . LYS A 1 437 ? 58.444 29.487 12.792 1.00 47.62 436 LYS A N 1
ATOM 3291 C CA . LYS A 1 437 ? 57.860 29.781 11.486 1.00 47.90 436 LYS A CA 1
ATOM 3292 C C . LYS A 1 437 ? 58.984 29.873 10.472 1.00 51.07 436 LYS A C 1
ATOM 3293 O O . LYS A 1 437 ? 58.782 29.571 9.298 1.00 52.02 436 LYS A O 1
ATOM 3299 N N . THR A 1 438 ? 60.213 30.150 10.965 1.00 46.04 437 THR A N 1
ATOM 3300 C CA . THR A 1 438 ? 61.447 30.181 10.166 1.00 45.21 437 THR A CA 1
ATOM 3301 C C . THR A 1 438 ? 62.517 29.299 10.813 1.00 44.75 437 THR A C 1
ATOM 3302 O O . THR A 1 438 ? 62.440 28.999 12.007 1.00 43.81 437 THR A O 1
ATOM 3306 N N . VAL A 1 439 ? 63.524 28.904 10.028 1.00 37.84 438 VAL A N 1
ATOM 3307 C CA . VAL A 1 439 ? 64.629 28.100 10.519 1.00 36.60 438 VAL A CA 1
ATOM 3308 C C . VAL A 1 439 ? 65.875 28.986 10.590 1.00 40.42 438 VAL A C 1
ATOM 3309 O O . VAL A 1 439 ? 66.246 29.608 9.593 1.00 40.51 438 VAL A O 1
ATOM 3313 N N . SER A 1 440 ? 66.460 29.119 11.787 1.00 35.69 439 SER A N 1
ATOM 3314 C CA . SER A 1 440 ? 67.581 30.026 11.992 1.00 34.72 439 SER A CA 1
ATOM 3315 C C . SER A 1 440 ? 68.548 29.518 13.034 1.00 37.75 439 SER A C 1
ATOM 3316 O O . SER A 1 440 ? 68.245 28.571 13.763 1.00 36.48 439 SER A O 1
ATOM 3319 N N . LEU A 1 441 ? 69.734 30.140 13.083 1.00 34.86 440 LEU A N 1
ATOM 3320 C CA . LEU A 1 441 ? 70.768 29.860 14.054 1.00 34.85 440 LEU A CA 1
ATOM 3321 C C . LEU A 1 441 ? 71.190 31.171 14.648 1.00 39.43 440 LEU A C 1
ATOM 3322 O O . LEU A 1 441 ? 71.441 32.123 13.907 1.00 39.31 440 LEU A O 1
ATOM 3327 N N . VAL A 1 442 ? 71.342 31.222 15.966 1.00 35.94 441 VAL A N 1
ATOM 3328 C CA . VAL A 1 442 ? 71.956 32.368 16.625 1.00 35.40 441 VAL A CA 1
ATOM 3329 C C . VAL A 1 442 ? 73.474 32.213 16.329 1.00 37.83 441 VAL A C 1
ATOM 3330 O O . VAL A 1 442 ? 73.950 31.082 16.288 1.00 35.79 441 VAL A O 1
ATOM 3334 N N . PRO A 1 443 ? 74.217 33.296 15.976 1.00 35.46 442 PRO A N 1
ATOM 3335 C CA . PRO A 1 443 ? 75.638 33.116 15.602 1.00 35.16 442 PRO A CA 1
ATOM 3336 C C . PRO A 1 443 ? 76.553 32.761 16.780 1.00 38.90 442 PRO A C 1
ATOM 3337 O O . PRO A 1 443 ? 77.414 33.551 17.196 1.00 38.07 442 PRO A O 1
ATOM 3341 N N . GLY A 1 444 ? 76.391 31.548 17.266 1.00 35.72 443 GLY A N 1
ATOM 3342 C CA . GLY A 1 444 ? 77.186 31.012 18.355 1.00 35.16 443 GLY A CA 1
ATOM 3343 C C . GLY A 1 444 ? 77.095 29.512 18.417 1.00 38.35 443 GLY A C 1
ATOM 3344 O O . GLY A 1 444 ? 76.246 28.910 17.756 1.00 37.28 443 GLY A O 1
ATOM 3345 N N . ALA A 1 445 ? 77.943 28.900 19.234 1.00 35.55 444 ALA A N 1
ATOM 3346 C CA . ALA A 1 445 ? 77.983 27.454 19.384 1.00 35.62 444 ALA A CA 1
ATOM 3347 C C . ALA A 1 445 ? 78.705 27.068 20.662 1.00 42.67 444 ALA A C 1
ATOM 3348 O O . ALA A 1 445 ? 79.542 27.829 21.165 1.00 42.81 444 ALA A O 1
ATOM 3350 N N . LEU A 1 446 ? 78.417 25.868 21.171 1.00 40.17 445 LEU A N 1
ATOM 3351 C CA . LEU A 1 446 ? 79.166 25.334 22.279 1.00 40.05 445 LEU A CA 1
ATOM 3352 C C . LEU A 1 446 ? 80.417 24.679 21.697 1.00 44.06 445 LEU A C 1
ATOM 3353 O O . LEU A 1 446 ? 80.310 23.858 20.806 1.00 44.20 445 LEU A O 1
ATOM 3358 N N . CYS A 1 447 ? 81.591 25.091 22.145 1.00 41.85 446 CYS A N 1
ATOM 3359 C CA . CYS A 1 447 ? 82.825 24.471 21.702 1.00 41.24 446 CYS A CA 1
ATOM 3360 C C . CYS A 1 447 ? 83.435 23.689 22.844 1.00 45.20 446 CYS A C 1
ATOM 3361 O O . CYS A 1 447 ? 83.595 24.223 23.936 1.00 44.06 446 CYS A O 1
ATOM 3364 N N . ARG A 1 448 ? 83.718 22.407 22.611 1.00 43.17 447 ARG A N 1
ATOM 3365 C CA . ARG A 1 448 ? 84.316 21.524 23.611 1.00 42.93 447 ARG A CA 1
ATOM 3366 C C . ARG A 1 448 ? 85.729 21.195 23.207 1.00 48.95 447 ARG A C 1
ATOM 3367 O O . ARG A 1 448 ? 86.010 21.043 22.012 1.00 48.34 447 ARG A O 1
ATOM 3375 N N . VAL A 1 449 ? 86.643 21.147 24.184 1.00 47.45 448 VAL A N 1
ATOM 3376 C CA . VAL A 1 449 ? 88.064 20.906 23.902 1.00 48.31 448 VAL A CA 1
ATOM 3377 C C . VAL A 1 449 ? 88.610 19.688 24.666 1.00 53.52 448 VAL A C 1
ATOM 3378 O O . VAL A 1 449 ? 88.293 19.501 25.846 1.00 52.50 448 VAL A O 1
ATOM 3382 N N . ALA A 1 450 ? 89.405 18.846 23.972 1.00 51.41 449 ALA A N 1
ATOM 3383 C CA . ALA A 1 450 ? 90.080 17.692 24.578 1.00 52.13 449 ALA A CA 1
ATOM 3384 C C . ALA A 1 450 ? 91.453 18.170 25.065 1.00 56.43 449 ALA A C 1
ATOM 3385 O O . ALA A 1 450 ? 92.388 18.302 24.266 1.00 55.78 449 ALA A O 1
ATOM 3387 N N . LEU A 1 451 ? 91.533 18.535 26.356 1.00 54.13 450 LEU A N 1
ATOM 3388 C CA . LEU A 1 451 ? 92.718 19.149 26.973 1.00 54.83 450 LEU A CA 1
ATOM 3389 C C . LEU A 1 451 ? 93.973 18.265 27.014 1.00 62.30 450 LEU A C 1
ATOM 3390 O O . LEU A 1 451 ? 95.072 18.774 26.779 1.00 61.51 450 LEU A O 1
ATOM 3395 N N . ARG A 1 452 ? 93.819 16.950 27.320 1.00 62.20 451 ARG A N 1
ATOM 3396 C CA . ARG A 1 452 ? 94.952 16.010 27.398 1.00 63.25 451 ARG A CA 1
ATOM 3397 C C . ARG A 1 452 ? 95.628 15.837 26.030 1.00 69.26 451 ARG A C 1
ATOM 3398 O O . ARG A 1 452 ? 94.939 15.787 25.008 1.00 68.66 451 ARG A O 1
ATOM 3406 N N . GLU A 1 453 ? 96.979 15.783 26.009 1.00 67.73 452 GLU A N 1
ATOM 3407 C CA . GLU A 1 453 ? 97.750 15.662 24.762 1.00 68.64 452 GLU A CA 1
ATOM 3408 C C . GLU A 1 453 ? 97.430 14.363 24.005 1.00 72.85 452 GLU A C 1
ATOM 3409 O O . GLU A 1 453 ? 97.452 13.279 24.592 1.00 72.65 452 GLU A O 1
ATOM 3415 N N . GLY A 1 454 ? 97.090 14.502 22.724 1.00 69.20 453 GLY A N 1
ATOM 3416 C CA . GLY A 1 454 ? 96.753 13.377 21.857 1.00 68.87 453 GLY A CA 1
ATOM 3417 C C . GLY A 1 454 ? 95.322 12.878 21.974 1.00 72.55 453 GLY A C 1
ATOM 3418 O O . GLY A 1 454 ? 94.864 12.113 21.117 1.00 72.85 453 GLY A O 1
ATOM 3419 N N . SER A 1 455 ? 94.596 13.309 23.033 1.00 67.85 454 SER A N 1
ATOM 3420 C CA . SER A 1 455 ? 93.216 12.883 23.289 1.00 67.88 454 SER A CA 1
ATOM 3421 C C . SER A 1 455 ? 92.207 13.429 22.273 1.00 73.71 454 SER A C 1
ATOM 3422 O O . SER A 1 455 ? 92.346 14.558 21.800 1.00 74.00 454 SER A O 1
ATOM 3425 N N . LEU A 1 456 ? 91.170 12.628 21.973 1.00 70.69 455 LEU A N 1
ATOM 3426 C CA . LEU A 1 456 ? 90.058 13.016 21.099 1.00 70.51 455 LEU A CA 1
ATOM 3427 C C . LEU A 1 456 ? 88.762 12.982 21.908 1.00 75.28 455 LEU A C 1
ATOM 3428 O O . LEU A 1 456 ? 87.673 13.085 21.349 1.00 75.05 455 LEU A O 1
ATOM 3433 N N . VAL A 1 457 ? 88.893 12.863 23.237 1.00 73.43 456 VAL A N 1
ATOM 3434 C CA . VAL A 1 457 ? 87.763 12.835 24.160 1.00 74.63 456 VAL A CA 1
ATOM 3435 C C . VAL A 1 457 ? 87.445 14.274 24.635 1.00 81.02 456 VAL A C 1
ATOM 3436 O O . VAL A 1 457 ? 88.011 14.752 25.632 1.00 80.45 456 VAL A O 1
ATOM 3440 N N . VAL A 1 458 ? 86.566 14.977 23.879 1.00 79.01 457 VAL A N 1
ATOM 3441 C CA . VAL A 1 458 ? 86.138 16.346 24.208 1.00 79.17 457 VAL A CA 1
ATOM 3442 C C . VAL A 1 458 ? 85.150 16.317 25.372 1.00 87.04 457 VAL A C 1
ATOM 3443 O O . VAL A 1 458 ? 84.846 17.360 25.960 1.00 87.07 457 VAL A O 1
ATOM 3447 N N . ASN A 1 459 ? 84.664 15.108 25.708 1.00 86.16 458 ASN A N 1
ATOM 3448 C CA . ASN A 1 459 ? 83.721 14.866 26.792 1.00 87.20 458 ASN A CA 1
ATOM 3449 C C . ASN A 1 459 ? 84.349 15.217 28.148 1.00 94.26 458 ASN A C 1
ATOM 3450 O O . ASN A 1 459 ? 85.470 14.789 28.451 1.00 93.87 458 ASN A O 1
ATOM 3455 N N . SER A 1 460 ? 83.626 16.028 28.947 1.00 93.03 459 SER A N 1
ATOM 3456 C CA . SER A 1 460 ? 84.058 16.538 30.258 1.00 93.54 459 SER A CA 1
ATOM 3457 C C . SER A 1 460 ? 84.445 15.446 31.280 1.00 98.93 459 SER A C 1
ATOM 3458 O O . SER A 1 460 ? 85.145 15.742 32.256 1.00 98.56 459 SER A O 1
ATOM 3461 N N . SER A 1 461 ? 83.998 14.189 31.045 1.00 96.14 460 SER A N 1
ATOM 3462 C CA . SER A 1 461 ? 84.271 13.042 31.917 1.00 96.07 460 SER A CA 1
ATOM 3463 C C . SER A 1 461 ? 85.772 12.704 32.015 1.00 99.78 460 SER A C 1
ATOM 3464 O O . SER A 1 461 ? 86.244 12.337 33.097 1.00 99.84 460 SER A O 1
ATOM 3466 N N . GLN A 1 462 ? 86.518 12.824 30.886 1.00 94.95 461 GLN A N 1
ATOM 3467 C CA . GLN A 1 462 ? 87.951 12.513 30.859 1.00 93.74 461 GLN A CA 1
ATOM 3468 C C . GLN A 1 462 ? 88.783 13.600 30.151 1.00 94.46 461 GLN A C 1
ATOM 3469 O O . GLN A 1 462 ? 89.107 13.470 28.961 1.00 94.06 461 GLN A O 1
ATOM 3471 N N . GLY A 1 463 ? 89.115 14.657 30.900 1.00 88.12 462 GLY A N 1
ATOM 3472 C CA . GLY A 1 463 ? 89.951 15.765 30.432 1.00 86.21 462 GLY A CA 1
ATOM 3473 C C . GLY A 1 463 ? 89.316 16.685 29.403 1.00 85.15 462 GLY A C 1
ATOM 3474 O O . GLY A 1 463 ? 90.018 17.253 28.558 1.00 84.06 462 GLY A O 1
ATOM 3475 N N . GLY A 1 464 ? 88.002 16.866 29.502 1.00 78.36 463 GLY A N 1
ATOM 3476 C CA . GLY A 1 464 ? 87.259 17.724 28.586 1.00 76.55 463 GLY A CA 1
ATOM 3477 C C . GLY A 1 464 ? 86.921 19.082 29.165 1.00 75.59 463 GLY A C 1
ATOM 3478 O O . GLY A 1 464 ? 86.547 19.187 30.337 1.00 75.72 463 GLY A O 1
ATOM 3479 N N . GLY A 1 465 ? 87.043 20.118 28.334 1.00 67.34 464 GLY A N 1
ATOM 3480 C CA . GLY A 1 465 ? 86.728 21.491 28.719 1.00 65.01 464 GLY A CA 1
ATOM 3481 C C . GLY A 1 465 ? 85.928 22.242 27.672 1.00 62.80 464 GLY A C 1
ATOM 3482 O O . GLY A 1 465 ? 85.551 21.666 26.653 1.00 61.87 464 GLY A O 1
ATOM 3483 N N . THR A 1 466 ? 85.643 23.538 27.920 1.00 55.78 465 THR A N 1
ATOM 3484 C CA . THR A 1 466 ? 84.919 24.372 26.946 1.00 53.54 465 THR A CA 1
ATOM 3485 C C . THR A 1 466 ? 85.675 25.636 26.564 1.00 53.82 465 THR A C 1
ATOM 3486 O O . THR A 1 466 ? 86.613 26.053 27.253 1.00 52.24 465 THR A O 1
ATOM 3490 N N . LYS A 1 467 ? 85.262 26.232 25.443 1.00 48.09 466 LYS A N 1
ATOM 3491 C CA . LYS A 1 467 ? 85.803 27.464 24.890 1.00 45.73 466 LYS A CA 1
ATOM 3492 C C . LYS A 1 467 ? 84.640 28.319 24.457 1.00 47.35 466 LYS A C 1
ATOM 3493 O O . LYS A 1 467 ? 83.547 27.796 24.223 1.00 47.88 466 LYS A O 1
ATOM 3499 N N . ASP A 1 468 ? 84.873 29.618 24.288 1.00 41.06 467 ASP A N 1
ATOM 3500 C CA . ASP A 1 468 ? 83.885 30.522 23.712 1.00 39.21 467 ASP A CA 1
ATOM 3501 C C . ASP A 1 468 ? 84.037 30.407 22.197 1.00 39.84 467 ASP A C 1
ATOM 3502 O O . ASP A 1 468 ? 85.154 30.224 21.716 1.00 41.00 467 ASP A O 1
ATOM 3507 N N . THR A 1 469 ? 82.932 30.463 21.450 1.00 33.84 468 THR A N 1
ATOM 3508 C CA . THR A 1 469 ? 82.984 30.417 19.982 1.00 32.78 468 THR A CA 1
ATOM 3509 C C . THR A 1 469 ? 82.603 31.774 19.439 1.00 35.52 468 THR A C 1
ATOM 3510 O O . THR A 1 469 ? 81.485 32.257 19.685 1.00 32.93 468 THR A O 1
ATOM 3514 N N . TRP A 1 470 ? 83.525 32.396 18.702 1.00 33.38 469 TRP A N 1
ATOM 3515 C CA . TRP A 1 470 ? 83.305 33.711 18.116 1.00 33.84 469 TRP A CA 1
ATOM 3516 C C . TRP A 1 470 ? 82.928 33.598 16.655 1.00 36.98 469 TRP A C 1
ATOM 3517 O O . TRP A 1 470 ? 83.672 33.010 15.872 1.00 37.17 469 TRP A O 1
ATOM 3528 N N . ILE A 1 471 ? 81.782 34.166 16.277 1.00 32.59 470 ILE A N 1
ATOM 3529 C CA . ILE A 1 471 ? 81.392 34.255 14.880 1.00 31.75 470 ILE A CA 1
ATOM 3530 C C . ILE A 1 471 ? 81.544 35.710 14.488 1.00 36.87 470 ILE A C 1
ATOM 3531 O O . ILE A 1 471 ? 80.937 36.588 15.115 1.00 36.11 470 ILE A O 1
ATOM 3536 N N . LEU A 1 472 ? 82.441 35.985 13.537 1.00 34.41 471 LEU A N 1
ATOM 3537 C CA . LEU A 1 472 ? 82.708 37.355 13.093 1.00 34.42 471 LEU A CA 1
ATOM 3538 C C . LEU A 1 472 ? 81.601 37.888 12.213 1.00 38.95 471 LEU A C 1
ATOM 3539 O O . LEU A 1 472 ? 81.040 37.138 11.412 1.00 38.45 471 LEU A O 1
ATOM 3544 N N . LYS A 1 473 ? 81.228 39.171 12.416 1.00 36.39 472 LYS A N 1
ATOM 3545 C CA . LYS A 1 473 ? 80.127 39.823 11.683 1.00 50.15 472 LYS A CA 1
ATOM 3546 C C . LYS A 1 473 ? 80.428 40.054 10.197 1.00 72.56 472 LYS A C 1
ATOM 3547 O O . LYS A 1 473 ? 81.562 40.340 9.830 1.00 47.63 472 LYS A O 1
#

Radius of gyration: 23.12 Å; Cα contacts (8 Å, |Δi|>4): 867; chains: 1; bounding box: 66×55×48 Å

Secondary structure (DSSP, 8-state):
--PPB---SSSPPPGGGHHHHHHHHHSSTTTTSSHHHHHHHHHHHH-------B-SS-EEE-HHHHHHHHHHHHHHHHHH--HHHHTTT-HHHHTTSS-GGGGG-TT---------GGG-S-SEEEEEEEE-SSS-EEEEEEE-SS---TT--TTT----HHHHHHS-BPP-TTHHHHHHHHHHHTSPTT-SS--EEEE---SSSTTHHHHHHHHH---EEE-GGG--B-SS-B---TT-PPPB-EEEE-S-GGGS-TTTS-TT----TTHHHHHHTTS-EEESPTTTHHHHSTTTGGGS---HHHH-S--SSEEPP-EETTSHHHHHHHHHSGGGEEEEE----BGGG--HHHHHHHHHHHHHSGGGEEEEE-----EEEEEETTEEEEEEEEEE-EEEESSSEEE-S--EEEEE-STT----STTSSEEEE-EEEB-

Foldseek 3Di:
DAFAALCDPDNDDDPQCPLVVVVVVVPPDCCAFFPVSVQVLCCVFPNDDDVFDEFAFASEDEQVLVVLVFVQVLLLQVLLLLQLLLLEVVVCCVVVLDPPCLVVDPLADVLGPFDFQVSAQQQKKKWWWFARDPNAIATAFIDRFQDDDLVVLVQVPGSCPVSCVSFQFADFLCVLVVSVVLQQLRFFPPDDGAAEEEQDLDDPDPCRVVSVVSCVSDHHYDWAVQWEDDDLFIWDDPVHTHTHGEYAYNDGLQAAALCRHVVVHRHYHCVSVSNSVRRHHYHNHRSSCSSRPPVNQVSSQCSCVPVVDGRSHHYFDKAQLVDPVSVVVCLVCVLFKDKDFAVHDNNVPDDPVVSVVVNVVCVVPVRRMMMTGDGSGYFYFGRHRSGTDTWGKMWIWMWGDGVDIGTRPFTWMKTQHDPPDPCSDSVHRMHTHGHGYGD

InterPro domains:
  IPR016450 Uncharacterised conserved protein UCP005522 [PIRSF005522] (5-472)
  IPR025841 Circularly permuted ATP-grasp type 2 [PF14403] (75-449)
  IPR051680 ATP-dependent Glutamate--Cysteine Ligase Type 2 [PTHR34595] (7-472)

B-factor: mean 50.18, std 20.55, range [17.18, 140.72]

Organism: Methylobacillus flagellatus (strain ATCC 51484 / DSM 6875 / VKM B-1610 / KT) (NCBI:txid265072)

Sequence (439 aa):
TKPFDEFLQDEVIRPIYAEYAAWLQDVPHQQLESKRQEAELLFRRVGITFLIPFDVVPRILSASEWARLSDGAIQRVKALNFLHDVYHDQEIIKAGIVPSSILANAQYRPEFGVDVPGGVYAHIAGVDLVRTGENDFYVLEDNLRTPSGVSYLENRKRLFPELFRRRYPVAPVEHYPQVLLNNLRRAVAQAGVHEPTVVLLTPGAYNSAYFFEHAFIIAQQGIELVEGQDLFVRNNNAVYRTTEGPKRVDVIYRRIDDDFIDPLSFRPDSLGVPGLLSVYRNGGVTLANAVGTGVADDKDTYIYVPEIRFYLGEEPILSNVPTYQLSKADDLKYVLDNLAELVVKEVQGLVGPAASKQELEDFRQRILANPANNYIAQPTLALSTCPTLVETGIAPRHVDLRPFVLSGKTVSLVPGALCRVALREGSLVVNSSQGGGTKDTWILK